Protein AF-A0AAJ6NBP0-F1 (afdb_monomer)

Radius of gyration: 28.94 Å; Cα contacts (8 Å, |Δi|>4): 910; chains: 1; bounding box: 58×62×72 Å

pLDDT: mean 91.97, std 8.78, range [50.16, 98.81]

Mean predicted aligned error: 7.76 Å

Foldseek 3Di:
DQEQHWDKDFDDPPPPPQGQKIKIFGAHRVGHTAKIFIDRRNPVDTQKMKGFDADPVRHTAKIFIDRGPPVDTQKMKGFDADPVGHTAKIWIDRGPPPQTQKMWGFDADPVGHTAKIWMDRGRPPDTQKMKGFDADPVGHTQKIFIDRRPPVDTQKMWGWDADPVRHTAKIFIDRRPPPDTQKMWGFDADPVRHTAKIWIDRGPPPDTQKMKGFDADPVRHTAKIWIDRRPPVFTQKMWGFDADPVRHTAKIFMDHPPTPPQAGQEIEGDAADEDPDQGRHLNHAEYEYPDAQHEYEYAPVNVVSVCDPPLEREHEYDYPAANAEYEYAAQWDWDPDWDDDPNATFTWIAHPSNYIYGYGPSYHYHHD

Solvent-accessible surface area (backbone atoms only — not comparable to full-atom values): 19154 Å² total; per-residue (Å²): 134,57,49,63,30,79,48,77,50,69,43,53,89,82,74,79,84,56,50,42,22,33,39,39,37,32,23,38,86,87,46,51,70,34,35,38,38,35,14,73,67,47,80,81,58,59,40,24,33,37,42,41,43,61,44,100,86,69,46,74,34,34,40,38,32,17,77,62,50,79,86,54,60,32,25,37,36,41,43,40,61,48,96,90,65,51,71,33,38,39,37,34,15,76,65,52,80,83,59,50,37,25,36,39,39,44,42,61,49,96,89,66,48,71,34,35,40,36,33,16,76,70,39,79,87,52,64,36,27,38,37,41,46,40,63,48,97,90,68,46,69,37,36,38,39,33,15,76,66,47,79,84,54,59,38,25,37,38,41,45,40,61,48,98,90,68,48,73,32,37,39,40,32,16,77,67,46,82,82,56,60,37,26,35,43,38,44,42,61,49,96,90,68,49,72,34,35,38,37,32,18,76,65,52,76,88,53,64,35,25,39,37,41,44,42,62,48,96,91,66,48,72,33,36,39,38,33,16,80,65,50,80,81,60,32,46,28,31,43,36,43,43,59,45,99,85,70,46,73,19,35,39,38,33,11,61,65,101,42,29,80,63,35,13,33,34,37,38,33,62,42,65,40,76,43,75,75,50,86,41,35,53,50,39,38,36,38,36,44,74,52,75,58,31,47,35,35,42,30,40,75,34,54,61,40,36,43,42,99,79,42,67,38,59,31,39,39,44,65,82,53,64,61,24,33,40,35,35,38,54,73,58,39,81,55,94,51,69,50,80,53,98,91,42,67,18,43,31,28,33,38,93,72,47,28,33,42,37,29,36,74,50,46,47,76,43,73,97

Secondary structure (DSSP, 8-state):
--TT-EEEEEE-SS-SSS-SEEEEEEE-TT--EEEEEEESS-SSS-SEEEEEEE-TTS-EEEEEEESS-SS---EEEEEEE-TT--EEEEEEESS-SSS-SEEEEEEE-TTS-EEEEEEESSSSSS--EEEEEEE-TTS-EEEEEEESS-SSS--EEEEEEE-TTS-EEEEEEESS-SSS--EEEEEEE-TTS-EEEEEEESS-SS---EEEEEEE-TTS-EEEEEEESS-SSS-SEEEEEEE-TTS-EEEEEEE-SSS--S--SEEEESS-EEE---TT-TT--EEEE-SSS-EEEE-HHHHHHHS-TTS--EEEEE-SSTT-EEEE-S--EEEEEEEEETTEEEEEEE-TT--EEEE-TTSEEEE-

Sequence (368 aa):
NAKNQLIKSSKDLNDDGTPDSINKSEYDIYGNLVKSEYDKNADGTVDSSAIREYSDKGQLVKYSLDKNDDGKINQVDTREYNDKGHLVKYSIDKNNDGEIDQVDMREYNDKGQLVKYSIDKNGDDEVDKVDMREYNDKGQIIKVTSDKNNDGTVDLSTISEYNDKGQLIKLSFDNDNDNEVDKVDMREYNNKGQLVKYSVDKNNDDEIDQVDTREYNDKGKLVKQSFDNNNDGNVDRIDFRSYDDFDDLASLARDNKEVGDGNAEQLFFYKNTEISNTDHLSGLENIYFQKDNLEVTISDDVLDKIANDDNSHKVIVNSKKSGDVLNLDGNFVKTTDTEAHGGQDYVKYTDDAGNALIVDPDVTVNII

Structure (mmCIF, N/CA/C/O backbone):
data_AF-A0AAJ6NBP0-F1
#
_entry.id   AF-A0AAJ6NBP0-F1
#
loop_
_atom_site.group_PDB
_atom_site.id
_atom_site.type_symbol
_atom_site.label_atom_id
_atom_site.label_alt_id
_atom_site.label_comp_id
_atom_site.label_asym_id
_atom_site.label_entity_id
_atom_site.label_seq_id
_atom_site.pdbx_PDB_ins_code
_atom_site.Cartn_x
_atom_site.Cartn_y
_atom_site.Cartn_z
_atom_site.occupancy
_atom_site.B_iso_or_equiv
_atom_site.auth_seq_id
_atom_site.auth_comp_id
_atom_site.auth_asym_id
_atom_site.auth_atom_id
_atom_site.pdbx_PDB_model_num
ATOM 1 N N . ASN A 1 1 ? -0.500 25.027 -19.718 1.00 54.34 1 ASN A N 1
ATOM 2 C CA . ASN A 1 1 ? 0.094 24.216 -20.804 1.00 54.34 1 ASN A CA 1
ATOM 3 C C . ASN A 1 1 ? 1.519 24.718 -20.991 1.00 54.34 1 ASN A C 1
ATOM 5 O O . ASN A 1 1 ? 1.667 25.845 -21.439 1.00 54.34 1 ASN A O 1
ATOM 9 N N . ALA A 1 2 ? 2.520 23.964 -20.532 1.00 66.50 2 ALA A N 1
ATOM 10 C CA . ALA A 1 2 ? 3.893 24.435 -20.281 1.00 66.50 2 ALA A CA 1
ATOM 11 C C . ALA A 1 2 ? 4.840 24.360 -21.499 1.00 66.50 2 ALA A C 1
ATOM 13 O O . ALA A 1 2 ? 6.052 24.393 -21.345 1.00 66.50 2 ALA A O 1
ATOM 14 N N . LYS A 1 3 ? 4.312 24.229 -22.719 1.00 76.25 3 LYS A N 1
ATOM 15 C CA . LYS A 1 3 ? 5.108 24.011 -23.942 1.00 76.25 3 LYS A CA 1
ATOM 16 C C . LYS A 1 3 ? 6.098 25.150 -24.196 1.00 76.25 3 LYS A C 1
ATOM 18 O O . LYS A 1 3 ? 5.666 26.301 -24.246 1.00 76.25 3 LYS A O 1
ATOM 23 N N . ASN A 1 4 ? 7.376 24.830 -24.418 1.00 73.81 4 ASN A N 1
ATOM 24 C CA . ASN A 1 4 ? 8.467 25.804 -24.572 1.00 73.81 4 ASN A CA 1
ATOM 25 C C . ASN A 1 4 ? 8.567 26.822 -23.423 1.00 73.81 4 ASN A C 1
ATOM 27 O O . ASN A 1 4 ? 8.935 27.978 -23.644 1.00 73.81 4 ASN A O 1
ATOM 31 N N . GLN A 1 5 ? 8.190 26.438 -22.203 1.00 82.56 5 GLN A N 1
ATOM 32 C CA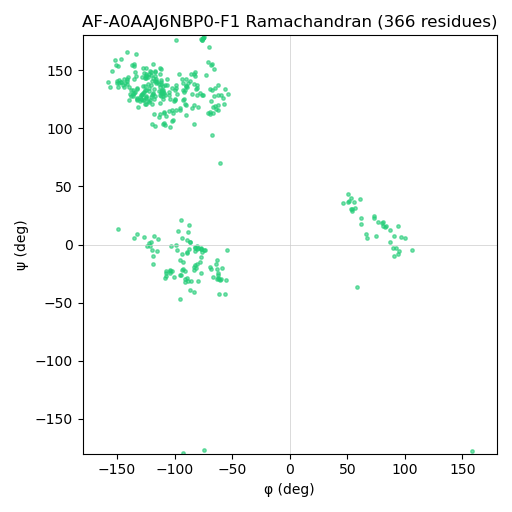 . GLN A 1 5 ? 8.247 27.340 -21.056 1.00 82.56 5 GLN A CA 1
ATOM 33 C C . GLN A 1 5 ? 9.393 26.972 -20.128 1.00 82.56 5 GLN A C 1
ATOM 35 O O . GLN A 1 5 ? 9.669 25.800 -19.882 1.00 82.56 5 GLN A O 1
ATOM 40 N N . LEU A 1 6 ? 10.010 28.014 -19.581 1.00 84.62 6 LEU A N 1
ATOM 41 C CA . LEU A 1 6 ? 10.742 27.944 -18.331 1.00 84.62 6 LEU A CA 1
ATOM 42 C C . LEU A 1 6 ? 9.747 28.270 -17.215 1.00 84.62 6 LEU A C 1
ATOM 44 O O . LEU A 1 6 ? 9.164 29.355 -17.196 1.00 84.62 6 LEU A O 1
ATOM 48 N N . ILE A 1 7 ? 9.551 27.333 -16.299 1.00 89.19 7 ILE A N 1
ATOM 49 C CA . ILE A 1 7 ? 8.700 27.503 -15.125 1.00 89.19 7 ILE A CA 1
ATOM 50 C C . ILE A 1 7 ? 9.592 27.531 -13.893 1.00 89.19 7 ILE A C 1
ATOM 52 O O . ILE A 1 7 ? 10.435 26.657 -13.710 1.00 89.19 7 ILE A O 1
ATOM 56 N N . LYS A 1 8 ? 9.382 28.535 -13.041 1.00 89.44 8 LYS A N 1
ATOM 57 C CA . LYS A 1 8 ? 9.965 28.612 -11.703 1.00 89.44 8 LYS A CA 1
ATOM 58 C C . LYS A 1 8 ? 8.855 28.374 -10.688 1.00 89.44 8 LYS A C 1
ATOM 60 O O . LYS A 1 8 ? 7.831 29.051 -10.734 1.00 89.44 8 LYS A O 1
ATOM 65 N N . SER A 1 9 ? 9.078 27.449 -9.768 1.00 90.06 9 SER A N 1
ATOM 66 C CA . SER A 1 9 ? 8.205 27.211 -8.620 1.00 90.06 9 SER A CA 1
ATOM 67 C C . SER A 1 9 ? 9.027 27.244 -7.343 1.00 90.06 9 SER A C 1
ATOM 69 O O . SER A 1 9 ? 10.109 26.664 -7.298 1.00 90.06 9 SER A O 1
ATOM 71 N N . SER A 1 10 ? 8.509 27.897 -6.314 1.00 89.38 10 SER A N 1
ATOM 72 C CA . SER A 1 10 ? 9.099 27.937 -4.980 1.00 89.38 10 SER A CA 1
ATOM 73 C C . SER A 1 10 ? 8.224 27.189 -3.987 1.00 89.38 10 SER A C 1
ATOM 75 O O . SER A 1 10 ? 7.004 27.141 -4.151 1.00 89.38 10 SER A O 1
ATOM 77 N N . LYS A 1 11 ? 8.851 26.636 -2.953 1.00 88.25 11 LYS A N 1
ATOM 78 C CA . LYS A 1 11 ? 8.166 26.097 -1.783 1.00 88.25 11 LYS A CA 1
ATOM 79 C C . LYS A 1 11 ? 8.588 26.908 -0.569 1.00 88.25 11 LYS A C 1
ATOM 81 O O . LYS A 1 11 ? 9.784 27.060 -0.358 1.00 88.25 11 LYS A O 1
ATOM 86 N N . ASP A 1 12 ? 7.610 27.399 0.168 1.00 86.50 12 ASP A N 1
ATOM 87 C CA . ASP A 1 12 ? 7.751 28.036 1.472 1.00 86.50 12 ASP A CA 1
ATOM 88 C C . ASP A 1 12 ? 6.965 27.137 2.440 1.00 86.50 12 ASP A C 1
ATOM 90 O O . ASP A 1 12 ? 5.778 26.889 2.235 1.00 86.50 12 ASP A O 1
ATOM 94 N N . LEU A 1 13 ? 7.672 26.465 3.344 1.00 84.88 13 LEU A N 1
ATOM 95 C CA . LEU A 1 13 ? 7.134 25.499 4.301 1.00 84.88 13 LEU A CA 1
ATOM 96 C C . LEU A 1 13 ? 6.801 26.151 5.638 1.00 84.88 13 LEU A C 1
ATOM 98 O O . LEU A 1 13 ? 6.039 25.560 6.407 1.00 84.88 13 LEU A O 1
ATOM 102 N N . ASN A 1 14 ? 7.416 27.295 5.938 1.00 82.12 14 ASN A N 1
ATOM 103 C CA . ASN A 1 14 ? 7.221 28.018 7.187 1.00 82.12 14 ASN A CA 1
ATOM 104 C C . ASN A 1 14 ? 6.310 29.253 7.024 1.00 82.12 14 ASN A C 1
ATOM 106 O O . ASN A 1 14 ? 6.009 29.904 8.025 1.00 82.12 14 ASN A O 1
ATOM 110 N N . ASP A 1 15 ? 5.848 29.519 5.798 1.00 82.25 15 ASP A N 1
ATOM 111 C CA . ASP A 1 15 ? 4.997 30.638 5.389 1.00 82.25 15 ASP A CA 1
ATOM 112 C C . ASP A 1 15 ? 5.575 32.012 5.796 1.00 82.25 15 ASP A C 1
ATOM 114 O O . ASP A 1 15 ? 4.831 32.964 6.058 1.00 82.25 15 ASP A O 1
ATOM 118 N N . ASP A 1 16 ? 6.909 32.140 5.863 1.00 86.56 16 ASP A N 1
ATOM 119 C CA . ASP A 1 16 ? 7.581 33.389 6.247 1.00 86.56 16 ASP A CA 1
ATOM 120 C C . ASP A 1 16 ? 7.725 34.397 5.087 1.00 86.56 16 ASP A C 1
ATOM 122 O O . ASP A 1 16 ? 8.128 35.549 5.291 1.00 86.56 16 ASP A O 1
ATOM 126 N N . GLY A 1 17 ? 7.334 33.994 3.873 1.00 84.56 17 GLY A N 1
ATOM 127 C CA . GLY A 1 17 ? 7.423 34.784 2.648 1.00 84.56 17 GLY A CA 1
ATOM 128 C C . GLY A 1 17 ? 8.746 34.613 1.897 1.00 84.56 17 GLY A C 1
ATOM 129 O O . GLY A 1 17 ? 8.902 35.174 0.804 1.00 84.56 17 GLY A O 1
ATOM 130 N N . THR A 1 18 ? 9.681 33.837 2.443 1.00 86.38 18 THR A N 1
ATOM 131 C CA . THR A 1 18 ? 10.943 33.433 1.827 1.00 86.38 18 THR A CA 1
ATOM 132 C C . THR A 1 18 ? 10.824 31.982 1.369 1.00 86.38 18 THR A C 1
ATOM 134 O O . THR A 1 18 ? 10.509 31.102 2.159 1.00 86.38 18 THR A O 1
ATOM 137 N N . PRO A 1 19 ? 11.088 31.677 0.089 1.00 88.19 19 PRO A N 1
ATOM 138 C CA . PRO A 1 19 ? 11.180 30.291 -0.347 1.00 88.19 19 PRO A CA 1
ATOM 139 C C . PRO A 1 19 ? 12.219 29.509 0.466 1.00 88.19 19 PRO A C 1
ATOM 141 O O . PRO A 1 19 ? 13.348 29.965 0.586 1.00 88.19 19 PRO A O 1
ATOM 144 N N . ASP A 1 20 ? 11.876 28.307 0.921 1.00 88.75 20 ASP A N 1
ATOM 145 C CA . ASP A 1 20 ? 12.838 27.323 1.430 1.00 88.75 20 ASP A CA 1
ATOM 146 C C . ASP A 1 20 ? 13.541 26.592 0.291 1.00 88.75 20 ASP A C 1
ATOM 148 O O . ASP A 1 20 ? 14.671 26.154 0.431 1.00 88.75 20 ASP A O 1
ATOM 152 N N . SER A 1 21 ? 12.856 26.411 -0.841 1.00 92.56 21 SER A N 1
ATOM 153 C CA . SER A 1 21 ? 13.434 25.762 -2.018 1.00 92.56 21 SER A CA 1
ATOM 154 C C . SER A 1 21 ? 12.848 26.306 -3.311 1.00 92.56 21 SER A C 1
ATOM 156 O O . SER A 1 21 ? 11.705 26.777 -3.370 1.00 92.56 21 SER A O 1
ATOM 158 N N . ILE A 1 22 ? 13.632 26.222 -4.379 1.00 94.44 22 ILE A N 1
ATOM 159 C CA . ILE A 1 22 ? 13.290 26.684 -5.715 1.00 94.44 22 ILE A CA 1
ATOM 160 C C . ILE A 1 22 ? 13.539 25.548 -6.706 1.00 94.44 22 ILE A C 1
ATOM 162 O O . ILE A 1 22 ? 14.618 24.975 -6.786 1.00 94.44 22 ILE A O 1
ATOM 166 N N . ASN A 1 23 ? 12.534 25.268 -7.527 1.00 94.50 23 ASN A N 1
ATOM 167 C CA . ASN A 1 23 ? 12.645 24.409 -8.696 1.00 94.50 23 ASN A CA 1
ATOM 168 C C . ASN A 1 23 ? 12.517 25.258 -9.960 1.00 94.50 23 ASN A C 1
ATOM 170 O O . ASN A 1 23 ? 11.581 26.056 -10.088 1.00 94.50 23 ASN A O 1
ATOM 174 N N . LYS A 1 24 ? 13.418 25.055 -10.921 1.00 95.50 24 LYS A N 1
ATOM 175 C CA . LYS A 1 24 ? 13.249 25.534 -12.297 1.00 95.50 24 LYS A CA 1
ATOM 176 C C . LYS A 1 24 ? 13.063 24.347 -13.225 1.00 95.50 24 LYS A C 1
ATOM 178 O O . LYS A 1 24 ? 13.676 23.303 -13.039 1.00 95.50 24 LYS A O 1
ATOM 183 N N . SER A 1 25 ? 12.190 24.489 -14.208 1.00 96.06 25 SER A N 1
ATOM 184 C CA . SER A 1 25 ? 11.825 23.427 -15.143 1.00 96.06 25 SER A CA 1
ATOM 185 C C . SER A 1 25 ? 11.712 23.986 -16.549 1.00 96.06 25 SER A C 1
ATOM 187 O O . SER A 1 25 ? 11.020 24.980 -16.761 1.00 96.06 25 SER A O 1
ATOM 189 N N . GLU A 1 26 ? 12.367 23.339 -17.503 1.00 96.19 26 GLU A N 1
ATOM 190 C CA . GLU A 1 26 ? 12.307 23.678 -18.924 1.00 96.19 26 GLU A CA 1
ATOM 191 C C . GLU A 1 26 ? 11.599 22.567 -19.687 1.00 96.19 26 GLU A C 1
ATOM 193 O O . GLU A 1 26 ? 11.878 21.382 -19.483 1.00 96.19 26 GLU A O 1
ATOM 198 N N . TYR A 1 27 ? 10.704 22.956 -20.589 1.00 94.19 27 TYR A N 1
ATOM 199 C CA . TYR A 1 27 ? 9.898 22.028 -21.372 1.00 94.19 27 TYR A CA 1
ATOM 200 C C . TYR A 1 27 ? 10.126 22.210 -22.872 1.00 94.19 27 TYR A C 1
ATOM 202 O O . TYR A 1 27 ? 10.295 23.333 -23.347 1.00 94.19 27 TYR A O 1
ATOM 210 N N . ASP A 1 28 ? 10.064 21.114 -23.626 1.00 92.31 28 ASP A N 1
ATOM 211 C CA . ASP A 1 28 ? 10.119 21.147 -25.090 1.00 92.31 28 ASP A CA 1
ATOM 212 C C . ASP A 1 28 ? 8.804 21.652 -25.735 1.00 92.31 28 ASP A C 1
ATOM 214 O O . ASP A 1 28 ? 7.826 22.014 -25.065 1.00 92.31 28 ASP A O 1
ATOM 218 N N . ILE A 1 29 ? 8.762 21.643 -27.074 1.00 89.81 29 ILE A N 1
ATOM 219 C CA . ILE A 1 29 ? 7.597 22.057 -27.879 1.00 89.81 29 ILE A CA 1
ATOM 220 C C . ILE A 1 29 ? 6.363 21.171 -27.662 1.00 89.81 29 ILE A C 1
ATOM 222 O O . ILE A 1 29 ? 5.232 21.588 -27.938 1.00 89.81 29 ILE A O 1
ATOM 226 N N . TYR A 1 30 ? 6.566 19.950 -27.176 1.00 91.12 30 TYR A N 1
ATOM 227 C CA . TYR A 1 30 ? 5.518 18.975 -26.911 1.00 91.12 30 TYR A CA 1
ATOM 228 C C . TYR A 1 30 ? 5.025 19.054 -25.460 1.00 91.12 30 TYR A C 1
ATOM 230 O O . TYR A 1 30 ? 3.905 18.622 -25.183 1.00 91.12 30 TYR A O 1
ATOM 238 N N . GLY A 1 31 ? 5.774 19.726 -24.582 1.00 91.25 31 GLY A N 1
ATOM 239 C CA . GLY A 1 31 ? 5.483 19.885 -23.161 1.00 91.25 31 GLY A CA 1
ATOM 240 C C . GLY A 1 31 ? 6.165 18.838 -22.281 1.00 91.25 31 GLY A C 1
ATOM 241 O O . GLY A 1 31 ? 5.761 18.682 -21.131 1.00 91.25 31 GLY A O 1
ATOM 242 N N . ASN A 1 32 ? 7.171 18.126 -22.792 1.00 92.88 32 ASN A N 1
ATOM 243 C CA . ASN A 1 32 ? 7.972 17.195 -22.004 1.00 92.88 32 ASN A CA 1
ATOM 244 C C . ASN A 1 32 ? 9.039 17.965 -21.221 1.00 92.88 32 ASN A C 1
ATOM 246 O O . ASN A 1 32 ? 9.675 18.865 -21.766 1.00 92.88 32 ASN A O 1
ATOM 250 N N . LEU A 1 33 ? 9.246 17.610 -19.951 1.00 95.50 33 LEU A N 1
ATOM 251 C CA . LEU A 1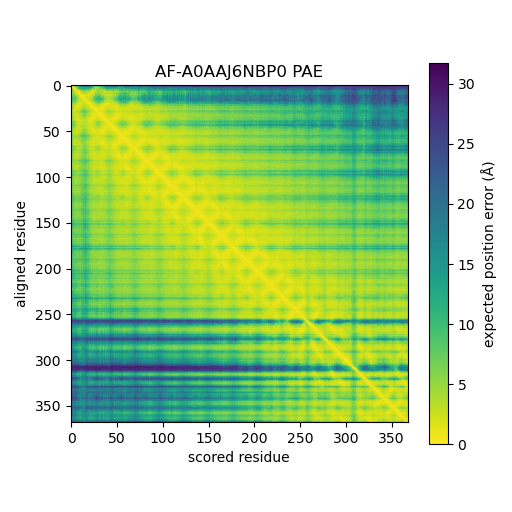 33 ? 10.274 18.216 -19.100 1.00 95.50 33 LEU A CA 1
ATOM 252 C C . LEU A 1 33 ? 11.658 17.789 -19.596 1.00 95.50 33 LEU A C 1
ATOM 254 O O . LEU A 1 33 ? 11.993 16.616 -19.457 1.00 95.50 33 LEU A O 1
ATOM 258 N N . VAL A 1 34 ? 12.456 18.706 -20.136 1.00 97.12 34 VAL A N 1
ATOM 259 C CA . VAL A 1 34 ? 13.794 18.419 -20.691 1.00 97.12 34 VAL A CA 1
ATOM 260 C C . VAL A 1 34 ? 14.927 18.785 -19.743 1.00 97.12 34 VAL A C 1
ATOM 262 O O . VAL A 1 34 ? 15.966 18.130 -19.759 1.00 97.12 34 VAL A O 1
ATOM 265 N N . LYS A 1 35 ? 14.717 19.774 -18.871 1.00 96.81 35 LYS A N 1
ATOM 266 C CA . LYS A 1 35 ? 15.694 20.177 -17.856 1.00 96.81 35 LYS A CA 1
ATOM 267 C C . LYS A 1 35 ? 14.994 20.526 -16.554 1.00 96.81 35 LYS A C 1
ATOM 269 O O . LYS A 1 35 ? 13.920 21.125 -16.571 1.00 96.81 35 LYS A O 1
ATOM 274 N N . SER A 1 36 ? 15.606 20.180 -15.432 1.00 96.56 36 SER A N 1
ATOM 275 C CA . SER A 1 36 ? 15.210 20.684 -14.119 1.00 96.56 36 SER A CA 1
ATOM 276 C C . SER A 1 36 ? 16.430 21.089 -13.306 1.00 96.56 36 SER A C 1
ATOM 278 O O . SER A 1 36 ? 17.440 20.397 -13.355 1.00 96.56 36 SER A O 1
ATOM 280 N N . GLU A 1 37 ? 16.308 22.167 -12.544 1.00 97.31 37 GLU A N 1
ATOM 281 C CA . GLU A 1 37 ? 17.293 22.636 -11.564 1.00 97.31 37 GLU A CA 1
ATOM 282 C C . GLU A 1 37 ? 16.605 22.727 -10.205 1.00 97.31 37 GLU A C 1
ATOM 284 O O . GLU A 1 37 ? 15.470 23.213 -10.126 1.00 97.31 37 GLU A O 1
ATOM 289 N N . TYR A 1 38 ? 17.289 22.286 -9.156 1.00 96.81 38 TYR A N 1
ATOM 290 C CA . TYR A 1 38 ? 16.803 22.333 -7.788 1.00 96.81 38 TYR A CA 1
ATOM 291 C C . TYR A 1 38 ? 17.804 23.055 -6.894 1.00 96.81 38 TYR A C 1
ATOM 293 O O . TYR A 1 38 ? 18.952 22.640 -6.772 1.00 96.81 38 TYR A O 1
ATOM 301 N N . ASP A 1 39 ? 17.329 24.132 -6.287 1.00 95.88 39 ASP A N 1
ATOM 302 C CA . ASP A 1 39 ? 17.991 24.927 -5.260 1.00 95.88 39 ASP A CA 1
ATOM 303 C C . ASP A 1 39 ? 17.236 24.636 -3.955 1.00 95.88 39 ASP A C 1
ATOM 305 O O . ASP A 1 39 ? 16.070 25.005 -3.780 1.00 95.88 39 ASP A O 1
ATOM 309 N N . LYS A 1 40 ? 17.851 23.829 -3.095 1.00 93.38 40 LYS A N 1
ATOM 310 C CA . LYS A 1 40 ? 17.229 23.188 -1.937 1.00 93.38 40 LYS A CA 1
ATOM 311 C C . LYS A 1 40 ? 17.030 24.151 -0.775 1.00 93.38 40 LYS A C 1
ATOM 313 O O . LYS A 1 40 ? 16.187 23.851 0.066 1.00 93.38 40 LYS A O 1
ATOM 318 N N . ASN A 1 41 ? 17.822 25.217 -0.706 1.00 92.00 41 ASN A N 1
ATOM 319 C CA . ASN A 1 41 ? 17.816 26.219 0.363 1.00 92.00 41 ASN A CA 1
ATOM 320 C C . ASN A 1 41 ? 17.461 27.632 -0.141 1.00 92.00 41 ASN A C 1
ATOM 322 O O . ASN A 1 41 ? 17.561 28.591 0.624 1.00 92.00 41 ASN A O 1
ATOM 326 N N . ALA A 1 42 ? 17.065 27.752 -1.412 1.00 92.62 42 ALA A N 1
ATOM 327 C CA . ALA A 1 42 ? 16.716 28.991 -2.096 1.00 92.62 42 ALA A CA 1
ATOM 328 C C . ALA A 1 42 ? 17.799 30.083 -2.023 1.00 92.62 42 ALA A C 1
ATOM 330 O O . ALA A 1 42 ? 17.478 31.277 -2.074 1.00 92.62 42 ALA A O 1
ATOM 331 N N . ASP A 1 43 ? 19.077 29.703 -1.912 1.00 92.50 43 ASP A N 1
ATOM 332 C CA . ASP A 1 43 ? 20.176 30.664 -1.767 1.00 92.50 43 ASP A CA 1
ATOM 333 C C . ASP A 1 43 ? 20.616 31.293 -3.103 1.00 92.50 43 ASP A C 1
ATOM 335 O O . ASP A 1 43 ? 21.429 32.223 -3.136 1.00 92.50 43 ASP A O 1
ATOM 339 N N . GLY A 1 44 ? 20.016 30.841 -4.210 1.00 91.19 44 GLY A N 1
ATOM 340 C CA . GLY A 1 44 ? 20.303 31.280 -5.569 1.00 91.19 44 GLY A CA 1
ATOM 341 C C . GLY A 1 44 ? 21.330 30.409 -6.291 1.00 91.19 44 GLY A C 1
ATOM 342 O O . GLY A 1 44 ? 21.507 30.582 -7.503 1.00 91.19 44 GLY A O 1
ATOM 343 N N . THR A 1 45 ? 21.967 29.476 -5.585 1.00 93.19 45 THR A N 1
ATOM 344 C CA . THR A 1 45 ? 22.839 28.435 -6.130 1.00 93.19 45 THR A CA 1
ATOM 345 C C . THR A 1 45 ? 22.014 27.183 -6.377 1.00 93.19 45 THR A C 1
ATOM 347 O O . THR A 1 45 ? 21.222 26.759 -5.546 1.00 93.19 45 THR A O 1
ATOM 350 N N . VAL A 1 46 ? 22.165 26.581 -7.550 1.00 94.69 46 VAL A N 1
ATOM 351 C CA . VAL A 1 46 ? 21.520 25.299 -7.830 1.00 94.69 46 VAL A CA 1
ATOM 352 C C . VAL A 1 46 ? 22.339 24.206 -7.144 1.00 94.69 46 VAL A C 1
ATOM 354 O O . VAL A 1 46 ? 23.556 24.173 -7.284 1.00 94.69 46 VAL A O 1
ATOM 357 N N . ASP A 1 47 ? 21.677 23.325 -6.396 1.00 95.44 47 ASP A N 1
ATOM 358 C CA . ASP A 1 47 ? 22.322 22.192 -5.724 1.00 95.44 47 ASP A CA 1
ATOM 359 C C . ASP A 1 47 ? 22.364 20.951 -6.608 1.00 95.44 47 ASP A C 1
ATOM 361 O O . ASP A 1 47 ? 23.216 20.090 -6.438 1.00 95.44 47 ASP A O 1
ATOM 365 N N . SER A 1 48 ? 21.397 20.805 -7.512 1.00 97.06 48 SER A N 1
ATOM 366 C CA . SER A 1 48 ? 21.356 19.678 -8.438 1.00 97.06 48 SER A CA 1
ATOM 367 C C . SER A 1 48 ? 20.590 20.027 -9.700 1.00 97.06 48 SER A C 1
ATOM 369 O O . SER A 1 48 ? 19.625 20.799 -9.681 1.00 97.06 48 SER A O 1
ATOM 371 N N . SER A 1 49 ? 20.977 19.409 -10.805 1.00 97.56 49 SER A N 1
ATOM 372 C CA . SER A 1 49 ? 20.288 19.556 -12.073 1.00 97.56 49 SER A CA 1
ATOM 373 C C . SER A 1 49 ? 20.142 18.224 -12.790 1.00 97.56 49 SER A C 1
ATOM 375 O O . SER A 1 49 ? 20.874 17.262 -12.569 1.00 97.56 49 SER A O 1
ATOM 377 N N . ALA A 1 50 ? 19.125 18.134 -13.640 1.00 98.19 50 ALA A N 1
ATOM 378 C CA . ALA A 1 50 ? 18.871 16.937 -14.417 1.00 98.19 50 ALA A CA 1
ATOM 379 C C . ALA A 1 50 ? 18.427 17.266 -15.836 1.00 98.19 50 ALA A C 1
ATOM 381 O O . ALA A 1 50 ? 17.657 18.205 -16.061 1.00 98.19 50 ALA A O 1
ATOM 382 N N . ILE A 1 51 ? 18.869 16.438 -16.778 1.00 98.06 51 ILE A N 1
ATOM 383 C CA . ILE A 1 51 ? 18.548 16.514 -18.203 1.00 98.06 51 ILE A CA 1
ATOM 384 C C . ILE A 1 51 ? 17.788 15.250 -18.603 1.00 98.06 51 ILE A C 1
ATOM 386 O O . ILE A 1 51 ? 18.085 14.150 -18.139 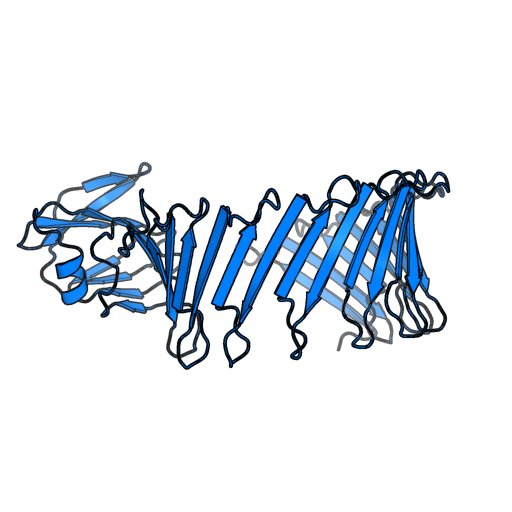1.00 98.06 51 ILE A O 1
ATOM 390 N N . ARG A 1 52 ? 16.779 15.411 -19.457 1.00 98.50 52 ARG A N 1
ATOM 391 C CA . ARG A 1 52 ? 15.914 14.337 -19.950 1.00 98.50 52 ARG A CA 1
ATOM 392 C C . ARG A 1 52 ? 15.867 14.374 -21.469 1.00 98.50 52 ARG A C 1
ATOM 394 O O . ARG A 1 52 ? 15.566 15.413 -22.053 1.00 98.50 52 ARG A O 1
ATOM 401 N N . GLU A 1 53 ? 16.117 13.232 -22.093 1.00 98.25 53 GLU A N 1
ATOM 402 C CA . GLU A 1 53 ? 16.029 13.057 -23.543 1.00 98.25 53 GLU A CA 1
ATOM 403 C C . GLU A 1 53 ? 14.852 12.134 -23.877 1.00 98.25 53 GLU A C 1
ATOM 405 O O . GLU A 1 53 ? 14.639 11.114 -23.213 1.00 98.25 53 GLU A O 1
ATOM 410 N N . TYR A 1 54 ? 14.093 12.482 -24.916 1.00 97.50 54 TYR A N 1
ATOM 411 C CA . TYR A 1 54 ? 12.894 11.755 -25.332 1.00 97.50 54 TYR A CA 1
ATOM 412 C C . TYR A 1 54 ? 13.030 11.254 -26.770 1.00 97.50 54 TYR A C 1
ATOM 414 O O . TYR A 1 54 ? 13.671 11.895 -27.599 1.00 97.50 54 TYR A O 1
ATOM 422 N N . SER A 1 55 ? 12.405 10.116 -27.072 1.00 95.81 55 SER A N 1
ATOM 423 C CA . SER A 1 55 ? 12.252 9.622 -28.441 1.00 95.81 55 SER A CA 1
ATOM 424 C C . SER A 1 55 ? 11.265 10.479 -29.243 1.00 95.81 55 SER A C 1
ATOM 426 O O . SER A 1 55 ? 10.483 11.243 -28.677 1.00 95.81 55 SER A O 1
ATOM 428 N N . ASP A 1 56 ? 11.198 10.262 -30.558 1.00 93.00 56 ASP A N 1
ATOM 429 C CA . ASP A 1 56 ? 10.207 10.904 -31.440 1.00 93.00 56 ASP A CA 1
ATOM 430 C C . ASP A 1 56 ? 8.748 10.603 -31.044 1.00 93.00 56 ASP A C 1
ATOM 432 O O . ASP A 1 56 ? 7.828 11.336 -31.406 1.00 93.00 56 ASP A O 1
ATOM 436 N N . LYS A 1 57 ? 8.524 9.523 -30.282 1.00 94.19 57 LYS A N 1
ATOM 437 C CA . LYS A 1 57 ? 7.216 9.156 -29.717 1.00 94.19 57 LYS A CA 1
ATOM 438 C C . LYS A 1 57 ? 6.939 9.834 -28.363 1.00 94.19 57 LYS A C 1
ATOM 440 O O . LYS A 1 57 ? 5.909 9.557 -27.756 1.00 94.19 57 LYS A O 1
ATOM 445 N N . GLY A 1 58 ? 7.844 10.684 -27.870 1.00 94.81 58 GLY A N 1
ATOM 446 C CA . GLY A 1 58 ? 7.737 11.364 -26.575 1.00 94.81 58 GLY A CA 1
ATOM 447 C C . GLY A 1 58 ? 8.047 10.473 -25.369 1.00 94.81 58 GLY A C 1
ATOM 448 O O . GLY A 1 58 ? 7.639 10.786 -24.255 1.00 94.81 58 GLY A O 1
ATOM 449 N N . GLN A 1 59 ? 8.737 9.348 -25.564 1.00 97.19 59 GLN A N 1
ATOM 450 C CA . GLN A 1 59 ? 9.088 8.435 -24.472 1.00 97.19 59 GLN A CA 1
ATOM 451 C C . GLN A 1 59 ? 10.454 8.812 -23.905 1.00 97.19 59 GLN A C 1
ATOM 453 O O . GLN A 1 59 ? 11.388 9.000 -24.677 1.00 97.19 59 GLN A O 1
ATOM 458 N N . LEU A 1 60 ? 10.589 8.898 -22.580 1.00 98.06 60 LEU A N 1
ATOM 459 C CA . LEU A 1 60 ? 11.872 9.185 -21.931 1.00 98.06 60 LEU A CA 1
ATOM 460 C C . LEU A 1 60 ? 12.862 8.059 -22.245 1.00 98.06 60 LEU A C 1
ATOM 462 O O . LEU A 1 60 ? 12.634 6.927 -21.820 1.00 98.06 60 LEU A O 1
ATOM 466 N N . VAL A 1 61 ? 13.945 8.366 -22.955 1.00 98.50 61 VAL A N 1
ATOM 467 C CA . VAL A 1 61 ? 14.991 7.397 -23.330 1.00 98.50 61 VAL A CA 1
ATOM 468 C C . VAL A 1 61 ? 16.249 7.546 -22.488 1.00 98.50 61 VAL A C 1
ATOM 470 O O . VAL A 1 61 ? 16.968 6.568 -22.302 1.00 98.50 61 VAL A O 1
ATOM 473 N N . LYS A 1 62 ? 16.494 8.734 -21.924 1.00 98.50 62 LYS A N 1
ATOM 474 C CA . LYS A 1 62 ? 17.667 8.984 -21.085 1.00 98.50 62 LYS A CA 1
ATOM 475 C C . LYS A 1 62 ? 17.401 10.037 -20.020 1.00 98.50 62 LYS A C 1
ATOM 477 O O . LYS A 1 62 ? 16.722 11.030 -20.276 1.00 98.50 62 LYS A O 1
ATOM 482 N N . TYR A 1 63 ? 17.941 9.804 -18.833 1.00 98.56 63 TYR A N 1
ATOM 483 C CA . TYR A 1 63 ? 17.937 10.724 -17.704 1.00 98.56 63 TYR A CA 1
ATOM 484 C C . TYR A 1 63 ? 19.371 10.892 -17.213 1.00 98.56 63 TYR A C 1
ATOM 486 O O . TYR A 1 63 ? 20.014 9.900 -16.901 1.00 98.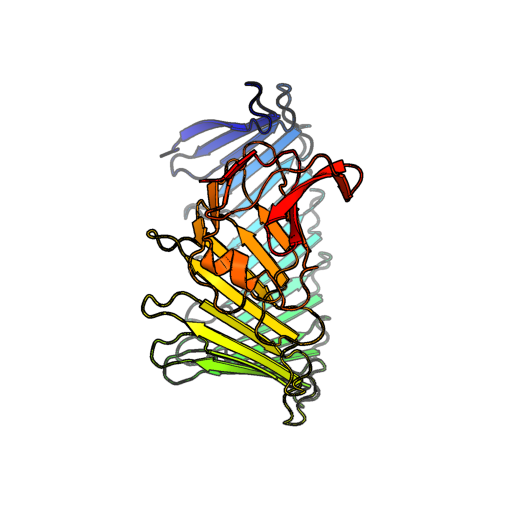56 63 TYR A O 1
ATOM 494 N N . SER A 1 64 ? 19.858 12.125 -17.147 1.00 98.38 64 SER A N 1
ATOM 495 C CA . SER A 1 64 ? 21.195 12.449 -16.646 1.00 98.38 64 SER A CA 1
ATOM 496 C C . SER A 1 64 ? 21.058 13.349 -15.428 1.00 98.38 64 SER A C 1
ATOM 498 O O . SER A 1 64 ? 20.343 14.348 -15.501 1.00 98.38 64 SER A O 1
ATOM 500 N N . LEU A 1 65 ? 21.741 13.022 -14.336 1.00 98.44 65 LEU A N 1
ATOM 501 C CA . LEU A 1 65 ? 21.674 13.744 -13.068 1.00 98.44 65 LEU A CA 1
ATOM 502 C C . LEU A 1 65 ? 23.056 14.251 -12.656 1.00 98.44 65 LEU A C 1
ATOM 504 O O . LEU A 1 65 ? 23.985 13.461 -12.495 1.00 98.44 65 LEU A O 1
ATOM 508 N N . ASP A 1 66 ? 23.144 15.554 -12.431 1.00 97.94 66 ASP A N 1
ATOM 509 C CA . ASP A 1 66 ? 24.215 16.228 -11.707 1.00 97.94 66 ASP A CA 1
ATOM 510 C C . ASP A 1 66 ? 23.696 16.528 -10.290 1.00 97.94 66 ASP A C 1
ATOM 512 O O . ASP A 1 66 ? 22.789 17.335 -10.083 1.00 97.94 66 ASP A O 1
ATOM 516 N N . LYS A 1 67 ? 24.197 15.787 -9.306 1.00 95.88 67 LYS A N 1
ATOM 517 C CA . LYS A 1 67 ? 23.755 15.798 -7.907 1.00 95.88 67 LYS A CA 1
ATOM 518 C C . LYS A 1 67 ? 24.289 17.001 -7.134 1.00 95.88 67 LYS A C 1
ATOM 520 O O . LYS A 1 67 ? 23.810 17.209 -6.022 1.00 95.88 67 LYS A O 1
ATOM 525 N N . ASN A 1 68 ? 25.289 17.704 -7.666 1.00 94.56 68 ASN A N 1
ATOM 526 C CA . ASN A 1 68 ? 25.975 18.812 -7.001 1.00 94.56 68 ASN A CA 1
ATOM 527 C C . ASN A 1 68 ? 26.138 20.066 -7.883 1.00 94.56 68 ASN A C 1
ATOM 529 O O . ASN A 1 68 ? 26.868 20.976 -7.492 1.00 94.56 68 ASN A O 1
ATOM 533 N N . ASP A 1 69 ? 25.491 20.085 -9.052 1.00 94.69 69 ASP A N 1
ATOM 534 C CA . ASP A 1 69 ? 25.526 21.132 -10.082 1.00 94.69 69 ASP A CA 1
ATOM 535 C C . ASP A 1 69 ? 26.947 21.624 -10.420 1.00 94.69 69 ASP A C 1
ATOM 537 O O . ASP A 1 69 ? 27.180 22.804 -10.686 1.00 94.69 69 ASP A O 1
ATOM 541 N N . ASP A 1 70 ? 27.933 20.718 -10.405 1.00 94.88 70 ASP A N 1
ATOM 542 C CA . ASP A 1 70 ? 29.331 21.055 -10.715 1.00 94.88 70 ASP A CA 1
ATOM 543 C C . ASP A 1 70 ? 29.651 20.995 -12.222 1.00 94.88 70 ASP A C 1
ATOM 545 O O . ASP A 1 70 ? 30.788 21.241 -12.650 1.00 94.88 70 ASP A O 1
ATOM 549 N N . GLY A 1 71 ? 28.633 20.696 -13.033 1.00 93.12 71 GLY A N 1
ATOM 550 C CA . GLY A 1 71 ? 28.705 20.531 -14.475 1.00 93.12 71 GLY A CA 1
ATOM 551 C C . GLY A 1 71 ? 29.080 19.114 -14.908 1.00 93.12 71 GLY A C 1
ATOM 552 O O . GLY A 1 71 ? 29.223 18.878 -16.114 1.00 93.12 71 GLY A O 1
ATOM 553 N N . LYS A 1 72 ? 29.260 18.171 -13.975 1.00 95.50 72 LYS A N 1
ATOM 554 C CA . LYS A 1 72 ? 29.524 16.761 -14.265 1.00 95.50 72 LYS A CA 1
ATOM 555 C C . LYS A 1 72 ? 28.321 15.917 -13.883 1.00 95.50 72 LYS A C 1
ATOM 557 O O . LYS A 1 72 ? 27.880 15.866 -12.744 1.00 95.50 72 LYS A O 1
ATOM 562 N N . ILE A 1 73 ? 27.847 15.150 -14.855 1.00 97.50 73 ILE A N 1
ATOM 563 C CA . ILE A 1 73 ? 26.824 14.143 -14.605 1.00 97.50 73 ILE A CA 1
ATOM 564 C C . ILE A 1 73 ? 27.406 13.062 -13.693 1.00 97.50 73 ILE A C 1
ATOM 566 O O . ILE A 1 73 ? 28.462 12.506 -13.996 1.00 97.50 73 ILE A O 1
ATOM 570 N N . ASN A 1 74 ? 26.706 12.766 -12.599 1.00 97.69 74 ASN A N 1
ATOM 571 C CA . ASN A 1 74 ? 27.046 11.676 -11.692 1.00 97.69 74 ASN A CA 1
ATOM 572 C C . ASN A 1 74 ? 26.280 10.403 -12.010 1.00 97.69 74 ASN A C 1
ATOM 574 O O . ASN A 1 74 ? 26.735 9.351 -11.613 1.00 97.69 74 ASN A O 1
ATOM 578 N N . GLN A 1 75 ? 25.101 10.482 -12.626 1.00 98.12 75 GLN A N 1
ATOM 579 C CA . GLN A 1 75 ? 24.290 9.301 -12.907 1.00 98.12 75 GLN A CA 1
ATOM 580 C C . GLN A 1 75 ? 23.585 9.431 -14.251 1.00 98.12 75 GLN A C 1
ATOM 582 O O . GLN A 1 75 ? 23.038 10.492 -14.566 1.00 98.12 75 GLN A O 1
ATOM 587 N N . VAL A 1 76 ? 23.555 8.338 -15.005 1.00 98.56 76 VAL A N 1
ATOM 588 C CA . VAL A 1 76 ? 22.815 8.210 -16.255 1.00 98.56 76 VAL A CA 1
ATOM 589 C C . VAL A 1 76 ? 21.911 6.990 -16.189 1.00 98.56 76 VAL A C 1
ATOM 591 O O . VAL A 1 76 ? 22.371 5.868 -16.014 1.00 98.56 76 VAL A O 1
ATOM 594 N N . ASP A 1 77 ? 20.620 7.202 -16.421 1.00 98.50 77 ASP A N 1
ATOM 595 C CA . ASP A 1 77 ? 19.677 6.116 -16.639 1.00 98.50 77 ASP A CA 1
ATOM 596 C C . ASP A 1 77 ? 19.254 6.080 -18.109 1.00 98.50 77 ASP A C 1
ATOM 598 O O . ASP A 1 77 ? 18.897 7.114 -18.684 1.00 98.50 77 ASP A O 1
ATOM 602 N N . THR A 1 78 ? 19.188 4.893 -18.706 1.00 98.62 78 THR A N 1
ATOM 603 C CA . THR A 1 78 ? 18.733 4.690 -20.091 1.00 98.62 78 THR A CA 1
ATOM 604 C C . THR A 1 78 ? 17.538 3.746 -20.158 1.00 98.62 78 THR A C 1
ATOM 606 O O . THR A 1 78 ? 17.347 2.888 -19.296 1.00 98.62 78 THR A O 1
ATOM 609 N N . ARG A 1 79 ? 16.669 3.949 -21.153 1.00 98.75 79 ARG A N 1
ATOM 610 C CA . ARG A 1 79 ? 15.406 3.219 -21.325 1.00 98.75 79 ARG A CA 1
ATOM 611 C C . ARG A 1 79 ? 15.231 2.799 -22.776 1.00 98.75 79 ARG A C 1
ATOM 613 O O . ARG A 1 79 ? 15.287 3.638 -23.673 1.00 98.75 79 ARG A O 1
ATOM 620 N N . GLU A 1 80 ? 14.919 1.527 -22.987 1.00 98.62 80 GLU A N 1
ATOM 621 C CA . GLU A 1 80 ? 14.594 0.975 -24.303 1.00 98.62 80 GLU A CA 1
ATOM 622 C C . GLU A 1 80 ? 13.149 0.486 -24.340 1.00 98.62 80 GLU A C 1
ATOM 624 O O . GLU A 1 80 ? 12.654 -0.132 -23.392 1.00 98.62 80 GLU A O 1
ATOM 629 N N . TYR A 1 81 ? 12.473 0.734 -25.460 1.00 98.44 81 TYR A N 1
ATOM 630 C CA . TYR A 1 81 ? 11.072 0.381 -25.658 1.00 98.44 81 TYR A CA 1
ATOM 631 C C . TYR A 1 81 ? 10.911 -0.483 -26.905 1.00 98.44 81 TYR A C 1
ATOM 633 O O . TYR A 1 81 ? 11.588 -0.265 -27.907 1.00 98.44 81 TYR A O 1
ATOM 641 N N . ASN A 1 82 ? 9.973 -1.427 -26.870 1.00 96.75 82 ASN A N 1
ATOM 642 C CA . ASN A 1 82 ? 9.579 -2.167 -28.068 1.00 96.75 82 ASN A CA 1
ATOM 643 C C . ASN A 1 82 ? 8.683 -1.322 -28.999 1.00 96.75 82 ASN A C 1
ATOM 645 O O . ASN A 1 82 ? 8.255 -0.217 -28.659 1.00 96.75 82 ASN A O 1
ATOM 649 N N . ASP A 1 83 ? 8.327 -1.869 -30.163 1.00 95.62 83 ASP A N 1
ATOM 650 C CA . ASP A 1 83 ? 7.513 -1.168 -31.169 1.00 95.62 83 ASP A CA 1
ATOM 651 C C . ASP A 1 83 ? 6.122 -0.751 -30.670 1.00 95.62 83 ASP A C 1
ATOM 653 O O . ASP A 1 83 ? 5.601 0.290 -31.091 1.00 95.62 83 ASP A O 1
ATOM 657 N N . LYS A 1 84 ? 5.551 -1.531 -29.739 1.00 96.38 84 LYS A N 1
ATOM 658 C CA . LYS A 1 84 ? 4.276 -1.246 -29.059 1.00 96.38 84 LYS A CA 1
ATOM 659 C C . LYS A 1 84 ? 4.414 -0.171 -27.968 1.00 96.38 84 LYS A C 1
ATOM 661 O O . LYS A 1 84 ? 3.407 0.274 -27.431 1.00 96.38 84 LYS A O 1
ATOM 666 N N . GLY A 1 85 ? 5.635 0.269 -27.664 1.00 96.88 85 GLY A N 1
ATOM 667 C CA . GLY A 1 85 ? 5.934 1.322 -26.698 1.00 96.88 85 GLY A CA 1
ATOM 668 C C . GLY A 1 85 ? 6.095 0.842 -25.254 1.00 96.88 85 GLY A C 1
ATOM 669 O O . GLY A 1 85 ? 6.130 1.676 -24.352 1.00 96.88 85 GLY A O 1
ATOM 670 N N . HIS A 1 86 ? 6.207 -0.463 -25.002 1.00 97.81 86 HIS A N 1
ATOM 671 C CA . HIS A 1 86 ? 6.469 -0.971 -23.652 1.00 97.81 86 HIS A CA 1
ATOM 672 C C . HIS A 1 86 ? 7.962 -0.925 -23.337 1.00 97.81 86 HIS A C 1
ATOM 674 O O . HIS A 1 86 ? 8.774 -1.293 -24.184 1.00 97.81 86 HIS A O 1
ATOM 680 N N . LEU A 1 87 ? 8.309 -0.510 -22.115 1.00 98.31 87 LEU A N 1
ATOM 681 C CA . LEU A 1 87 ? 9.681 -0.518 -21.606 1.00 98.31 87 LEU A CA 1
ATOM 682 C C . LEU A 1 87 ? 10.175 -1.964 -21.510 1.00 98.31 87 LEU A C 1
ATOM 684 O O . LEU A 1 87 ? 9.586 -2.745 -20.759 1.00 98.31 87 LEU A O 1
ATOM 688 N N . VAL A 1 88 ? 11.236 -2.298 -22.242 1.00 98.62 88 VAL A N 1
ATOM 689 C CA . VAL A 1 88 ? 11.843 -3.641 -22.280 1.00 98.62 88 VAL A CA 1
ATOM 690 C C . VAL A 1 88 ? 13.184 -3.709 -21.561 1.00 98.62 88 VAL A C 1
ATOM 692 O O . VAL A 1 88 ? 13.512 -4.764 -21.029 1.00 98.62 88 VAL A O 1
ATOM 695 N N . LYS A 1 89 ? 13.915 -2.592 -21.475 1.00 98.56 89 LYS A N 1
ATOM 696 C CA . LYS A 1 89 ? 15.188 -2.504 -20.754 1.00 98.56 89 LYS A CA 1
ATOM 697 C C . LYS A 1 89 ? 15.311 -1.168 -20.034 1.00 98.56 89 LYS A C 1
ATOM 699 O O . LYS A 1 89 ? 14.935 -0.130 -20.583 1.00 98.56 89 LYS A O 1
ATOM 704 N N . TYR A 1 90 ? 15.818 -1.204 -18.810 1.00 98.62 90 TYR A N 1
ATOM 705 C CA . TYR A 1 90 ? 16.182 -0.029 -18.029 1.00 98.62 90 TYR A CA 1
ATOM 706 C C . TYR A 1 90 ? 17.569 -0.244 -17.442 1.00 98.62 90 TYR A C 1
ATOM 708 O O . TYR A 1 90 ? 17.777 -1.249 -16.774 1.00 98.62 90 TYR A O 1
ATOM 716 N N . SER A 1 91 ? 18.499 0.669 -17.692 1.00 98.50 91 SER A N 1
ATOM 717 C CA . SER A 1 91 ? 19.879 0.547 -17.218 1.00 98.50 91 SER A CA 1
ATOM 718 C C . SER A 1 91 ? 20.286 1.784 -16.438 1.00 98.50 91 SER A C 1
ATOM 720 O O . SER A 1 91 ? 19.880 2.888 -16.801 1.00 98.50 91 SER A O 1
ATOM 722 N N . ILE A 1 92 ? 21.075 1.591 -15.384 1.00 98.50 92 ILE A N 1
ATOM 723 C CA . ILE A 1 92 ? 21.560 2.650 -14.499 1.00 98.50 92 ILE A CA 1
ATOM 724 C C . ILE A 1 92 ? 23.083 2.586 -14.450 1.00 98.50 92 ILE A C 1
ATOM 726 O O . ILE A 1 92 ? 23.633 1.554 -14.089 1.00 98.50 92 ILE A O 1
ATOM 730 N N . ASP A 1 93 ? 23.727 3.704 -14.743 1.00 98.25 93 ASP A N 1
ATOM 731 C CA . ASP A 1 93 ? 25.130 3.993 -14.450 1.00 98.25 93 ASP A CA 1
ATOM 732 C C . ASP A 1 93 ? 25.130 5.070 -13.348 1.00 98.25 93 ASP A C 1
ATOM 734 O O . ASP A 1 93 ? 24.755 6.221 -13.583 1.00 98.25 93 ASP A O 1
ATOM 738 N N . LYS A 1 94 ? 25.408 4.684 -12.101 1.00 96.00 94 LYS A N 1
ATOM 739 C CA . LYS A 1 94 ? 25.221 5.495 -10.880 1.00 96.00 94 LYS A CA 1
ATOM 740 C C . LYS A 1 94 ? 26.341 6.492 -10.633 1.00 96.00 94 LYS A C 1
ATOM 742 O O . LYS A 1 94 ? 26.148 7.369 -9.777 1.00 96.00 94 LYS A O 1
ATOM 747 N N . ASN A 1 95 ? 27.485 6.310 -11.288 1.00 94.31 95 ASN A N 1
ATOM 748 C CA . ASN A 1 95 ? 28.682 7.137 -11.145 1.00 94.31 95 ASN A CA 1
ATOM 749 C C . ASN A 1 95 ? 29.127 7.781 -12.480 1.00 94.31 95 ASN A C 1
ATOM 751 O O . ASN A 1 95 ? 30.063 8.586 -12.476 1.00 94.31 95 ASN A O 1
ATOM 755 N N . ASN A 1 96 ? 28.408 7.499 -13.572 1.00 96.56 96 ASN A N 1
ATOM 756 C CA . ASN A 1 96 ? 28.648 7.962 -14.934 1.00 96.56 96 ASN A CA 1
ATOM 757 C C . ASN A 1 96 ? 30.084 7.670 -15.406 1.00 96.56 96 ASN A C 1
ATOM 759 O O . ASN A 1 96 ? 30.726 8.522 -16.034 1.00 96.56 96 ASN A O 1
ATOM 763 N N . ASP A 1 97 ? 30.614 6.493 -15.057 1.00 96.19 97 ASP A N 1
ATOM 764 C CA . ASP A 1 97 ? 31.938 6.034 -15.489 1.00 96.19 97 ASP A CA 1
ATOM 765 C C . ASP A 1 97 ? 31.909 5.253 -16.816 1.00 96.19 97 ASP A C 1
ATOM 767 O O . ASP A 1 97 ? 32.963 5.019 -17.419 1.00 96.19 97 ASP A O 1
ATOM 771 N N . GLY A 1 98 ? 30.708 4.966 -17.331 1.00 94.81 98 GLY A N 1
ATOM 772 C CA . GLY A 1 98 ? 30.473 4.237 -18.570 1.00 94.81 98 GLY A CA 1
ATOM 773 C C . GLY A 1 98 ? 30.230 2.740 -18.378 1.00 94.81 98 GLY A C 1
ATOM 774 O O . GLY A 1 98 ? 29.902 2.073 -19.364 1.00 94.81 98 GLY A O 1
ATOM 775 N N . GLU A 1 99 ? 30.364 2.218 -17.158 1.00 96.25 99 GLU A N 1
ATOM 776 C CA . GLU A 1 99 ? 29.938 0.876 -16.777 1.00 96.25 99 GLU A CA 1
ATOM 777 C C . GLU A 1 99 ? 28.510 0.935 -16.212 1.00 96.25 99 GLU A C 1
ATOM 779 O O . GLU A 1 99 ? 28.108 1.864 -15.515 1.00 96.25 99 GLU A O 1
ATOM 784 N N . ILE A 1 100 ? 27.682 -0.040 -16.581 1.00 97.62 100 ILE A N 1
ATOM 785 C CA . ILE A 1 100 ? 26.325 -0.126 -16.044 1.00 97.62 100 ILE A CA 1
ATOM 786 C C . ILE A 1 100 ? 26.410 -0.795 -14.674 1.00 97.62 100 ILE A C 1
ATOM 788 O O . ILE A 1 100 ? 27.049 -1.825 -14.556 1.00 97.62 100 ILE A O 1
ATOM 792 N N . ASP A 1 101 ? 25.736 -0.248 -13.663 1.00 98.12 101 ASP A N 1
ATOM 793 C CA . ASP A 1 101 ? 25.657 -0.836 -12.318 1.00 98.12 101 ASP A CA 1
ATOM 794 C C . ASP A 1 101 ? 24.430 -1.733 -12.126 1.00 98.12 101 ASP A C 1
ATOM 796 O O . ASP A 1 101 ? 24.342 -2.466 -11.146 1.00 98.12 101 ASP A O 1
ATOM 800 N N . GLN A 1 102 ? 23.398 -1.562 -12.956 1.00 98.44 102 GLN A N 1
ATOM 801 C CA . GLN A 1 102 ? 22.143 -2.303 -12.841 1.00 98.44 102 GLN A CA 1
ATOM 802 C C . GLN A 1 102 ? 21.388 -2.315 -14.171 1.00 98.44 102 GLN A C 1
ATOM 804 O O . GLN A 1 102 ? 21.253 -1.276 -14.829 1.00 98.44 102 GLN A O 1
ATOM 809 N N . VAL A 1 103 ? 20.799 -3.460 -14.512 1.00 98.62 103 VAL A N 1
ATOM 810 C CA . VAL A 1 103 ? 19.906 -3.636 -15.660 1.00 98.62 103 VAL A CA 1
ATOM 811 C C . VAL A 1 103 ? 18.619 -4.341 -15.239 1.00 98.62 103 VAL A C 1
ATOM 813 O O . VAL A 1 103 ? 18.633 -5.483 -14.796 1.00 98.62 103 VAL A O 1
ATOM 816 N N . ASP A 1 104 ? 17.474 -3.711 -15.490 1.00 98.50 104 ASP A N 1
ATOM 817 C CA . ASP A 1 104 ? 16.177 -4.382 -15.463 1.00 98.50 104 ASP A CA 1
ATOM 818 C C . ASP A 1 104 ? 15.745 -4.755 -16.889 1.00 98.50 104 ASP A C 1
ATOM 820 O O . ASP A 1 104 ? 15.763 -3.912 -17.794 1.00 98.50 104 ASP A O 1
ATOM 824 N N . MET A 1 105 ? 15.211 -5.960 -17.076 1.00 98.62 105 MET A N 1
ATOM 825 C CA . MET A 1 105 ? 14.609 -6.420 -18.330 1.00 98.62 105 MET A CA 1
ATOM 826 C C . MET A 1 105 ? 13.149 -6.842 -18.134 1.00 98.62 105 MET A C 1
ATOM 828 O O . MET A 1 105 ? 12.747 -7.316 -17.070 1.00 98.62 105 MET A O 1
ATOM 832 N N . ARG A 1 106 ? 12.324 -6.627 -19.164 1.00 98.81 106 ARG A N 1
ATOM 833 C CA . ARG A 1 106 ? 10.871 -6.860 -19.142 1.00 98.81 106 ARG A CA 1
ATOM 834 C C . ARG A 1 106 ? 10.414 -7.514 -20.442 1.00 98.81 106 ARG A C 1
ATOM 836 O O . ARG A 1 106 ? 10.643 -6.970 -21.521 1.00 98.81 106 ARG A O 1
ATOM 843 N N . GLU A 1 107 ? 9.689 -8.623 -20.337 1.00 98.75 107 GLU A N 1
ATOM 844 C CA . GLU A 1 107 ? 9.082 -9.313 -21.481 1.00 98.75 107 GLU A CA 1
ATOM 845 C C . GLU A 1 107 ? 7.555 -9.296 -21.373 1.00 98.75 107 GLU A C 1
ATOM 847 O O . GLU A 1 107 ? 6.983 -9.464 -20.293 1.00 98.75 107 GLU A O 1
ATOM 852 N N . TYR A 1 108 ? 6.880 -9.110 -22.508 1.00 98.69 108 TYR A N 1
ATOM 853 C CA . TYR A 1 108 ? 5.426 -8.982 -22.573 1.00 98.69 108 TYR A CA 1
ATOM 854 C C . TYR A 1 108 ? 4.838 -9.999 -23.544 1.00 98.69 108 TYR A C 1
ATOM 856 O O . TYR A 1 108 ? 5.422 -10.265 -24.592 1.00 98.69 108 TYR A O 1
ATOM 864 N N . ASN A 1 109 ? 3.646 -10.509 -23.238 1.00 97.50 109 ASN A N 1
ATOM 865 C CA . ASN A 1 109 ? 2.886 -11.323 -24.184 1.00 97.50 109 ASN A CA 1
ATOM 866 C C . ASN A 1 109 ? 2.245 -10.470 -25.301 1.00 97.50 109 ASN A C 1
ATOM 868 O O . ASN A 1 109 ? 2.314 -9.237 -25.309 1.00 97.50 109 ASN A O 1
ATOM 872 N N . ASP A 1 110 ? 1.546 -11.120 -26.234 1.00 96.44 110 ASP A N 1
ATOM 873 C CA . ASP A 1 110 ? 0.905 -10.443 -27.370 1.00 96.44 110 ASP A CA 1
ATOM 874 C C . ASP A 1 110 ? -0.169 -9.425 -26.968 1.00 96.44 110 ASP A C 1
ATOM 876 O O . ASP A 1 110 ? -0.333 -8.409 -27.656 1.00 96.44 110 ASP A O 1
ATOM 880 N N . LYS A 1 111 ? -0.839 -9.662 -25.830 1.00 97.25 111 LYS A N 1
ATOM 881 C CA . LYS A 1 111 ? -1.821 -8.755 -25.214 1.00 97.25 111 LYS A CA 1
ATOM 882 C C . LYS A 1 111 ? -1.164 -7.576 -24.481 1.00 97.25 111 LYS A C 1
ATOM 884 O O . LYS A 1 111 ? -1.874 -6.700 -24.000 1.00 97.25 111 LYS A O 1
ATOM 889 N N . GLY A 1 112 ? 0.167 -7.534 -24.400 1.00 97.75 112 GLY A N 1
ATOM 890 C CA . GLY A 1 112 ? 0.910 -6.460 -23.750 1.00 97.75 112 GLY A CA 1
ATOM 891 C C . GLY A 1 112 ? 1.054 -6.598 -22.238 1.00 97.75 112 GLY A C 1
ATOM 892 O O . GLY A 1 112 ? 1.379 -5.622 -21.571 1.00 97.75 112 GLY A O 1
ATOM 893 N N . GLN A 1 113 ? 0.812 -7.783 -21.686 1.00 98.44 113 GLN A N 1
ATOM 894 C CA . GLN A 1 113 ? 0.928 -8.041 -20.252 1.00 98.44 113 GLN A CA 1
ATOM 895 C C . GLN A 1 113 ? 2.351 -8.495 -19.922 1.00 98.44 113 GLN A C 1
ATOM 897 O O . GLN A 1 113 ? 2.907 -9.309 -20.656 1.00 98.44 113 GLN A O 1
ATOM 902 N N . LEU A 1 114 ? 2.930 -7.972 -18.837 1.00 98.56 114 LEU A N 1
ATOM 903 C CA . LEU A 1 114 ? 4.275 -8.329 -18.377 1.00 98.56 114 LEU A CA 1
ATOM 904 C C . LEU A 1 114 ? 4.294 -9.786 -17.906 1.00 98.56 114 LEU A C 1
ATOM 906 O O . LEU A 1 114 ? 3.680 -10.096 -16.892 1.00 98.56 114 LEU A O 1
ATOM 910 N N . VAL A 1 115 ? 5.008 -10.656 -18.613 1.00 98.75 115 VAL A N 1
ATOM 911 C CA . VAL A 1 115 ? 5.102 -12.091 -18.288 1.00 98.75 115 VAL A CA 1
ATOM 912 C C . VAL A 1 115 ? 6.405 -12.462 -17.599 1.00 98.75 115 VAL A C 1
ATOM 914 O O . VAL A 1 115 ? 6.437 -13.455 -16.879 1.00 98.75 115 VAL A O 1
ATOM 917 N N . LYS A 1 116 ? 7.454 -11.655 -17.781 1.00 98.62 116 LYS A N 1
ATOM 918 C CA . LYS A 1 116 ? 8.752 -11.850 -17.141 1.00 98.62 116 LYS A CA 1
ATOM 919 C C . LYS A 1 116 ? 9.388 -10.515 -16.795 1.00 98.62 116 LYS A C 1
ATOM 921 O O . LYS A 1 116 ? 9.385 -9.587 -17.606 1.00 98.62 116 LYS A O 1
ATOM 926 N N . TYR A 1 117 ? 9.936 -10.440 -15.596 1.00 98.75 117 TYR A N 1
ATOM 927 C CA . TYR A 1 117 ? 10.796 -9.365 -15.133 1.00 98.75 117 TYR A CA 1
ATOM 928 C C . TYR A 1 117 ? 12.098 -9.982 -14.652 1.00 98.75 117 TYR A C 1
ATOM 930 O O . TYR A 1 117 ? 12.067 -10.951 -13.903 1.00 98.75 117 TYR A O 1
ATOM 938 N N . SER A 1 118 ? 13.229 -9.429 -15.059 1.00 98.56 118 SER A N 1
ATOM 939 C CA . SER A 1 118 ? 14.524 -9.861 -14.551 1.00 98.56 118 SER A CA 1
ATOM 940 C C . SER A 1 118 ? 15.400 -8.671 -14.222 1.00 98.56 118 SER A C 1
ATOM 942 O O . SER A 1 118 ? 15.228 -7.596 -14.798 1.00 98.56 118 SER A O 1
ATOM 944 N N . ILE A 1 119 ? 16.321 -8.859 -13.288 1.00 98.44 119 ILE A N 1
ATOM 945 C CA . ILE A 1 119 ? 17.232 -7.814 -12.837 1.00 98.44 119 ILE A CA 1
ATOM 946 C C . ILE A 1 119 ? 18.635 -8.385 -12.667 1.00 98.44 119 ILE A C 1
ATOM 948 O O . ILE A 1 119 ? 18.801 -9.437 -12.058 1.00 98.44 119 ILE A O 1
ATOM 952 N N . ASP A 1 120 ? 19.598 -7.663 -13.211 1.00 98.31 120 ASP A N 1
ATOM 953 C CA . ASP A 1 120 ? 21.025 -7.709 -12.913 1.00 98.31 120 ASP A CA 1
ATOM 954 C C . ASP A 1 120 ? 21.297 -6.484 -12.020 1.00 98.31 120 ASP A C 1
ATOM 956 O O . ASP A 1 120 ? 21.024 -5.350 -12.425 1.00 98.31 120 ASP A O 1
ATOM 960 N N . LYS A 1 121 ? 21.703 -6.689 -10.766 1.00 97.12 121 LYS A N 1
ATOM 961 C CA . LYS A 1 121 ? 21.834 -5.636 -9.742 1.00 97.12 121 LYS A CA 1
ATOM 962 C C . LYS A 1 121 ? 23.243 -5.070 -9.629 1.00 97.12 121 LYS A C 1
ATOM 964 O O . LYS A 1 121 ? 23.402 -4.083 -8.900 1.00 97.12 121 LYS A O 1
ATOM 969 N N . ASN A 1 122 ? 24.228 -5.727 -10.229 1.00 95.94 122 ASN A N 1
ATOM 970 C CA . ASN A 1 122 ? 25.641 -5.369 -10.149 1.00 95.94 122 ASN A CA 1
ATOM 971 C C . ASN A 1 122 ? 26.254 -5.044 -11.520 1.00 95.94 122 ASN A C 1
ATOM 973 O O . ASN A 1 122 ? 27.401 -4.605 -11.554 1.00 95.94 122 ASN A O 1
ATOM 977 N N . GLY A 1 123 ? 25.495 -5.205 -12.603 1.00 95.19 123 GLY A N 1
ATOM 978 C CA . GLY A 1 123 ? 25.876 -4.836 -13.955 1.00 95.19 123 GLY A CA 1
ATOM 979 C C . GLY A 1 123 ? 26.921 -5.750 -14.583 1.00 95.19 123 GLY A C 1
ATOM 980 O O . GLY A 1 123 ? 27.665 -5.301 -15.454 1.00 95.19 123 GLY A O 1
ATOM 981 N N . ASP A 1 124 ? 27.021 -7.002 -14.132 1.00 96.25 124 ASP A N 1
ATOM 982 C CA . ASP A 1 124 ? 28.005 -7.966 -14.638 1.00 96.25 124 ASP A CA 1
ATOM 983 C C . ASP A 1 124 ? 27.513 -8.780 -15.850 1.00 96.25 124 ASP A C 1
ATOM 985 O O . ASP A 1 124 ? 28.187 -9.720 -16.280 1.00 96.25 124 ASP A O 1
ATOM 989 N N . ASP A 1 125 ? 26.377 -8.376 -16.432 1.00 94.94 125 ASP A N 1
ATOM 990 C CA . ASP A 1 125 ? 25.662 -9.048 -17.519 1.00 94.94 125 ASP A CA 1
ATOM 991 C C . ASP A 1 125 ? 25.074 -10.425 -17.129 1.00 94.94 125 ASP A C 1
ATOM 993 O O . ASP A 1 125 ? 24.539 -11.135 -17.993 1.00 94.94 125 ASP A O 1
ATOM 997 N N . GLU A 1 126 ? 25.093 -10.798 -15.844 1.00 96.56 126 GLU A N 1
ATOM 998 C CA . GLU A 1 126 ? 24.384 -11.956 -15.304 1.00 96.56 126 GLU A CA 1
ATOM 999 C C . GLU A 1 126 ? 23.101 -11.521 -14.578 1.00 96.56 126 GLU A C 1
ATOM 1001 O O . GLU A 1 126 ? 23.033 -10.562 -13.818 1.00 96.56 126 GLU A O 1
ATOM 1006 N N . VAL A 1 127 ? 22.003 -12.230 -14.842 1.00 97.69 127 VAL A N 1
ATOM 1007 C CA . VAL A 1 127 ? 20.736 -11.950 -14.160 1.00 97.69 127 VAL A CA 1
ATOM 1008 C C . VAL A 1 127 ? 20.802 -12.516 -12.744 1.00 97.69 127 VAL A C 1
ATOM 1010 O O . VAL A 1 127 ? 21.048 -13.705 -12.580 1.00 97.69 127 VAL A O 1
ATOM 1013 N N . ASP A 1 128 ? 20.480 -11.693 -11.747 1.00 97.94 128 ASP A N 1
ATOM 1014 C CA . ASP A 1 128 ? 20.417 -12.087 -10.334 1.00 97.94 128 ASP A CA 1
ATOM 1015 C C . ASP A 1 128 ? 19.053 -12.633 -9.921 1.00 97.94 128 ASP A C 1
ATOM 1017 O O . ASP A 1 128 ? 18.941 -13.391 -8.966 1.00 97.94 128 ASP A O 1
ATOM 1021 N N . LYS A 1 129 ? 17.977 -12.146 -10.547 1.00 98.31 129 LYS A N 1
ATOM 1022 C CA . LYS A 1 129 ? 16.603 -12.485 -10.157 1.00 98.31 129 LYS A CA 1
ATOM 1023 C C . LYS A 1 129 ? 15.669 -12.484 -11.350 1.00 98.31 129 LYS A C 1
ATOM 1025 O O . LYS A 1 129 ? 15.722 -11.574 -12.180 1.00 98.31 129 LYS A O 1
ATOM 1030 N N . VAL A 1 130 ? 14.741 -13.436 -11.362 1.00 98.62 130 VAL A N 1
ATOM 1031 C CA . VAL A 1 130 ? 13.664 -13.552 -12.346 1.00 98.62 130 VAL A CA 1
ATOM 1032 C C . VAL A 1 130 ? 12.317 -13.699 -11.641 1.00 98.62 130 VAL A C 1
ATOM 1034 O O . VAL A 1 130 ? 12.125 -14.570 -10.802 1.00 98.62 130 VAL A O 1
ATOM 1037 N N . ASP A 1 131 ? 11.349 -12.873 -12.029 1.00 98.56 131 ASP A N 1
ATOM 1038 C CA . ASP A 1 131 ? 9.945 -13.018 -11.657 1.00 98.56 131 ASP A CA 1
ATOM 1039 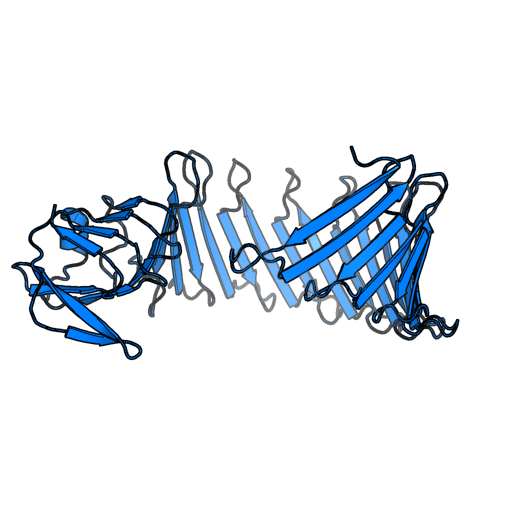C C . ASP A 1 131 ? 9.116 -13.348 -12.905 1.00 98.56 131 ASP A C 1
ATOM 1041 O O . ASP A 1 131 ? 9.209 -12.648 -13.918 1.00 98.56 131 ASP A O 1
ATOM 1045 N N . MET A 1 132 ? 8.253 -14.361 -12.822 1.00 98.62 132 MET A N 1
ATOM 1046 C CA . MET A 1 132 ? 7.325 -14.735 -13.897 1.00 98.62 132 MET A CA 1
ATOM 1047 C C . MET A 1 132 ? 5.877 -14.476 -13.491 1.00 98.62 132 MET A C 1
ATOM 1049 O O . MET A 1 132 ? 5.531 -14.520 -12.310 1.00 98.62 132 MET A O 1
ATOM 1053 N N . ARG A 1 133 ? 5.013 -14.208 -14.476 1.00 98.81 133 ARG A N 1
ATOM 1054 C CA . ARG A 1 133 ? 3.577 -13.975 -14.266 1.00 98.81 133 ARG A CA 1
ATOM 1055 C C . ARG A 1 133 ? 2.738 -14.715 -15.293 1.00 98.81 133 ARG A C 1
ATOM 1057 O O . ARG A 1 133 ? 2.959 -14.589 -16.497 1.00 98.81 133 ARG A O 1
ATOM 1064 N N . GLU A 1 134 ? 1.710 -15.395 -14.810 1.00 98.69 134 GLU A N 1
ATOM 1065 C CA . GLU A 1 134 ? 0.699 -16.047 -15.636 1.00 98.69 134 GLU A CA 1
ATOM 1066 C C . GLU A 1 134 ? -0.650 -15.354 -15.478 1.00 98.69 134 GLU A C 1
ATOM 1068 O O . GLU A 1 134 ? -0.996 -14.862 -14.401 1.00 98.69 134 GLU A O 1
ATOM 1073 N N . TYR A 1 135 ? -1.430 -15.337 -16.559 1.00 98.69 135 TYR A N 1
ATOM 1074 C CA . TYR A 1 135 ? -2.703 -14.632 -16.629 1.00 98.69 135 TYR A CA 1
ATOM 1075 C C . TYR A 1 135 ? -3.819 -15.551 -17.118 1.00 98.69 135 TYR A C 1
ATOM 1077 O O . TYR A 1 135 ? -3.608 -16.355 -18.024 1.00 98.69 135 TYR A O 1
ATOM 1085 N N . ASN A 1 136 ? -5.028 -15.372 -16.587 1.00 97.50 136 ASN A N 1
ATOM 1086 C CA . ASN A 1 136 ? -6.226 -15.978 -17.167 1.00 97.50 136 ASN A CA 1
ATOM 1087 C C . ASN A 1 136 ? -6.708 -15.219 -18.421 1.00 97.50 136 ASN A C 1
ATOM 1089 O O . ASN A 1 136 ? -6.197 -14.155 -18.783 1.00 97.50 136 ASN A O 1
ATOM 1093 N N . ASP A 1 137 ? -7.758 -15.730 -19.068 1.00 96.44 137 ASP A N 1
ATOM 1094 C CA . ASP A 1 137 ? -8.320 -15.132 -20.288 1.00 96.44 137 ASP A CA 1
ATOM 1095 C C . ASP A 1 137 ? -8.873 -13.714 -20.096 1.00 96.44 137 ASP A C 1
ATOM 1097 O O . ASP A 1 137 ? -8.829 -12.909 -21.032 1.00 96.44 137 ASP A O 1
ATOM 1101 N N . LYS A 1 138 ? -9.334 -13.391 -18.879 1.00 97.38 138 LYS A N 1
ATOM 1102 C CA . LYS A 1 138 ? -9.792 -12.050 -18.477 1.00 97.38 138 LYS A CA 1
ATOM 1103 C C . LYS A 1 138 ? -8.628 -11.087 -18.200 1.00 97.38 138 LYS A C 1
ATOM 1105 O O . LYS A 1 138 ? -8.862 -9.913 -17.928 1.00 97.38 138 LYS A O 1
ATOM 1110 N N . GLY A 1 139 ? -7.386 -11.563 -18.276 1.00 97.94 139 GLY A N 1
ATOM 1111 C CA . GLY A 1 139 ? -6.175 -10.777 -18.074 1.00 97.94 139 GLY A CA 1
ATOM 1112 C C . GLY A 1 139 ? -5.798 -10.546 -16.610 1.00 97.94 139 GLY A C 1
ATOM 1113 O O . GLY A 1 139 ? -5.024 -9.634 -16.324 1.00 97.94 139 GLY A O 1
ATOM 1114 N N . GLN A 1 140 ? -6.324 -11.355 -15.693 1.00 98.38 140 GLN A N 1
ATOM 1115 C CA . GLN A 1 140 ? -6.005 -11.305 -14.265 1.00 98.38 140 GLN A CA 1
ATOM 1116 C C . GLN A 1 140 ? -4.826 -12.232 -13.967 1.00 98.38 140 GLN A C 1
ATOM 1118 O O . GLN A 1 140 ? -4.737 -13.300 -14.568 1.00 98.38 140 GLN A O 1
ATOM 1123 N N . ILE A 1 141 ? -3.933 -11.828 -13.060 1.00 98.50 141 ILE A N 1
ATOM 1124 C CA . ILE A 1 141 ? -2.772 -12.635 -12.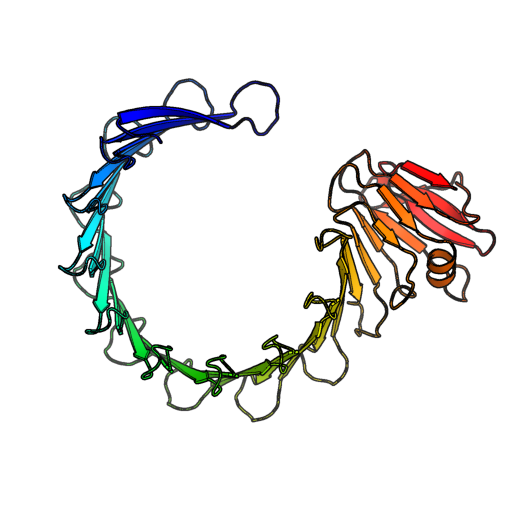660 1.00 98.50 141 ILE A CA 1
ATOM 1125 C C . ILE A 1 141 ? -3.272 -13.848 -11.885 1.00 98.50 141 ILE A C 1
ATOM 1127 O O . ILE A 1 141 ? -3.949 -13.670 -10.886 1.00 98.50 141 ILE A O 1
ATOM 1131 N N . ILE A 1 142 ? -2.933 -15.057 -12.319 1.00 98.62 142 ILE A N 1
ATOM 1132 C CA . ILE A 1 142 ? -3.300 -16.301 -11.621 1.00 98.62 142 ILE A CA 1
ATOM 1133 C C . ILE A 1 142 ? -2.116 -16.961 -10.927 1.00 98.62 142 ILE A C 1
ATOM 1135 O O . ILE A 1 142 ? -2.321 -17.704 -9.972 1.00 98.62 142 ILE A O 1
ATOM 1139 N N . LYS A 1 143 ? -0.891 -16.668 -11.373 1.00 98.44 143 LYS A N 1
ATOM 1140 C CA . LYS A 1 143 ? 0.334 -17.175 -10.761 1.00 98.44 143 LYS A CA 1
ATOM 1141 C C . LYS A 1 143 ? 1.453 -16.151 -10.868 1.00 98.44 143 LYS A C 1
ATOM 1143 O O . LYS A 1 143 ? 1.616 -15.513 -11.912 1.00 98.44 143 LYS A O 1
ATOM 1148 N N . VAL A 1 144 ? 2.227 -16.022 -9.800 1.00 98.50 144 VAL A N 1
ATOM 1149 C CA . VAL A 1 144 ? 3.521 -15.338 -9.787 1.00 98.50 144 VAL A CA 1
ATOM 1150 C C . VAL A 1 144 ? 4.551 -16.307 -9.232 1.00 98.50 144 VAL A C 1
ATOM 1152 O O . VAL A 1 144 ? 4.271 -16.978 -8.245 1.00 98.50 144 VAL A O 1
ATOM 1155 N N . THR A 1 145 ? 5.723 -16.377 -9.850 1.00 98.44 145 THR A N 1
ATOM 1156 C CA . THR A 1 145 ? 6.878 -17.098 -9.298 1.00 98.44 145 THR A CA 1
ATOM 1157 C C . THR A 1 145 ? 8.076 -16.170 -9.217 1.00 98.44 145 THR A C 1
ATOM 1159 O O . THR A 1 145 ? 8.183 -15.237 -10.015 1.00 98.44 145 THR A O 1
ATOM 1162 N N . SER A 1 146 ? 8.967 -16.428 -8.265 1.00 98.31 146 SER A N 1
ATOM 1163 C CA . SER A 1 146 ? 10.213 -15.684 -8.090 1.00 98.31 146 SER A CA 1
ATOM 1164 C C . SER A 1 146 ? 11.367 -16.660 -7.910 1.00 98.31 146 SER A C 1
ATOM 1166 O O . SER A 1 146 ? 11.304 -17.521 -7.040 1.00 98.31 146 SER A O 1
ATOM 1168 N N . ASP A 1 147 ? 12.391 -16.506 -8.735 1.00 98.19 147 ASP A N 1
ATOM 1169 C CA . ASP A 1 147 ? 13.718 -17.100 -8.590 1.00 98.19 147 ASP A CA 1
ATOM 1170 C C . ASP A 1 147 ? 14.656 -15.938 -8.218 1.00 98.19 147 ASP A C 1
ATOM 1172 O O . ASP A 1 147 ? 14.924 -15.045 -9.027 1.00 98.19 147 ASP A O 1
ATOM 1176 N N . LYS A 1 148 ? 15.022 -15.844 -6.940 1.00 97.12 148 LYS A N 1
ATOM 1177 C CA . LYS A 1 148 ? 15.673 -14.684 -6.310 1.00 97.12 148 LYS A CA 1
ATOM 1178 C C . LYS A 1 148 ? 17.178 -14.645 -6.533 1.00 97.12 148 LYS A C 1
ATOM 1180 O O . LYS A 1 148 ? 17.756 -13.584 -6.269 1.00 97.12 148 LYS A O 1
ATOM 1185 N N . ASN A 1 149 ? 17.768 -15.772 -6.920 1.00 95.56 149 ASN A N 1
ATOM 1186 C CA . ASN A 1 149 ? 19.192 -15.945 -7.203 1.00 95.56 149 ASN A CA 1
ATOM 1187 C C . ASN A 1 149 ? 19.458 -16.403 -8.653 1.00 95.56 149 ASN A C 1
ATOM 1189 O O . ASN A 1 149 ? 20.616 -16.616 -9.006 1.00 95.56 149 ASN A O 1
ATOM 1193 N N . ASN A 1 150 ? 18.405 -16.541 -9.467 1.00 96.75 150 ASN A N 1
ATOM 1194 C CA . ASN A 1 150 ? 18.435 -16.985 -10.857 1.00 96.75 150 ASN A CA 1
ATOM 1195 C C . ASN A 1 150 ? 19.203 -18.307 -11.046 1.00 96.75 150 ASN A C 1
ATOM 1197 O O . ASN A 1 150 ? 19.913 -18.490 -12.039 1.00 96.75 150 ASN A O 1
ATOM 1201 N N . ASP A 1 151 ? 19.079 -19.237 -10.093 1.00 96.19 151 ASP A N 1
ATOM 1202 C CA . ASP A 1 151 ? 19.731 -20.550 -10.179 1.00 96.19 151 ASP A CA 1
ATOM 1203 C C . ASP A 1 151 ? 18.950 -21.565 -11.039 1.00 96.19 151 ASP A C 1
ATOM 1205 O O . ASP A 1 151 ? 19.420 -22.681 -11.291 1.00 96.19 151 ASP A O 1
ATOM 1209 N N . GLY A 1 152 ? 17.785 -21.153 -11.553 1.00 94.19 152 GLY A N 1
ATOM 1210 C CA . GLY A 1 152 ? 16.879 -21.965 -12.358 1.00 94.19 152 GLY A CA 1
ATOM 1211 C C . GLY A 1 152 ? 15.801 -22.671 -11.536 1.00 94.19 152 GLY A C 1
ATOM 1212 O O . GLY A 1 152 ? 14.932 -23.328 -12.121 1.00 94.19 152 GLY A O 1
ATOM 1213 N N . THR A 1 153 ? 15.831 -22.531 -10.212 1.00 95.25 153 THR A N 1
ATOM 1214 C CA . THR A 1 153 ? 14.824 -23.035 -9.282 1.00 95.25 153 THR A CA 1
ATOM 1215 C C . THR A 1 153 ? 13.973 -21.873 -8.794 1.00 95.25 153 THR A C 1
ATOM 1217 O O . THR A 1 153 ? 14.467 -20.839 -8.367 1.00 95.25 153 THR A O 1
ATOM 1220 N N . VAL A 1 154 ? 12.654 -22.030 -8.846 1.00 96.94 154 VAL A N 1
ATOM 1221 C CA . VAL A 1 154 ? 11.763 -21.054 -8.216 1.00 96.94 154 VAL A CA 1
ATOM 1222 C C . VAL A 1 154 ? 11.919 -21.172 -6.697 1.00 96.94 154 VAL A C 1
ATOM 1224 O O . VAL A 1 154 ? 11.898 -22.281 -6.178 1.00 96.94 154 VAL A O 1
ATOM 1227 N N . ASP A 1 155 ? 12.051 -20.041 -6.003 1.00 97.56 155 ASP A N 1
ATOM 1228 C CA . ASP A 1 155 ? 12.129 -19.977 -4.537 1.00 97.56 155 ASP A CA 1
ATOM 1229 C C . ASP A 1 155 ? 10.760 -19.815 -3.886 1.00 97.56 155 ASP A C 1
ATOM 1231 O O . ASP A 1 155 ? 10.563 -20.210 -2.748 1.00 97.56 155 ASP A O 1
ATOM 1235 N N . LEU A 1 156 ? 9.839 -19.125 -4.563 1.00 98.00 156 LEU A N 1
ATOM 1236 C CA . LEU A 1 156 ? 8.482 -18.930 -4.066 1.00 98.00 156 LEU A CA 1
ATOM 1237 C C . LEU A 1 156 ? 7.476 -18.785 -5.193 1.00 98.00 156 LEU A C 1
ATOM 1239 O O . LEU A 1 156 ? 7.785 -18.305 -6.294 1.00 98.00 156 LEU A O 1
ATOM 1243 N N . SER A 1 157 ? 6.235 -19.131 -4.882 1.00 98.19 157 SER A N 1
ATOM 1244 C CA . SER A 1 157 ? 5.102 -18.948 -5.762 1.00 98.19 157 SER A CA 1
ATOM 1245 C C . SER A 1 157 ? 3.889 -18.369 -5.036 1.00 98.19 157 SER A C 1
ATOM 1247 O O . SER A 1 157 ? 3.723 -18.441 -3.819 1.00 98.19 157 SER A O 1
ATOM 1249 N N . THR A 1 158 ? 3.030 -17.707 -5.800 1.00 98.56 158 THR A N 1
ATOM 1250 C CA . THR A 1 158 ? 1.740 -17.222 -5.316 1.00 98.56 158 THR A CA 1
ATOM 1251 C C . THR A 1 158 ? 0.678 -17.521 -6.352 1.00 98.56 158 THR A C 1
ATOM 1253 O O . THR A 1 158 ? 0.826 -17.140 -7.515 1.00 98.56 158 THR A O 1
ATOM 1256 N N . ILE A 1 159 ? -0.409 -18.158 -5.927 1.00 98.56 159 ILE A N 1
ATOM 1257 C CA . ILE A 1 159 ? -1.574 -18.461 -6.760 1.00 98.56 159 ILE A CA 1
ATOM 1258 C C . ILE A 1 159 ? -2.721 -17.536 -6.362 1.00 98.56 159 ILE A C 1
ATOM 1260 O O . ILE A 1 159 ? -2.950 -17.286 -5.182 1.00 98.56 159 ILE A O 1
ATOM 1264 N N . SER A 1 160 ? -3.429 -17.000 -7.354 1.00 98.75 160 SER A N 1
ATOM 1265 C CA . SER A 1 160 ? -4.559 -16.085 -7.168 1.00 98.75 160 SER A CA 1
ATOM 1266 C C . SER A 1 160 ? -5.843 -16.674 -7.743 1.00 98.75 160 SER A C 1
ATOM 1268 O O . SER A 1 160 ? -5.887 -17.051 -8.915 1.00 98.75 160 SER A O 1
ATOM 1270 N N . GLU A 1 161 ? -6.914 -16.675 -6.950 1.00 98.75 161 GLU A N 1
ATOM 1271 C CA . GLU A 1 161 ? -8.243 -17.124 -7.377 1.00 98.75 161 GLU A CA 1
ATOM 1272 C C . GLU A 1 161 ? -9.255 -15.976 -7.344 1.00 98.75 161 GLU A C 1
ATOM 1274 O O . GLU A 1 161 ? -9.257 -15.138 -6.438 1.00 98.75 161 GLU A O 1
ATOM 1279 N N . TYR A 1 162 ? -10.157 -15.953 -8.326 1.00 98.69 162 TYR A N 1
ATOM 1280 C CA . TYR A 1 162 ? -11.147 -14.892 -8.502 1.00 98.69 162 TYR A CA 1
ATOM 1281 C C . TYR A 1 162 ? -12.557 -15.464 -8.602 1.00 98.69 162 TYR A C 1
ATOM 1283 O O . TYR A 1 162 ? -12.763 -16.523 -9.190 1.00 98.69 162 TYR A O 1
ATOM 1291 N N . ASN A 1 163 ? -13.544 -14.719 -8.106 1.00 97.56 163 ASN A N 1
ATOM 1292 C CA . ASN A 1 163 ? -14.950 -15.043 -8.339 1.00 97.56 163 ASN A CA 1
ATOM 1293 C C . ASN A 1 163 ? -15.408 -14.660 -9.764 1.00 97.56 163 ASN A C 1
ATOM 1295 O O . ASN A 1 163 ? -14.688 -14.011 -10.529 1.00 97.56 163 ASN A O 1
ATOM 1299 N N . ASP A 1 164 ? -16.653 -14.993 -10.114 1.00 96.50 164 ASP A N 1
ATOM 1300 C CA . ASP A 1 164 ? -17.223 -14.711 -11.441 1.00 96.50 164 ASP A CA 1
ATOM 1301 C C . ASP A 1 164 ? -17.260 -13.218 -11.798 1.00 96.50 164 ASP A C 1
ATOM 1303 O O . ASP A 1 164 ? -17.115 -12.853 -12.972 1.00 96.50 164 ASP A O 1
ATOM 1307 N N . LYS A 1 165 ? -17.384 -12.352 -10.781 1.00 97.25 165 LYS A N 1
ATOM 1308 C CA . LYS A 1 165 ? -17.329 -10.887 -10.908 1.00 97.25 165 LYS A CA 1
ATOM 1309 C C . LYS A 1 165 ? -15.899 -10.355 -11.086 1.00 97.25 165 LYS A C 1
ATOM 1311 O O . LYS A 1 165 ? -15.726 -9.155 -11.274 1.00 97.25 165 LYS A O 1
ATOM 1316 N N . GLY A 1 166 ? -14.883 -11.218 -11.044 1.00 97.81 166 GLY A N 1
ATOM 1317 C CA . GLY A 1 166 ? -13.476 -10.855 -11.197 1.00 97.81 166 GLY A CA 1
ATOM 1318 C C . GLY A 1 166 ? -12.825 -10.293 -9.930 1.00 97.81 166 GLY A C 1
ATOM 1319 O O . GLY A 1 166 ? -11.781 -9.652 -10.021 1.00 97.81 166 GLY A O 1
ATOM 1320 N N . GLN A 1 167 ? -13.411 -10.511 -8.754 1.00 98.44 167 GLN A N 1
ATOM 1321 C CA . GLN A 1 167 ? -12.844 -10.071 -7.477 1.00 98.44 167 GLN A CA 1
ATOM 1322 C C . GLN A 1 167 ? -11.942 -11.167 -6.907 1.00 98.44 167 GLN A C 1
ATOM 1324 O O . GLN A 1 167 ? -12.316 -12.337 -6.950 1.00 98.44 167 GLN A O 1
ATOM 1329 N N . LEU A 1 168 ? -10.767 -10.793 -6.394 1.00 98.62 168 LEU A N 1
ATOM 1330 C CA . LEU A 1 168 ? -9.803 -11.717 -5.787 1.00 98.62 168 LEU A CA 1
ATOM 1331 C C . LEU A 1 168 ? -10.389 -12.302 -4.500 1.00 98.62 168 LEU A C 1
ATOM 1333 O O . LEU A 1 168 ? -10.641 -11.549 -3.566 1.00 98.62 168 LEU A O 1
ATOM 1337 N N . ILE A 1 169 ? -10.567 -13.618 -4.439 1.00 98.69 169 ILE A N 1
ATOM 1338 C CA . ILE A 1 169 ? -11.150 -14.308 -3.279 1.00 98.69 169 ILE A CA 1
ATOM 1339 C C . ILE A 1 169 ? -10.125 -15.097 -2.473 1.00 98.69 169 ILE A C 1
ATOM 1341 O O . ILE A 1 169 ? -10.339 -15.293 -1.281 1.00 98.69 169 ILE A O 1
ATOM 1345 N N . LYS A 1 170 ? -9.009 -15.506 -3.087 1.00 98.69 170 LYS A N 1
ATOM 1346 C CA . LYS A 1 170 ? -7.974 -16.293 -2.416 1.00 98.69 170 LYS A CA 1
ATOM 1347 C C . LYS A 1 170 ? -6.587 -15.988 -2.975 1.00 98.69 170 LYS A C 1
ATOM 1349 O O . LYS A 1 170 ? -6.433 -15.829 -4.187 1.00 98.69 170 LYS A O 1
ATOM 1354 N N . LEU A 1 171 ? -5.604 -15.890 -2.085 1.00 98.69 171 LEU A N 1
ATOM 1355 C CA . LEU A 1 171 ? -4.179 -15.955 -2.396 1.00 98.69 171 LEU A CA 1
ATOM 1356 C C . LEU A 1 171 ? -3.589 -17.137 -1.638 1.00 98.69 171 LEU A C 1
ATOM 1358 O O . LEU A 1 171 ? -3.772 -17.213 -0.429 1.00 98.69 171 LEU A O 1
ATOM 1362 N N . SER A 1 172 ? -2.876 -18.008 -2.336 1.00 98.50 172 SER A N 1
ATOM 1363 C CA . SER A 1 172 ? -2.098 -19.094 -1.739 1.00 98.50 172 SER A CA 1
ATOM 1364 C C . SER A 1 172 ? -0.622 -18.808 -1.954 1.00 98.50 172 SER A C 1
ATOM 1366 O O . SER A 1 172 ? -0.224 -18.530 -3.086 1.00 98.50 172 SER A O 1
ATOM 1368 N N . PHE A 1 173 ? 0.161 -18.844 -0.883 1.00 98.56 173 PHE A N 1
ATOM 1369 C CA . PHE A 1 173 ? 1.592 -18.576 -0.884 1.00 98.56 173 PHE A CA 1
ATOM 1370 C C . PHE A 1 173 ? 2.342 -19.863 -0.582 1.00 98.56 173 PHE A C 1
ATOM 1372 O O . PHE A 1 173 ? 2.033 -20.533 0.396 1.00 98.56 173 PHE A O 1
ATOM 1379 N N . ASP A 1 174 ? 3.328 -20.151 -1.409 1.00 98.19 174 ASP A N 1
ATOM 1380 C CA . ASP A 1 174 ? 4.314 -21.206 -1.228 1.00 98.19 174 ASP A CA 1
ATOM 1381 C C . ASP A 1 174 ? 5.666 -20.474 -1.196 1.00 98.19 174 ASP A C 1
ATOM 1383 O O . ASP A 1 174 ? 6.083 -19.897 -2.205 1.00 98.19 174 ASP A O 1
ATOM 1387 N N . ASN A 1 175 ? 6.252 -20.310 -0.010 1.00 96.56 175 ASN A N 1
ATOM 1388 C CA . ASN A 1 175 ? 7.380 -19.405 0.232 1.00 96.56 175 ASN A CA 1
ATOM 1389 C C . ASN A 1 175 ? 8.746 -20.083 0.114 1.00 96.56 175 ASN A C 1
ATOM 1391 O O . ASN A 1 175 ? 9.755 -19.365 0.162 1.00 96.56 175 ASN A O 1
ATOM 1395 N N . ASP A 1 176 ? 8.771 -21.407 -0.016 1.00 94.69 176 ASP A N 1
ATOM 1396 C CA . ASP A 1 176 ? 9.971 -22.208 -0.263 1.00 94.69 176 ASP A CA 1
ATOM 1397 C C . ASP A 1 176 ? 9.888 -23.063 -1.545 1.00 94.69 176 ASP A C 1
ATOM 1399 O O . ASP A 1 176 ? 10.857 -23.736 -1.908 1.00 94.69 176 ASP A O 1
ATOM 1403 N N . ASN A 1 177 ? 8.772 -22.958 -2.272 1.00 91.94 177 ASN A N 1
ATOM 1404 C CA . ASN A 1 177 ? 8.486 -23.612 -3.541 1.00 91.94 177 ASN A CA 1
ATOM 1405 C C . ASN A 1 177 ? 8.615 -25.143 -3.470 1.00 91.94 177 ASN A C 1
ATOM 1407 O O . ASN A 1 177 ? 9.041 -25.795 -4.434 1.00 91.94 177 ASN A O 1
ATOM 1411 N N . ASP A 1 178 ? 8.227 -25.733 -2.337 1.00 94.19 178 ASP A N 1
ATOM 1412 C CA . ASP A 1 178 ? 8.166 -27.183 -2.153 1.00 94.19 178 ASP A CA 1
ATOM 1413 C C . ASP A 1 178 ? 6.888 -27.821 -2.751 1.00 94.19 178 ASP A C 1
ATOM 1415 O O . ASP A 1 178 ? 6.793 -29.049 -2.862 1.00 94.19 178 ASP A O 1
ATOM 1419 N N . ASN A 1 179 ? 6.004 -26.991 -3.324 1.00 90.50 179 ASN A N 1
ATOM 1420 C CA . ASN A 1 179 ? 4.680 -27.298 -3.881 1.00 90.50 179 ASN A CA 1
ATOM 1421 C C . ASN A 1 179 ? 3.583 -27.555 -2.841 1.00 90.50 179 ASN A C 1
ATOM 1423 O O . ASN A 1 179 ? 2.468 -27.919 -3.232 1.00 90.50 179 ASN A O 1
ATOM 1427 N N . GLU A 1 180 ? 3.859 -27.343 -1.562 1.00 95.31 180 GLU A N 1
ATOM 1428 C CA . GLU A 1 180 ? 2.850 -27.206 -0.527 1.00 95.31 180 GLU A CA 1
ATOM 1429 C C . GLU A 1 180 ? 2.574 -25.715 -0.294 1.00 95.31 180 GLU A C 1
ATOM 1431 O O . GLU A 1 180 ? 3.408 -24.834 -0.486 1.00 95.31 180 GLU A O 1
ATOM 1436 N N . VAL A 1 181 ? 1.330 -25.392 0.043 1.00 97.38 181 VAL A N 1
ATOM 1437 C CA . VAL A 1 181 ? 0.969 -24.010 0.365 1.00 97.38 181 VAL A CA 1
ATOM 1438 C C . VAL A 1 181 ? 1.289 -23.782 1.837 1.00 97.38 181 VAL A C 1
ATOM 1440 O O . VAL A 1 181 ? 0.828 -24.545 2.677 1.00 97.38 181 VAL A O 1
ATOM 1443 N N . ASP A 1 182 ? 2.015 -22.711 2.145 1.00 97.75 182 ASP A N 1
ATOM 1444 C CA . ASP A 1 182 ? 2.341 -22.302 3.516 1.00 97.75 182 ASP A CA 1
ATOM 1445 C C . ASP A 1 182 ? 1.256 -21.433 4.134 1.00 97.75 182 ASP A C 1
ATOM 1447 O O . ASP A 1 182 ? 1.010 -21.477 5.330 1.00 97.75 182 ASP A O 1
ATOM 1451 N N . LYS A 1 183 ? 0.674 -20.539 3.330 1.00 98.44 183 LYS A N 1
ATOM 1452 C CA . LYS A 1 183 ? -0.215 -19.481 3.813 1.00 98.44 183 LYS A CA 1
ATOM 1453 C C . LYS A 1 183 ? -1.330 -19.226 2.823 1.00 98.44 183 LYS A C 1
ATOM 1455 O O . LYS A 1 183 ? -1.111 -19.184 1.611 1.00 98.44 183 LYS A O 1
ATOM 1460 N N . VAL A 1 184 ? -2.519 -18.955 3.342 1.00 98.69 184 VAL A N 1
ATOM 1461 C CA . VAL A 1 184 ? -3.697 -18.614 2.556 1.00 98.69 184 VAL A CA 1
ATOM 1462 C C . VAL A 1 184 ? -4.339 -17.336 3.082 1.00 98.69 184 VAL A C 1
ATOM 1464 O O . VAL A 1 184 ? -4.730 -17.243 4.240 1.00 98.69 184 VAL A O 1
ATOM 1467 N N . ASP A 1 185 ? -4.526 -16.358 2.194 1.00 98.69 185 ASP A N 1
ATOM 1468 C CA . ASP A 1 185 ? -5.366 -15.189 2.466 1.00 98.69 185 ASP A CA 1
ATOM 1469 C C . ASP A 1 185 ? -6.698 -15.315 1.717 1.00 98.69 185 ASP A C 1
ATOM 1471 O O . ASP A 1 185 ? -6.714 -15.465 0.493 1.00 98.69 185 ASP A O 1
ATOM 1475 N N . MET A 1 186 ? -7.819 -15.145 2.412 1.00 98.75 186 MET A N 1
ATOM 1476 C CA . MET A 1 186 ? -9.175 -15.224 1.859 1.00 98.75 186 MET A CA 1
ATOM 1477 C C . MET A 1 186 ? -9.930 -13.900 1.966 1.00 98.75 186 MET A C 1
ATOM 1479 O O . MET A 1 186 ? -9.711 -13.099 2.875 1.00 98.75 186 MET A O 1
ATOM 1483 N N . ARG A 1 187 ? -10.826 -13.649 1.005 1.00 98.81 187 ARG A N 1
ATOM 1484 C CA . ARG A 1 187 ? -11.631 -12.423 0.899 1.00 98.81 187 ARG A CA 1
ATOM 1485 C C . ARG A 1 187 ? -13.077 -12.754 0.554 1.00 98.81 187 ARG A C 1
ATOM 1487 O O . ARG A 1 187 ? -13.347 -13.415 -0.447 1.00 98.81 187 ARG A O 1
ATOM 1494 N N . GLU A 1 188 ? -14.005 -12.197 1.321 1.00 98.69 188 GLU A N 1
ATOM 1495 C CA . GLU A 1 188 ? -15.443 -12.298 1.072 1.00 98.69 188 GLU A CA 1
ATOM 1496 C C . GLU A 1 188 ? -16.033 -10.918 0.769 1.00 98.69 188 GLU A C 1
ATOM 1498 O O . GLU A 1 188 ? -15.705 -9.917 1.411 1.00 98.69 188 GLU A O 1
ATOM 1503 N N . TYR A 1 189 ? -16.939 -10.853 -0.207 1.00 98.69 189 TYR A N 1
ATOM 1504 C CA . TYR A 1 189 ? -17.548 -9.603 -0.659 1.00 98.69 189 TYR A CA 1
ATOM 1505 C C . TYR A 1 189 ? -19.067 -9.655 -0.545 1.00 98.69 189 TYR A C 1
ATOM 1507 O O . TYR A 1 189 ? -19.688 -10.677 -0.835 1.00 98.69 189 TYR A O 1
ATOM 1515 N N . ASN A 1 190 ? -19.685 -8.525 -0.206 1.00 97.62 190 ASN A N 1
ATOM 1516 C CA . ASN A 1 190 ? -21.138 -8.397 -0.260 1.00 97.62 190 ASN A CA 1
ATOM 1517 C C . ASN A 1 190 ? -21.655 -8.243 -1.706 1.00 97.62 190 ASN A C 1
ATOM 1519 O O . ASN A 1 190 ? -20.903 -8.126 -2.678 1.00 97.62 190 ASN A O 1
ATOM 1523 N N . ASN A 1 191 ? -22.980 -8.172 -1.862 1.00 96.44 191 ASN A N 1
ATOM 1524 C CA . ASN A 1 191 ? -23.623 -8.036 -3.174 1.00 96.44 191 ASN A CA 1
ATOM 1525 C C . ASN A 1 191 ? -23.263 -6.740 -3.921 1.00 96.44 191 ASN A C 1
ATOM 1527 O O . ASN A 1 191 ? -23.275 -6.746 -5.155 1.00 96.44 191 ASN A O 1
ATOM 1531 N N . LYS A 1 192 ? -22.901 -5.672 -3.195 1.00 97.38 192 LYS A N 1
ATOM 1532 C CA . LYS A 1 192 ? -22.412 -4.396 -3.748 1.00 97.38 192 LYS A CA 1
ATOM 1533 C C . LYS A 1 192 ? -20.926 -4.456 -4.148 1.00 97.38 192 LYS A C 1
ATOM 1535 O O . LYS A 1 192 ? -20.410 -3.487 -4.693 1.00 97.38 192 LYS A O 1
ATOM 1540 N N . GLY A 1 193 ? -20.243 -5.578 -3.907 1.00 97.88 193 GLY A N 1
ATOM 1541 C CA . GLY A 1 193 ? -18.833 -5.780 -4.239 1.00 97.88 193 GLY A CA 1
ATOM 1542 C C . GLY A 1 193 ? -17.852 -5.212 -3.210 1.00 97.88 193 GLY A C 1
ATOM 1543 O O . GLY A 1 193 ? -16.669 -5.081 -3.514 1.00 97.88 193 GLY A O 1
ATOM 1544 N N . GLN A 1 194 ? -18.316 -4.881 -2.005 1.00 98.44 194 GLN A N 1
ATOM 1545 C CA . GLN A 1 194 ? -17.475 -4.369 -0.922 1.00 98.44 194 GLN A CA 1
ATOM 1546 C C . GLN A 1 194 ? -16.915 -5.535 -0.102 1.00 98.44 194 GLN A C 1
ATOM 1548 O O . GLN A 1 194 ? -17.636 -6.498 0.155 1.00 98.44 194 GLN A O 1
ATOM 1553 N N . LEU A 1 195 ? -15.640 -5.454 0.283 1.00 98.62 195 LEU A N 1
ATOM 1554 C CA . LEU A 1 195 ? -14.952 -6.470 1.085 1.00 98.62 195 LEU A CA 1
ATOM 1555 C C . LEU A 1 195 ? -15.523 -6.464 2.504 1.00 98.62 195 LEU A C 1
ATOM 1557 O O . LEU A 1 195 ? -15.348 -5.477 3.207 1.00 98.62 195 LEU A O 1
ATOM 1561 N N . VAL A 1 196 ? -16.195 -7.538 2.908 1.00 98.69 196 VAL A N 1
ATOM 1562 C CA . VAL A 1 196 ? -16.840 -7.651 4.230 1.00 98.69 196 VAL A CA 1
ATOM 1563 C C . VAL A 1 196 ? -16.065 -8.520 5.203 1.00 98.69 196 VAL A C 1
ATOM 1565 O O . VAL A 1 196 ? -16.235 -8.362 6.408 1.00 98.69 196 VAL A O 1
ATOM 1568 N N . LYS A 1 197 ? -15.204 -9.408 4.701 1.00 98.62 197 LYS A N 1
ATOM 1569 C CA . LYS A 1 197 ? -14.357 -10.247 5.540 1.00 98.62 197 LYS A CA 1
ATOM 1570 C C . LYS A 1 197 ? -13.038 -10.562 4.855 1.00 98.62 197 LYS A C 1
ATOM 1572 O O . LYS A 1 197 ? -13.010 -10.879 3.665 1.00 98.62 197 LYS A O 1
ATOM 1577 N N . TYR A 1 198 ? -11.960 -10.458 5.611 1.00 98.69 198 TYR A N 1
ATOM 1578 C CA . TYR A 1 198 ? -10.623 -10.884 5.241 1.00 98.69 198 TYR A CA 1
ATOM 1579 C C . TYR A 1 198 ? -10.143 -11.889 6.283 1.00 98.69 198 TYR A C 1
ATOM 1581 O O . TYR A 1 198 ? -10.289 -11.640 7.476 1.00 98.69 198 TYR A O 1
ATOM 1589 N N . SER A 1 199 ? -9.604 -13.018 5.840 1.00 98.50 199 SER A N 1
ATOM 1590 C CA . SER A 1 199 ? -9.136 -14.074 6.737 1.00 98.50 199 SER A CA 1
ATOM 1591 C C . SER A 1 199 ? -7.769 -14.574 6.315 1.00 98.50 199 SER A C 1
ATOM 1593 O O . SER A 1 199 ? -7.455 -14.558 5.124 1.00 98.50 199 SER A O 1
ATOM 1595 N N . VAL A 1 200 ? -6.970 -15.000 7.285 1.00 98.69 200 VAL A N 1
ATOM 1596 C CA . VAL A 1 200 ? -5.620 -15.518 7.066 1.00 98.69 200 VAL A CA 1
ATOM 1597 C C . VAL A 1 200 ? -5.474 -16.840 7.795 1.00 98.69 200 VAL A C 1
ATOM 1599 O O . VAL A 1 200 ? -5.720 -16.892 8.994 1.00 98.69 200 VAL A O 1
ATOM 1602 N N . ASP A 1 201 ? -5.040 -17.853 7.064 1.00 98.50 201 ASP A N 1
ATOM 1603 C CA . ASP A 1 201 ? -4.496 -19.109 7.571 1.00 98.50 201 ASP A CA 1
ATOM 1604 C C . ASP A 1 201 ? -2.982 -19.054 7.295 1.00 98.50 201 ASP A C 1
ATOM 1606 O O . ASP A 1 201 ? -2.553 -18.956 6.142 1.00 98.50 201 ASP A O 1
ATOM 1610 N N . LYS A 1 202 ? -2.169 -18.930 8.344 1.00 97.62 202 LYS A N 1
ATOM 1611 C CA . LYS A 1 202 ? -0.735 -18.603 8.263 1.00 97.62 202 LYS A CA 1
ATOM 1612 C C . LYS A 1 202 ? 0.142 -19.815 7.993 1.00 97.62 202 LYS A C 1
ATOM 1614 O O . LYS A 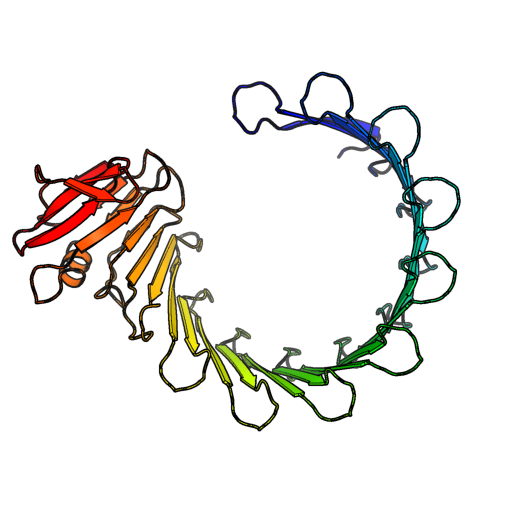1 202 ? 1.297 -19.602 7.626 1.00 97.62 202 LYS A O 1
ATOM 1619 N N . ASN A 1 203 ? -0.373 -21.009 8.254 1.00 95.69 203 ASN A N 1
ATOM 1620 C CA . ASN A 1 203 ? 0.323 -22.290 8.172 1.00 95.69 203 ASN A CA 1
ATOM 1621 C C . ASN A 1 203 ? -0.420 -23.313 7.292 1.00 95.69 203 ASN A C 1
ATOM 1623 O O . ASN A 1 203 ? 0.012 -24.463 7.221 1.00 95.69 203 ASN A O 1
ATOM 1627 N N . ASN A 1 204 ? -1.495 -22.885 6.622 1.00 96.69 204 ASN A N 1
ATOM 1628 C CA . ASN A 1 204 ? -2.332 -23.660 5.714 1.00 96.69 204 ASN A CA 1
ATOM 1629 C C . ASN A 1 204 ? -2.799 -24.986 6.340 1.00 96.69 204 ASN A C 1
ATOM 1631 O O . ASN A 1 204 ? -2.739 -26.042 5.706 1.00 96.69 204 ASN A O 1
ATOM 1635 N N . ASP A 1 205 ? -3.222 -24.936 7.605 1.00 97.00 205 ASP A N 1
ATOM 1636 C CA . ASP A 1 205 ? -3.723 -26.097 8.348 1.00 97.00 205 ASP A CA 1
ATOM 1637 C C . ASP A 1 205 ? -5.259 -26.202 8.354 1.00 97.00 205 ASP A C 1
ATOM 1639 O O . ASP A 1 205 ? -5.822 -27.039 9.065 1.00 97.00 205 ASP A O 1
ATOM 1643 N N . ASP A 1 206 ? -5.919 -25.398 7.512 1.00 95.25 206 ASP A N 1
ATOM 1644 C CA . ASP A 1 206 ? -7.369 -25.223 7.409 1.00 95.25 206 ASP A CA 1
ATOM 1645 C C . ASP A 1 206 ? -8.010 -24.555 8.648 1.00 95.25 206 ASP A C 1
ATOM 1647 O O . ASP A 1 206 ? -9.241 -24.406 8.700 1.00 95.25 206 ASP A O 1
ATOM 1651 N N . GLU A 1 207 ? -7.216 -24.093 9.621 1.00 96.88 207 GLU A N 1
ATOM 1652 C CA . GLU A 1 207 ? -7.658 -23.241 10.722 1.00 96.88 207 GLU A CA 1
ATOM 1653 C C . GLU A 1 207 ? -7.302 -21.772 10.436 1.00 96.88 207 GLU A C 1
ATOM 1655 O O . GLU A 1 207 ? -6.220 -21.402 9.997 1.00 96.88 207 GLU A O 1
ATOM 1660 N N . ILE A 1 208 ? -8.266 -20.875 10.644 1.00 98.12 208 ILE A N 1
ATOM 1661 C CA . ILE A 1 208 ? -8.032 -19.444 10.434 1.00 98.12 208 ILE A CA 1
ATOM 1662 C C . ILE A 1 208 ? -7.310 -18.886 11.660 1.00 98.12 208 ILE A C 1
ATOM 1664 O O . ILE A 1 208 ? -7.814 -19.025 12.769 1.00 98.12 208 ILE A O 1
ATOM 1668 N N . ASP A 1 209 ? -6.200 -18.178 11.460 1.00 98.12 209 ASP A N 1
ATOM 1669 C CA . ASP A 1 209 ? -5.468 -17.485 12.526 1.00 98.12 209 ASP A CA 1
ATOM 1670 C C . ASP A 1 209 ? -5.922 -16.047 12.735 1.00 98.12 209 ASP A C 1
ATOM 1672 O O . ASP A 1 209 ? -5.719 -15.483 13.805 1.00 98.12 209 ASP A O 1
ATOM 1676 N N . GLN A 1 210 ? -6.399 -15.383 11.677 1.00 97.94 210 GLN A N 1
ATOM 1677 C CA . GLN A 1 210 ? -6.763 -13.966 11.738 1.00 97.94 210 GLN A CA 1
ATOM 1678 C C . GLN A 1 210 ? -8.017 -13.680 10.937 1.00 97.94 210 GLN A C 1
ATOM 1680 O O . GLN A 1 210 ? -8.174 -14.161 9.811 1.00 97.94 210 GLN A O 1
ATOM 1685 N N . VAL A 1 211 ? -8.870 -12.816 11.475 1.00 98.19 211 VAL A N 1
ATOM 1686 C CA . VAL A 1 211 ? -10.093 -12.352 10.830 1.00 98.19 211 VAL A CA 1
ATOM 1687 C C . VAL A 1 211 ? -10.230 -10.837 10.976 1.00 98.19 211 VAL A C 1
ATOM 1689 O O . VAL A 1 211 ? -10.125 -10.271 12.056 1.00 98.19 211 VAL A O 1
ATOM 1692 N N . ASP A 1 212 ? -10.515 -10.168 9.863 1.00 97.50 212 ASP A N 1
ATOM 1693 C CA . ASP A 1 212 ? -10.960 -8.774 9.801 1.00 97.50 212 ASP A CA 1
ATOM 1694 C C . ASP A 1 212 ? -12.362 -8.744 9.185 1.00 97.50 212 ASP A C 1
ATOM 1696 O O . ASP A 1 212 ? -12.561 -9.261 8.083 1.00 97.50 212 ASP A O 1
ATOM 1700 N N . THR A 1 213 ? -13.334 -8.143 9.873 1.00 98.31 213 THR A N 1
ATOM 1701 C CA . THR A 1 213 ? -14.703 -7.957 9.361 1.00 98.31 213 THR A CA 1
ATOM 1702 C C . THR A 1 213 ? -15.058 -6.488 9.210 1.00 98.31 213 THR A C 1
ATOM 1704 O O . THR A 1 213 ? -14.674 -5.661 10.034 1.00 98.31 213 THR A O 1
ATOM 1707 N N . ARG A 1 214 ? -15.847 -6.160 8.181 1.00 98.69 214 ARG A N 1
ATOM 1708 C CA . ARG A 1 214 ? -16.164 -4.782 7.787 1.00 98.69 214 ARG A CA 1
ATOM 1709 C C . ARG A 1 214 ? -17.648 -4.578 7.547 1.00 98.69 214 ARG A C 1
ATOM 1711 O O . ARG A 1 214 ? -18.276 -5.333 6.803 1.00 98.69 214 ARG A O 1
ATOM 1718 N N . GLU A 1 215 ? -18.169 -3.482 8.082 1.00 98.25 215 GLU A N 1
ATOM 1719 C CA . GLU A 1 215 ? -19.553 -3.058 7.897 1.00 98.25 215 GLU A CA 1
ATOM 1720 C C . GLU A 1 215 ? -19.610 -1.681 7.228 1.00 98.25 215 GLU A C 1
ATOM 1722 O O . GLU A 1 215 ? -18.810 -0.783 7.509 1.00 98.25 215 GLU A O 1
ATOM 1727 N N . TYR A 1 216 ? -20.572 -1.512 6.323 1.00 98.12 216 TYR A N 1
ATOM 1728 C CA . TYR A 1 216 ? -20.720 -0.311 5.508 1.00 98.12 216 TYR A CA 1
ATOM 1729 C C . TYR A 1 216 ? -22.118 0.274 5.669 1.00 98.12 216 TYR A C 1
ATOM 1731 O O . TYR A 1 216 ? -23.095 -0.471 5.717 1.00 98.12 216 TYR A O 1
ATOM 1739 N N . ASN A 1 217 ? -22.224 1.602 5.667 1.00 95.25 217 ASN A N 1
ATOM 1740 C CA . ASN A 1 217 ? -23.521 2.273 5.615 1.00 95.25 217 ASN A CA 1
ATOM 1741 C C . ASN A 1 217 ? -24.145 2.222 4.206 1.00 95.25 217 ASN A C 1
ATOM 1743 O O . ASN A 1 217 ? -23.546 1.742 3.237 1.00 95.25 217 ASN A O 1
ATOM 1747 N N . ASP A 1 218 ? -25.352 2.771 4.065 1.00 95.00 218 ASP A N 1
ATOM 1748 C CA . ASP A 1 218 ? -26.091 2.769 2.798 1.00 95.00 218 ASP A CA 1
ATOM 1749 C C . ASP A 1 218 ? -25.395 3.536 1.669 1.00 95.00 218 ASP A C 1
ATOM 1751 O O . ASP A 1 218 ? -25.494 3.131 0.505 1.00 95.00 218 ASP A O 1
ATOM 1755 N N . LYS A 1 219 ? -24.622 4.574 2.019 1.00 95.44 219 LYS A N 1
ATOM 1756 C CA . LYS A 1 219 ? -23.759 5.333 1.099 1.00 95.44 219 LYS A CA 1
ATOM 1757 C C . LYS A 1 219 ? -22.490 4.565 0.695 1.00 95.44 219 LYS A C 1
ATOM 1759 O O . LYS A 1 219 ? -21.726 5.030 -0.146 1.00 95.44 219 LYS A O 1
ATOM 1764 N N . GLY A 1 220 ? -22.253 3.388 1.273 1.00 96.94 220 GLY A N 1
ATOM 1765 C CA . GLY A 1 220 ? -21.112 2.529 0.976 1.00 96.94 220 GLY A CA 1
ATOM 1766 C C . GLY A 1 220 ? -19.813 2.920 1.684 1.00 96.94 220 GLY A C 1
ATOM 1767 O O . GLY A 1 220 ? -18.746 2.452 1.284 1.00 96.94 220 GLY A O 1
ATOM 1768 N N . LYS A 1 221 ? -19.882 3.754 2.725 1.00 97.31 221 LYS A N 1
ATOM 1769 C CA . LYS A 1 221 ? -18.735 4.151 3.552 1.00 97.31 221 LYS A CA 1
ATOM 1770 C C . LYS A 1 221 ? -18.523 3.137 4.677 1.00 97.31 221 LYS A C 1
ATOM 1772 O O . LYS A 1 221 ? -19.496 2.620 5.219 1.00 97.31 221 LYS A O 1
ATOM 1777 N N . LEU A 1 222 ? -17.262 2.828 4.985 1.00 97.62 222 LEU A N 1
ATOM 1778 C CA . LEU A 1 222 ? -16.877 1.878 6.034 1.00 97.62 222 LEU A CA 1
ATOM 1779 C C . LEU A 1 222 ? -17.178 2.498 7.397 1.00 97.62 222 LEU A C 1
ATOM 1781 O O . LEU A 1 222 ? -16.528 3.469 7.758 1.00 97.62 222 LEU A O 1
ATOM 1785 N N . VAL A 1 223 ? -18.127 1.945 8.144 1.00 96.94 223 VAL A N 1
ATOM 1786 C CA . VAL A 1 223 ? -18.543 2.498 9.446 1.00 96.94 223 VAL A CA 1
ATOM 1787 C C . VAL A 1 223 ? -18.013 1.706 10.627 1.00 96.94 223 VAL A C 1
ATOM 1789 O O . VAL A 1 223 ? -17.859 2.272 11.701 1.00 96.94 223 VAL A O 1
ATOM 1792 N N . LYS A 1 224 ? -17.678 0.429 10.432 1.00 96.38 224 LYS A N 1
ATOM 1793 C CA . LYS A 1 224 ? -17.106 -0.419 11.477 1.00 96.38 224 LYS A CA 1
ATOM 1794 C C . LYS A 1 224 ? -16.131 -1.420 10.881 1.00 96.38 224 LYS A C 1
ATOM 1796 O O . LYS A 1 224 ? -16.378 -1.970 9.805 1.00 96.38 224 LYS A O 1
ATOM 1801 N N . GLN A 1 225 ? -15.025 -1.639 11.577 1.00 97.56 225 GLN A N 1
ATOM 1802 C CA . GLN A 1 225 ? -14.048 -2.659 11.239 1.00 97.56 225 GLN A CA 1
ATOM 1803 C C . GLN A 1 225 ? -13.549 -3.344 12.506 1.00 97.56 225 GLN A C 1
ATOM 1805 O O . GLN A 1 225 ? -13.046 -2.665 13.393 1.00 97.56 225 GLN A O 1
ATOM 1810 N N . SER A 1 226 ? -13.663 -4.663 12.565 1.00 96.56 226 SER A N 1
ATOM 1811 C CA . SER A 1 226 ? -13.241 -5.479 13.707 1.00 96.56 226 SER A CA 1
ATOM 1812 C C . SER A 1 226 ? -12.048 -6.335 13.310 1.00 96.56 226 SER A C 1
ATOM 1814 O O . SER A 1 226 ? -12.028 -6.856 12.197 1.00 96.56 226 SER A O 1
ATOM 1816 N N . PHE A 1 227 ? -11.075 -6.474 14.204 1.00 96.50 227 PHE A N 1
ATOM 1817 C CA . PHE A 1 227 ? -9.847 -7.234 13.996 1.00 96.50 227 PHE A CA 1
ATOM 1818 C C . PHE A 1 227 ? -9.695 -8.262 15.106 1.00 96.50 227 PHE A C 1
ATOM 1820 O O . PHE A 1 227 ? -9.600 -7.880 16.265 1.00 96.50 227 PHE A O 1
ATOM 1827 N N . ASP A 1 228 ? -9.633 -9.528 14.737 1.00 95.94 228 ASP A N 1
ATOM 1828 C CA . ASP A 1 228 ? -9.282 -10.646 15.601 1.00 95.94 228 ASP A CA 1
ATOM 1829 C C . ASP A 1 228 ? -7.988 -11.255 15.030 1.00 95.94 228 ASP A C 1
ATOM 1831 O O . ASP A 1 228 ? -7.989 -11.875 13.964 1.00 95.94 228 ASP A O 1
ATOM 1835 N N . ASN A 1 229 ? -6.842 -10.952 15.641 1.00 94.69 229 ASN A N 1
ATOM 1836 C CA . ASN A 1 229 ? -5.516 -11.258 15.095 1.00 94.69 229 ASN A CA 1
ATOM 1837 C C . ASN A 1 229 ? -4.992 -12.637 15.509 1.00 94.69 229 ASN A C 1
ATOM 1839 O O . ASN A 1 229 ? -3.908 -13.019 15.038 1.00 94.69 229 ASN A O 1
ATOM 1843 N N . ASN A 1 230 ? -5.707 -13.330 16.393 1.00 93.44 230 ASN A N 1
ATOM 1844 C CA . ASN A 1 230 ? -5.422 -14.694 16.829 1.00 93.44 230 ASN A CA 1
ATOM 1845 C C . ASN A 1 230 ? -6.613 -15.655 16.620 1.00 93.44 230 ASN A C 1
ATOM 1847 O O . ASN A 1 230 ? -6.477 -16.839 16.919 1.00 93.44 230 ASN A O 1
ATOM 1851 N N . ASN A 1 231 ? -7.737 -15.146 16.103 1.00 94.75 231 ASN A N 1
ATOM 1852 C CA . ASN A 1 231 ? -8.989 -15.849 15.846 1.00 94.75 231 ASN A CA 1
ATOM 1853 C C . ASN A 1 231 ? -9.481 -16.652 17.061 1.00 94.75 231 ASN A C 1
ATOM 1855 O O . ASN A 1 231 ? -10.031 -17.747 16.916 1.00 94.75 231 ASN A O 1
ATOM 1859 N N . ASP A 1 232 ? -9.278 -16.119 18.271 1.00 92.81 232 ASP A N 1
ATOM 1860 C CA . ASP A 1 232 ? -9.716 -16.767 19.511 1.00 92.81 232 ASP A CA 1
ATOM 1861 C C . ASP A 1 232 ? -11.202 -16.510 19.835 1.00 92.81 232 ASP A C 1
ATOM 1863 O O . ASP A 1 232 ? -11.753 -17.078 20.786 1.00 92.81 232 ASP A O 1
ATOM 1867 N N . GLY A 1 233 ? -11.870 -15.701 19.003 1.00 88.81 233 GLY A N 1
ATOM 1868 C CA . GLY A 1 233 ? -13.271 -15.316 19.134 1.00 88.81 233 GLY A CA 1
ATOM 1869 C C . GLY A 1 233 ? -13.484 -14.042 19.951 1.00 88.81 233 GLY A C 1
ATOM 1870 O O . GLY A 1 233 ? -14.599 -13.512 19.948 1.00 88.81 233 GLY A O 1
ATOM 1871 N N . ASN A 1 234 ? -12.446 -13.532 20.615 1.00 89.88 234 ASN A N 1
ATOM 1872 C CA . ASN A 1 234 ? -12.420 -12.202 21.200 1.00 89.88 234 ASN A CA 1
ATOM 1873 C C . ASN A 1 234 ? -11.759 -11.262 20.194 1.00 89.88 234 ASN A C 1
ATOM 1875 O O . ASN A 1 234 ? -10.597 -11.397 19.833 1.00 89.88 234 ASN A O 1
ATOM 1879 N N . VAL A 1 235 ? -12.522 -10.280 19.728 1.00 92.69 235 VAL A N 1
ATOM 1880 C CA . VAL A 1 235 ? -11.982 -9.246 18.846 1.00 92.69 235 VAL A CA 1
ATOM 1881 C C . VAL A 1 235 ? -10.892 -8.489 19.609 1.00 92.69 235 VAL A C 1
ATOM 1883 O O . VAL A 1 235 ? -11.096 -8.173 20.767 1.00 92.69 235 VAL A O 1
ATOM 1886 N N . ASP A 1 236 ? -9.754 -8.174 18.993 1.00 92.94 236 ASP A N 1
ATOM 1887 C CA . ASP A 1 236 ? -8.672 -7.392 19.616 1.00 92.94 236 ASP A CA 1
ATOM 1888 C C . ASP A 1 236 ? -8.885 -5.882 19.473 1.00 92.94 236 ASP A C 1
ATOM 1890 O O . ASP A 1 236 ? -8.393 -5.083 20.268 1.00 92.94 236 ASP A O 1
ATOM 1894 N N . ARG A 1 237 ? -9.522 -5.473 18.369 1.00 94.62 237 ARG A N 1
ATOM 1895 C CA . ARG A 1 237 ? -9.742 -4.062 18.049 1.00 94.62 237 ARG A CA 1
ATOM 1896 C C . ARG A 1 237 ? -11.010 -3.850 17.244 1.00 94.62 237 ARG A C 1
ATOM 1898 O O . ARG A 1 237 ? -11.225 -4.547 16.250 1.00 94.62 237 ARG A O 1
ATOM 1905 N N . ILE A 1 238 ? -11.762 -2.800 17.564 1.00 95.31 238 ILE A N 1
ATOM 1906 C CA . ILE A 1 238 ? -12.863 -2.302 16.737 1.00 95.31 238 ILE A CA 1
ATOM 1907 C C . ILE A 1 238 ? -12.655 -0.820 16.415 1.00 95.31 238 ILE A C 1
ATOM 1909 O O . ILE A 1 238 ? -12.457 0.012 17.287 1.00 95.31 238 ILE A O 1
ATOM 1913 N N . ASP A 1 239 ? -12.711 -0.485 15.129 1.00 95.19 239 ASP A N 1
ATOM 1914 C CA . ASP A 1 239 ? -12.645 0.884 14.622 1.00 95.19 239 ASP A CA 1
ATOM 1915 C C . ASP A 1 239 ? -14.026 1.297 14.082 1.00 95.19 239 ASP A C 1
ATOM 1917 O O . ASP A 1 239 ? -14.460 0.792 13.038 1.00 95.19 239 ASP A O 1
ATOM 1921 N N . PHE A 1 240 ? -14.677 2.260 14.734 1.00 94.75 240 PHE A N 1
ATOM 1922 C CA . PHE A 1 240 ? -15.923 2.899 14.302 1.00 94.75 240 PHE A CA 1
ATOM 1923 C C . PHE A 1 240 ? -15.640 4.237 13.624 1.00 94.75 240 PHE A C 1
ATOM 1925 O O . PHE A 1 240 ? -14.847 5.037 14.114 1.00 94.75 240 PHE A O 1
ATOM 1932 N N . ARG A 1 241 ? -16.279 4.506 12.486 1.00 94.81 241 ARG A N 1
ATOM 1933 C CA . ARG A 1 241 ? -16.010 5.694 11.665 1.00 94.81 241 ARG A CA 1
ATOM 1934 C C . ARG A 1 241 ? -17.283 6.477 11.400 1.00 94.81 241 ARG A C 1
ATOM 1936 O O . ARG A 1 241 ? -18.266 5.915 10.916 1.00 94.81 241 ARG A O 1
ATOM 1943 N N . SER A 1 242 ? -17.191 7.784 11.602 1.00 93.50 242 SER A N 1
ATOM 1944 C CA . SER A 1 242 ? -18.256 8.737 11.303 1.00 93.50 242 SER A CA 1
ATOM 1945 C C . SER A 1 242 ? -17.801 9.723 10.238 1.00 93.50 242 SER A C 1
ATOM 1947 O O . SER A 1 242 ? -16.619 10.061 10.128 1.00 93.50 242 SER A O 1
ATOM 1949 N N . TYR A 1 243 ? -18.754 10.175 9.433 1.00 92.81 243 TYR A N 1
ATOM 1950 C CA . TYR A 1 243 ? -18.510 11.022 8.273 1.00 92.81 243 TYR A CA 1
ATOM 1951 C C . TYR A 1 243 ? -19.337 12.297 8.378 1.00 92.81 243 TYR A C 1
ATOM 1953 O O . TYR A 1 243 ? -20.444 12.256 8.914 1.00 92.81 243 TYR A O 1
ATOM 1961 N N . ASP A 1 244 ? -18.801 13.401 7.865 1.00 90.25 244 ASP A N 1
ATOM 1962 C CA . ASP A 1 244 ? -19.537 14.660 7.760 1.00 90.25 244 ASP A CA 1
ATOM 1963 C C . ASP A 1 244 ? -20.556 14.621 6.603 1.00 90.25 244 ASP A C 1
ATOM 1965 O O . ASP A 1 244 ? -20.661 13.645 5.850 1.00 90.25 244 ASP A O 1
ATOM 1969 N N . ASP A 1 245 ? -21.315 15.704 6.438 1.00 89.31 245 ASP A N 1
ATOM 1970 C CA . ASP A 1 245 ? -22.322 15.831 5.376 1.00 89.31 245 ASP A CA 1
ATOM 1971 C C . ASP A 1 245 ? -21.730 15.806 3.955 1.00 89.31 245 ASP A C 1
ATOM 1973 O O . ASP A 1 245 ? -22.455 15.572 2.983 1.00 89.31 245 ASP A O 1
ATOM 1977 N N . PHE A 1 246 ? -20.417 16.014 3.826 1.00 91.56 246 PHE A N 1
ATOM 1978 C CA . PHE A 1 246 ? -19.670 15.931 2.570 1.00 91.56 246 PHE A CA 1
ATOM 1979 C C . PHE A 1 246 ? -19.057 14.539 2.339 1.00 91.56 246 PHE A C 1
ATOM 1981 O O . PHE A 1 246 ? -18.361 14.324 1.345 1.00 91.56 246 PHE A O 1
ATOM 1988 N N . ASP A 1 247 ? -19.363 13.578 3.214 1.00 91.06 247 ASP A N 1
ATOM 1989 C CA . ASP A 1 247 ? -18.836 12.217 3.243 1.00 91.06 247 ASP A CA 1
ATOM 1990 C C . ASP A 1 247 ? -17.306 12.127 3.453 1.00 91.06 247 ASP A C 1
ATOM 1992 O O . ASP A 1 247 ? -16.690 11.104 3.097 1.00 91.06 247 ASP A O 1
ATOM 1996 N N . ASP A 1 248 ? -16.695 13.158 4.042 1.00 91.75 248 ASP A N 1
ATOM 1997 C CA . ASP A 1 248 ? -15.319 13.124 4.537 1.00 91.75 248 ASP A CA 1
ATOM 1998 C C . ASP A 1 248 ? -15.283 12.482 5.930 1.00 91.75 248 ASP A C 1
ATOM 2000 O O . ASP A 1 248 ? -16.231 12.588 6.705 1.00 91.75 248 ASP A O 1
ATOM 2004 N N . LEU A 1 249 ? -14.186 11.793 6.270 1.00 93.69 249 LEU A N 1
ATOM 2005 C CA . LEU A 1 249 ? -14.021 11.207 7.604 1.00 93.69 249 LEU A CA 1
ATOM 2006 C C . LEU A 1 249 ? -13.975 12.327 8.654 1.00 93.69 249 LEU A C 1
ATOM 2008 O O . LEU A 1 249 ? -13.049 13.140 8.644 1.00 93.69 249 LEU A O 1
ATOM 2012 N N . ALA A 1 250 ? -14.952 12.337 9.556 1.00 93.62 250 ALA A N 1
ATOM 2013 C CA . ALA A 1 250 ? -15.091 13.344 10.601 1.00 93.62 250 ALA A CA 1
ATOM 2014 C C . ALA A 1 250 ? -14.457 12.871 11.912 1.00 93.62 250 ALA A C 1
ATOM 2016 O O . ALA A 1 250 ? -13.641 13.586 12.500 1.00 93.62 250 ALA A O 1
ATOM 2017 N N . SER A 1 251 ? -14.751 11.630 12.313 1.00 93.25 251 SER A N 1
ATOM 2018 C CA . SER A 1 251 ? -14.190 11.023 13.518 1.00 93.25 251 SER A CA 1
ATOM 2019 C C . SER A 1 251 ? -13.956 9.514 13.395 1.00 93.25 251 SER A C 1
ATOM 2021 O O . SER A 1 251 ? -14.515 8.833 12.528 1.00 93.25 251 SER A O 1
ATOM 2023 N N . LEU A 1 252 ? -13.083 9.004 14.263 1.00 94.44 252 LEU A N 1
ATOM 2024 C CA . LEU A 1 252 ? -12.775 7.585 14.441 1.00 94.44 252 LEU A CA 1
ATOM 2025 C C . LEU A 1 252 ? -12.829 7.269 15.938 1.00 94.44 252 LEU A C 1
ATOM 2027 O O . LEU A 1 252 ? -12.031 7.826 16.686 1.00 94.44 252 LEU A O 1
ATOM 2031 N N . ALA A 1 253 ? -13.722 6.378 16.358 1.00 93.94 253 ALA A N 1
ATOM 2032 C CA . ALA A 1 253 ? -13.696 5.790 17.693 1.00 93.94 253 ALA A CA 1
ATOM 2033 C C . ALA A 1 253 ? -13.006 4.424 17.612 1.00 93.94 253 ALA A C 1
ATOM 2035 O O . ALA A 1 253 ? -13.319 3.622 16.731 1.00 93.94 253 ALA A O 1
ATOM 2036 N N . ARG A 1 254 ? -12.031 4.178 18.480 1.00 94.19 254 ARG A N 1
ATOM 2037 C CA . ARG A 1 254 ? -11.231 2.960 18.514 1.00 94.19 254 ARG A CA 1
ATOM 2038 C C . ARG A 1 254 ? -11.332 2.312 19.880 1.00 94.19 254 ARG A C 1
ATOM 2040 O O . ARG A 1 254 ? -10.971 2.924 20.880 1.00 94.19 254 ARG A O 1
ATOM 2047 N N . ASP A 1 255 ? -11.754 1.068 19.831 1.00 92.00 255 ASP A N 1
ATOM 2048 C CA . ASP A 1 255 ? -11.755 0.083 20.897 1.00 92.00 255 ASP A CA 1
ATOM 2049 C C . ASP A 1 255 ? -10.526 -0.810 20.701 1.00 92.00 255 ASP A C 1
ATOM 2051 O O . ASP A 1 255 ? -10.379 -1.407 19.630 1.00 92.00 255 ASP A O 1
ATOM 2055 N N . ASN A 1 256 ? -9.577 -0.798 21.636 1.00 86.06 256 ASN A N 1
ATOM 2056 C CA . ASN A 1 256 ? -8.305 -1.516 21.502 1.00 86.06 256 ASN A CA 1
ATOM 2057 C C . ASN A 1 256 ? -7.689 -2.021 22.816 1.00 86.06 256 ASN A C 1
ATOM 2059 O O . ASN A 1 256 ? -6.499 -2.367 22.820 1.00 86.06 256 ASN A O 1
ATOM 2063 N N . LYS A 1 257 ? -8.435 -2.036 23.924 1.00 76.25 257 LYS A N 1
ATOM 2064 C CA . LYS A 1 257 ? -7.898 -2.404 25.237 1.00 76.25 257 LYS A CA 1
ATOM 2065 C C . LYS A 1 257 ? -8.332 -3.800 25.664 1.00 76.25 257 LYS A C 1
ATOM 2067 O O . LYS A 1 257 ? -9.482 -4.011 25.997 1.00 76.25 257 LYS A O 1
ATOM 2072 N N . GLU A 1 258 ? -7.356 -4.704 25.783 1.00 61.03 258 GLU A N 1
ATOM 2073 C CA . GLU A 1 258 ? -7.436 -6.078 26.329 1.00 61.03 258 GLU A CA 1
ATOM 2074 C C . GLU A 1 258 ? -8.424 -7.043 25.642 1.00 61.03 258 GLU A C 1
ATOM 2076 O O . GLU A 1 258 ? -8.068 -8.206 25.477 1.00 61.03 258 GLU A O 1
ATOM 2081 N N . VAL A 1 259 ? -9.585 -6.574 25.186 1.00 66.25 259 VAL A N 1
ATOM 2082 C CA . VAL A 1 259 ? -10.555 -7.193 24.283 1.00 66.25 259 VAL A CA 1
ATOM 2083 C C . VAL A 1 259 ? -11.344 -6.043 23.647 1.00 66.25 259 VA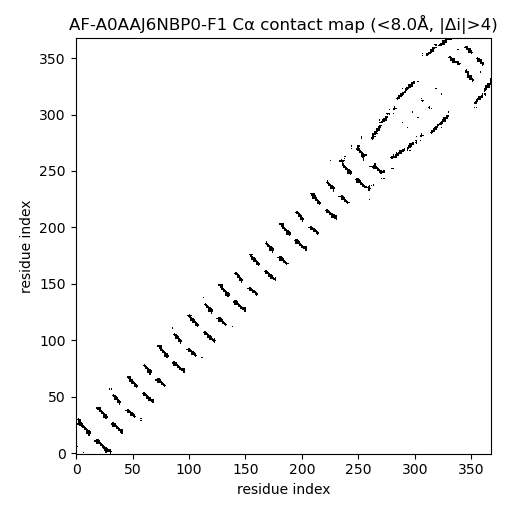L A C 1
ATOM 2085 O O . VAL A 1 259 ? -11.778 -5.146 24.355 1.00 66.25 259 VAL A O 1
ATOM 2088 N N . GLY A 1 260 ? -11.561 -6.098 22.339 1.00 61.59 260 GLY A N 1
ATOM 2089 C CA . GLY A 1 260 ? -12.527 -5.313 21.576 1.00 61.59 260 GLY A CA 1
ATOM 2090 C C . GLY A 1 260 ? -13.962 -5.561 22.041 1.00 61.59 260 GLY A C 1
ATOM 2091 O O . GLY A 1 260 ? -14.726 -6.252 21.358 1.00 61.59 260 GLY A O 1
ATOM 2092 N N . ASP A 1 261 ? -14.302 -5.083 23.236 1.00 73.94 261 ASP A N 1
ATOM 2093 C CA . ASP A 1 261 ? -15.552 -5.359 23.948 1.00 73.94 261 ASP A CA 1
ATOM 2094 C C . ASP A 1 261 ? -16.767 -4.625 23.348 1.00 73.94 261 ASP A C 1
ATOM 2096 O O . ASP A 1 261 ? -17.916 -4.861 23.736 1.00 73.94 261 ASP A O 1
ATOM 2100 N N . GLY A 1 262 ? -16.520 -3.781 22.348 1.00 80.19 262 GLY A N 1
ATOM 2101 C CA . GLY A 1 262 ? -17.502 -2.942 21.694 1.00 80.19 262 GLY A CA 1
ATOM 2102 C C . GLY A 1 262 ? -17.551 -1.521 22.238 1.00 80.19 262 GLY A C 1
ATOM 2103 O O . GLY A 1 262 ? -18.433 -0.787 21.795 1.00 80.19 262 GLY A O 1
ATOM 2104 N N . ASN A 1 263 ? -16.656 -1.117 23.140 1.00 84.94 263 ASN A N 1
ATOM 2105 C CA . ASN A 1 263 ? -16.570 0.227 23.696 1.00 84.94 263 ASN A CA 1
ATOM 2106 C C . ASN A 1 263 ? -15.205 0.840 23.380 1.00 84.94 263 ASN A C 1
ATOM 2108 O O . ASN A 1 263 ? -14.162 0.338 23.751 1.00 84.94 263 ASN A O 1
ATOM 2112 N N . ALA A 1 264 ? -15.205 1.964 22.682 1.00 89.44 264 ALA A N 1
ATOM 2113 C CA . ALA A 1 264 ? -13.996 2.658 22.296 1.00 89.44 264 ALA A CA 1
ATOM 2114 C C . ALA A 1 264 ? -13.356 3.397 23.470 1.00 89.44 264 ALA A C 1
ATOM 2116 O O . ALA A 1 264 ? -13.992 4.253 24.083 1.00 89.44 264 ALA A O 1
ATOM 2117 N N . GLU A 1 265 ? -12.062 3.170 23.689 1.00 90.06 265 GLU A N 1
ATOM 2118 C CA . GLU A 1 265 ? -11.241 3.950 24.618 1.00 90.06 265 GLU A CA 1
ATOM 2119 C C . GLU A 1 265 ? -10.705 5.242 23.998 1.00 90.06 265 GLU A C 1
ATOM 2121 O O . GLU A 1 265 ? -10.311 6.165 24.715 1.00 90.06 265 GLU A O 1
ATOM 2126 N N . GLN A 1 266 ? -10.636 5.320 22.668 1.00 92.50 266 GLN A N 1
ATOM 2127 C CA . GLN A 1 266 ? -10.000 6.434 21.968 1.00 92.50 266 GLN A CA 1
ATOM 2128 C C . GLN A 1 266 ? -10.929 7.049 20.928 1.00 92.50 266 GLN A C 1
ATOM 2130 O O . GLN A 1 266 ? -11.439 6.352 20.058 1.00 92.50 266 GLN A O 1
ATOM 2135 N N . LEU A 1 267 ? -11.070 8.372 20.941 1.00 93.06 267 LEU A N 1
ATOM 2136 C CA . LEU A 1 267 ? -11.840 9.121 19.951 1.00 93.06 267 LEU A CA 1
ATOM 2137 C C . LEU A 1 267 ? -10.958 10.158 19.257 1.00 93.06 267 LEU A C 1
ATOM 2139 O O . LEU A 1 267 ? -10.359 11.025 19.888 1.00 93.06 267 LEU A O 1
ATOM 2143 N N . PHE A 1 268 ? -10.881 10.072 17.935 1.00 93.69 268 PHE A N 1
ATOM 2144 C CA . PHE A 1 268 ? -10.069 10.944 17.093 1.00 93.69 268 PHE A CA 1
ATOM 2145 C C . PHE A 1 268 ? -10.965 11.838 16.241 1.00 93.69 268 PHE A C 1
ATOM 2147 O O . PHE A 1 268 ? -11.854 11.333 15.556 1.00 93.69 268 PHE A O 1
ATOM 2154 N N . PHE A 1 269 ? -10.676 13.139 16.208 1.00 93.56 269 PHE A N 1
ATOM 2155 C CA . PHE A 1 269 ? -11.381 14.119 15.382 1.00 93.56 269 PHE A CA 1
ATOM 2156 C C . PHE A 1 269 ? -10.502 14.651 14.255 1.00 93.56 269 PHE A C 1
ATOM 2158 O O . PHE A 1 269 ? -9.356 15.048 14.472 1.00 93.56 269 PHE A O 1
ATOM 2165 N N . TYR A 1 270 ? -11.062 14.687 13.048 1.00 92.56 270 TYR A N 1
ATOM 2166 C CA . TYR A 1 270 ? -10.399 15.170 11.833 1.00 92.56 270 TYR A CA 1
ATOM 2167 C C . TYR A 1 270 ? -11.103 16.373 11.199 1.00 92.56 270 TYR A C 1
ATOM 2169 O O . TYR A 1 270 ? -10.500 17.053 10.366 1.00 92.56 270 TYR A O 1
ATOM 2177 N N . LYS A 1 271 ? -12.359 16.626 11.574 1.00 92.44 271 LYS A N 1
ATOM 2178 C CA . LYS A 1 271 ? -13.199 17.743 11.127 1.00 92.44 271 LYS A CA 1
ATOM 2179 C C . LYS A 1 271 ? -14.032 18.253 12.300 1.00 92.44 271 LYS A C 1
ATOM 2181 O O . LYS A 1 271 ? -14.174 17.557 13.307 1.00 92.44 271 LYS A O 1
ATOM 2186 N N . ASN A 1 272 ? -14.610 19.439 12.134 1.00 91.31 272 ASN A N 1
ATOM 2187 C CA . ASN A 1 272 ? -15.618 19.943 13.059 1.00 91.31 272 ASN A CA 1
ATOM 2188 C C . ASN A 1 272 ? -16.768 18.942 13.115 1.00 91.31 272 ASN A C 1
ATOM 2190 O O . ASN A 1 272 ? -17.272 18.525 12.071 1.00 91.31 272 ASN A O 1
ATOM 2194 N N . THR A 1 273 ? -17.113 18.511 14.320 1.00 88.69 273 THR A N 1
ATOM 2195 C CA . THR A 1 273 ? -18.011 17.375 14.521 1.00 88.69 273 THR A CA 1
ATOM 2196 C C . THR A 1 273 ? -18.869 17.614 15.748 1.00 88.69 273 THR A C 1
ATOM 2198 O O . THR A 1 273 ? -18.373 18.036 16.789 1.00 88.69 273 THR A O 1
ATOM 2201 N N . GLU A 1 274 ? -20.148 17.293 15.635 1.00 87.88 274 GLU A N 1
ATOM 2202 C CA . GLU A 1 274 ? -21.038 17.138 16.777 1.00 87.88 274 GLU A CA 1
ATOM 2203 C C . GLU A 1 274 ? -21.195 15.642 17.056 1.00 87.88 274 GLU A C 1
ATOM 2205 O O . GLU A 1 274 ? -21.556 14.868 16.165 1.00 87.88 274 GLU A O 1
ATOM 2210 N N . ILE A 1 275 ? -20.872 15.222 18.276 1.00 81.31 275 ILE A N 1
ATOM 2211 C CA . ILE A 1 275 ? -21.088 13.855 18.736 1.00 81.31 275 ILE A CA 1
ATOM 2212 C C . ILE A 1 275 ? -22.324 13.866 19.619 1.00 81.31 275 ILE A C 1
ATOM 2214 O O . ILE A 1 275 ? -22.289 14.352 20.745 1.00 81.31 275 ILE A O 1
ATOM 2218 N N . SER A 1 276 ? -23.401 13.322 19.065 1.00 74.38 276 SER A N 1
ATOM 2219 C CA . SER A 1 276 ? -24.678 13.095 19.745 1.00 74.38 276 SER A CA 1
ATOM 2220 C C . SER A 1 276 ? -25.067 11.617 19.797 1.00 74.38 276 SER A C 1
ATOM 2222 O O . SER A 1 276 ? -26.009 11.245 20.491 1.00 74.38 276 SER A O 1
ATOM 2224 N N . ASN A 1 277 ? -24.340 10.751 19.076 1.00 72.50 277 ASN A N 1
ATOM 2225 C CA . ASN A 1 277 ? -24.476 9.310 19.231 1.00 72.50 277 ASN A CA 1
ATOM 2226 C C . ASN A 1 277 ? -23.452 8.789 20.237 1.00 72.50 277 ASN A C 1
ATOM 2228 O O . ASN A 1 277 ? -22.301 9.212 20.285 1.00 72.50 277 ASN A O 1
ATOM 2232 N N . THR A 1 278 ? -23.910 7.828 21.009 1.00 64.94 278 THR A N 1
ATOM 2233 C CA . THR A 1 278 ? -23.271 7.287 22.195 1.00 64.94 278 THR A CA 1
ATOM 2234 C C . THR A 1 278 ? -22.869 5.827 22.028 1.00 64.94 278 THR A C 1
ATOM 2236 O O . THR A 1 278 ? -22.262 5.242 22.927 1.00 64.94 278 THR A O 1
ATOM 2239 N N . ASP A 1 279 ? -23.253 5.223 20.902 1.00 69.50 279 ASP A N 1
ATOM 2240 C CA . ASP A 1 279 ? -22.940 3.839 20.599 1.00 69.50 279 ASP A CA 1
ATOM 2241 C C . ASP A 1 279 ? -21.420 3.664 20.642 1.00 69.50 279 ASP A C 1
ATOM 2243 O O . ASP A 1 279 ? -20.688 4.331 19.908 1.00 69.50 279 ASP A O 1
ATOM 2247 N N . HIS A 1 280 ? -20.966 2.764 21.516 1.00 80.25 280 HIS A N 1
ATOM 2248 C CA . HIS A 1 280 ? -19.563 2.384 21.670 1.00 80.25 280 HIS A CA 1
ATOM 2249 C C . HIS A 1 280 ? -18.661 3.423 22.353 1.00 80.25 280 HIS A C 1
ATOM 2251 O O . HIS A 1 280 ? -17.460 3.377 22.137 1.00 80.25 280 HIS A O 1
ATOM 2257 N N . LEU A 1 281 ? -19.175 4.360 23.162 1.00 83.62 281 LEU A N 1
ATOM 2258 C CA . LEU A 1 281 ? -18.337 5.380 23.832 1.00 83.62 281 LEU A CA 1
ATOM 2259 C C . LEU A 1 281 ? -18.276 5.280 25.366 1.00 83.62 281 LEU A C 1
ATOM 2261 O O . LEU A 1 281 ? -17.648 6.125 25.997 1.00 83.62 281 LEU A O 1
ATOM 2265 N N . SER A 1 282 ? -18.875 4.263 25.992 1.00 79.94 282 SER A N 1
ATOM 2266 C CA . SER A 1 282 ? -18.871 4.143 27.463 1.00 79.94 282 SER A CA 1
ATOM 2267 C C . SER A 1 282 ? -17.491 3.849 28.065 1.00 79.94 282 SER A C 1
ATOM 2269 O O . SER A 1 282 ? -17.248 4.122 29.234 1.00 79.94 282 SER A O 1
ATOM 2271 N N . GLY A 1 283 ? -16.568 3.312 27.266 1.00 80.19 283 GLY A N 1
ATOM 2272 C CA . GLY A 1 283 ? -15.185 3.043 27.667 1.00 80.19 283 GLY A CA 1
ATOM 2273 C C . GLY A 1 283 ? -14.223 4.207 27.426 1.00 80.19 283 GLY A C 1
ATOM 2274 O O . GLY A 1 283 ? -13.028 4.041 27.636 1.00 80.19 283 GLY A O 1
ATOM 2275 N N . LEU A 1 284 ? -14.696 5.368 26.959 1.00 87.50 284 LEU A N 1
ATOM 2276 C CA . LEU A 1 284 ? -13.822 6.406 26.410 1.00 87.50 284 LEU A CA 1
ATOM 2277 C C . LEU A 1 284 ? -12.830 6.937 27.446 1.00 87.50 284 LEU A C 1
ATOM 2279 O O . LEU A 1 284 ? -13.231 7.522 28.440 1.00 87.50 284 LEU A O 1
ATOM 2283 N N . GLU A 1 285 ? -11.533 6.805 27.189 1.00 88.94 285 GLU A N 1
ATOM 2284 C CA . GLU A 1 285 ? -10.460 7.295 28.064 1.00 88.94 285 GLU A CA 1
ATOM 2285 C C . GLU A 1 285 ? -9.754 8.518 27.462 1.00 88.94 285 GLU A C 1
ATOM 2287 O O . GLU A 1 285 ? -9.224 9.362 28.186 1.00 88.94 285 GLU A O 1
ATOM 2292 N N . ASN A 1 286 ? -9.717 8.628 26.128 1.00 91.25 286 ASN A N 1
ATOM 2293 C CA . ASN A 1 286 ? -8.941 9.650 25.436 1.00 91.25 286 ASN A CA 1
ATOM 2294 C C . ASN A 1 286 ? -9.677 10.258 24.240 1.00 91.25 286 ASN A C 1
ATOM 2296 O O . ASN A 1 286 ? -10.175 9.552 23.364 1.00 91.25 286 ASN A O 1
ATOM 2300 N N . ILE A 1 287 ? -9.616 11.581 24.140 1.00 92.75 287 ILE A N 1
ATOM 2301 C CA . ILE A 1 287 ? -10.030 12.357 22.974 1.00 92.75 287 ILE A CA 1
ATOM 2302 C C . ILE A 1 287 ? -8.796 13.007 22.346 1.00 92.75 287 ILE A C 1
ATOM 2304 O O . ILE A 1 287 ? -7.933 13.533 23.051 1.00 92.75 287 ILE A O 1
ATOM 2308 N N . TYR A 1 288 ? -8.723 12.997 21.015 1.00 93.88 288 TYR A N 1
ATOM 2309 C CA . TYR A 1 288 ? -7.621 13.578 20.258 1.00 93.88 288 TYR A CA 1
ATOM 2310 C C . TYR A 1 288 ? -8.100 14.450 19.100 1.00 93.88 288 TYR A C 1
ATOM 2312 O O . TYR A 1 288 ? -8.733 13.964 18.157 1.00 93.88 288 TYR A O 1
ATOM 2320 N N . PHE A 1 289 ? -7.656 15.701 19.085 1.00 93.50 289 PHE A N 1
ATOM 2321 C CA . PHE A 1 289 ? -7.777 16.584 17.928 1.00 93.50 289 PHE A CA 1
ATOM 2322 C C . PHE A 1 289 ? -6.602 16.347 16.964 1.00 93.50 289 PHE A C 1
ATOM 2324 O O . PHE A 1 289 ? -5.430 16.492 17.318 1.00 93.50 289 PHE A O 1
ATOM 2331 N N . GLN A 1 290 ? -6.891 15.893 15.737 1.00 91.06 290 GLN A N 1
ATOM 2332 C CA . GLN A 1 290 ? -5.861 15.525 14.748 1.00 91.06 290 GLN A CA 1
ATOM 2333 C C . GLN A 1 290 ? -5.566 16.625 13.721 1.00 91.06 290 GLN A C 1
ATOM 2335 O O . GLN A 1 290 ? -4.671 16.453 12.883 1.00 91.06 290 GLN A O 1
ATOM 2340 N N . LYS A 1 291 ? -6.314 17.729 13.756 1.00 86.75 291 LYS A N 1
ATOM 2341 C CA . LYS A 1 291 ? -6.157 18.913 12.904 1.00 86.75 291 LYS A CA 1
ATOM 2342 C C . LYS A 1 291 ? -6.232 20.166 13.766 1.00 86.75 291 LYS A C 1
ATOM 2344 O O . LYS A 1 291 ? -6.702 20.088 14.890 1.00 86.75 291 LYS A O 1
ATOM 2349 N N . ASP A 1 292 ? -5.778 21.278 13.203 1.00 84.94 292 ASP A N 1
ATOM 2350 C CA . ASP A 1 292 ? -5.771 22.572 13.879 1.00 84.94 292 ASP A CA 1
ATOM 2351 C C . ASP A 1 292 ? -7.118 23.279 13.692 1.00 84.94 292 ASP A C 1
ATOM 2353 O O . ASP A 1 292 ? -7.692 23.224 12.598 1.00 84.94 292 ASP A O 1
ATOM 2357 N N . ASN A 1 293 ? -7.539 24.038 14.704 1.00 89.69 293 ASN A N 1
ATOM 2358 C CA . ASN A 1 293 ? -8.758 24.854 14.699 1.00 89.69 293 ASN A CA 1
ATOM 2359 C C . ASN A 1 293 ? -10.030 24.023 14.511 1.00 89.69 293 ASN A C 1
ATOM 2361 O O . ASN A 1 293 ? -10.943 24.411 13.776 1.00 89.69 293 ASN A O 1
ATOM 2365 N N . LEU A 1 294 ? -10.062 22.853 15.140 1.00 91.69 294 LEU A N 1
ATOM 2366 C CA . LEU A 1 294 ? -11.245 22.015 15.162 1.00 91.69 294 LEU A CA 1
ATOM 2367 C C . LEU A 1 294 ? -12.223 22.506 16.221 1.00 91.69 294 LEU A C 1
ATOM 2369 O O . LEU A 1 294 ? -11.848 22.755 17.362 1.00 91.69 294 LEU A O 1
ATOM 2373 N N . GLU A 1 295 ? -13.494 22.573 15.848 1.00 93.50 295 GLU A N 1
ATOM 2374 C CA . GLU A 1 295 ? -14.592 22.818 16.777 1.00 93.50 295 GLU A CA 1
ATOM 2375 C C . GLU A 1 295 ? -15.414 21.539 16.935 1.00 93.50 295 GLU A C 1
ATOM 2377 O O . GLU A 1 295 ? -16.022 21.048 15.978 1.00 93.50 295 GLU A O 1
ATOM 2382 N N . VAL A 1 296 ? -15.393 20.975 18.140 1.00 92.06 296 VAL A N 1
ATOM 2383 C CA . VAL A 1 296 ? -16.090 19.733 18.477 1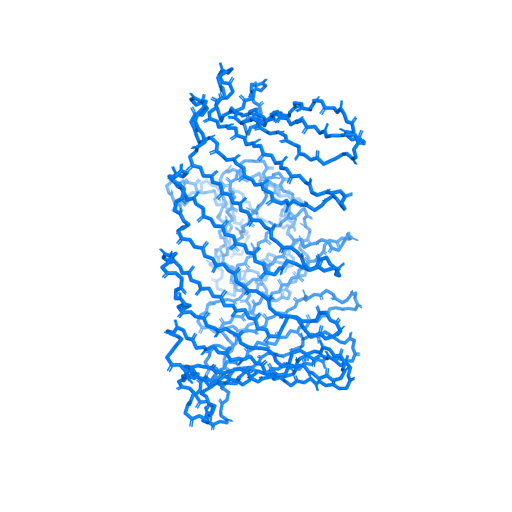.00 92.06 296 VAL A CA 1
ATOM 2384 C C . VAL A 1 296 ? -17.120 20.013 19.553 1.00 92.06 296 VAL A C 1
ATOM 2386 O O . VAL A 1 296 ? -16.818 20.658 20.552 1.00 92.06 296 VAL A O 1
ATOM 2389 N N . THR A 1 297 ? -18.326 19.493 19.356 1.00 91.56 297 THR A N 1
ATOM 2390 C CA . THR A 1 297 ? -19.397 19.542 20.354 1.00 91.56 297 THR A CA 1
ATOM 2391 C C . THR A 1 297 ? -19.690 18.131 20.846 1.00 91.56 297 THR A C 1
ATOM 2393 O O . THR A 1 297 ? -19.874 17.229 20.027 1.00 91.56 297 THR A O 1
ATOM 2396 N N . ILE A 1 298 ? -19.709 17.933 22.163 1.00 87.94 298 ILE A N 1
ATOM 2397 C CA . ILE A 1 298 ? -20.098 16.671 22.803 1.00 87.94 298 ILE A CA 1
ATOM 2398 C C . ILE A 1 298 ? -21.408 16.922 23.549 1.00 87.94 298 ILE A C 1
ATOM 2400 O O . ILE A 1 298 ? -21.462 17.819 24.392 1.00 87.94 298 ILE A O 1
ATOM 2404 N N . SER A 1 299 ? -22.451 16.166 23.198 1.00 86.38 299 SER A N 1
ATOM 2405 C CA . SER A 1 299 ? -23.772 16.290 23.820 1.00 86.38 299 SER A CA 1
ATOM 2406 C C . SER A 1 299 ? -23.791 15.758 25.257 1.00 86.38 299 SER A C 1
ATOM 2408 O O . SER A 1 299 ? -23.031 14.840 25.579 1.00 86.38 299 SER A O 1
ATOM 2410 N N . ASP A 1 300 ? -24.750 16.217 26.062 1.00 81.81 300 ASP A N 1
ATOM 2411 C CA . ASP A 1 300 ? -24.942 15.768 27.454 1.00 81.81 300 ASP A CA 1
ATOM 2412 C C . ASP A 1 300 ? -25.134 14.245 27.528 1.00 81.81 300 ASP A C 1
ATOM 2414 O O . ASP A 1 300 ? -24.442 13.561 28.272 1.00 81.81 300 ASP A O 1
ATOM 2418 N N . ASP A 1 301 ? -25.929 13.677 26.611 1.00 79.38 301 ASP A N 1
ATOM 2419 C CA . ASP A 1 301 ? -26.151 12.224 26.494 1.00 79.38 301 ASP A CA 1
ATOM 2420 C C . ASP A 1 301 ? -24.853 11.402 26.325 1.00 79.38 301 ASP A C 1
ATOM 2422 O O . ASP A 1 301 ? -24.787 10.227 26.699 1.00 79.38 301 ASP A O 1
ATOM 2426 N N . VAL A 1 302 ? -23.822 11.987 25.705 1.00 79.31 302 VAL A N 1
ATOM 2427 C CA . VAL A 1 302 ? -22.518 11.339 25.494 1.00 79.31 302 VAL A CA 1
ATOM 2428 C C . VAL A 1 302 ? -21.663 11.485 26.739 1.00 79.31 302 VAL A C 1
ATOM 2430 O O . VAL A 1 302 ? -21.034 10.511 27.150 1.00 79.31 302 VAL A O 1
ATOM 2433 N N . LEU A 1 303 ? -21.686 12.657 27.372 1.00 77.88 303 LEU A N 1
ATOM 2434 C CA . LEU A 1 303 ? -21.007 12.898 28.642 1.00 77.88 303 LEU A CA 1
ATOM 2435 C C . LEU A 1 303 ? -21.550 11.986 29.755 1.00 77.88 303 LEU A C 1
ATOM 2437 O O . LEU A 1 303 ? -20.759 11.354 30.453 1.00 77.88 303 LEU A O 1
ATOM 2441 N N . ASP A 1 304 ? -22.869 11.806 29.824 1.00 75.19 304 ASP A N 1
ATOM 2442 C CA . ASP A 1 304 ? -23.564 10.907 30.756 1.00 75.19 304 ASP A CA 1
ATOM 2443 C C . ASP A 1 304 ? -23.200 9.428 30.577 1.00 75.19 304 ASP A C 1
ATOM 2445 O O . ASP A 1 304 ? -23.342 8.632 31.500 1.00 75.19 304 ASP A O 1
ATOM 2449 N N . LYS A 1 305 ? -22.752 9.019 29.387 1.00 70.06 305 LYS A N 1
ATOM 2450 C CA . LYS A 1 305 ? -22.336 7.630 29.127 1.00 70.06 305 LYS A CA 1
ATOM 2451 C C . LYS A 1 305 ? -20.850 7.396 29.294 1.00 70.06 305 LYS A C 1
ATOM 2453 O O . LYS A 1 305 ? -20.445 6.275 29.576 1.00 70.06 305 LYS A O 1
ATOM 2458 N N . ILE A 1 306 ? -20.056 8.441 29.108 1.00 68.69 306 ILE A N 1
ATOM 2459 C CA . ILE A 1 306 ? -18.653 8.466 29.515 1.00 68.69 306 ILE A CA 1
ATOM 2460 C C . ILE A 1 306 ? -18.566 8.410 31.052 1.00 68.69 306 ILE A C 1
ATOM 2462 O O . ILE A 1 306 ? -17.604 7.882 31.606 1.00 68.69 306 ILE A O 1
ATOM 2466 N N . ALA A 1 307 ? -19.583 8.913 31.753 1.00 60.53 307 ALA A N 1
ATOM 2467 C CA . ALA A 1 307 ? -19.754 8.746 33.186 1.00 60.53 307 ALA A CA 1
ATOM 2468 C C . ALA A 1 307 ? -20.043 7.279 33.550 1.00 60.53 307 ALA A C 1
ATOM 2470 O O . ALA A 1 307 ? -21.182 6.819 33.526 1.00 60.53 307 ALA A O 1
ATOM 2471 N N . ASN A 1 308 ? -19.009 6.513 33.893 1.00 55.47 308 ASN A N 1
ATOM 2472 C CA . ASN A 1 308 ? -19.206 5.171 34.439 1.00 55.47 308 ASN A CA 1
ATOM 2473 C C . ASN A 1 308 ? -19.896 5.230 35.819 1.00 55.47 308 ASN A C 1
ATOM 2475 O O . ASN A 1 308 ? -19.695 6.174 36.584 1.00 55.47 308 ASN A O 1
ATOM 2479 N N . ASP A 1 309 ? -20.653 4.178 36.167 1.00 50.16 309 ASP A N 1
ATOM 2480 C CA . ASP A 1 309 ? -21.458 4.026 37.402 1.00 50.16 309 ASP A CA 1
ATOM 2481 C C . ASP A 1 309 ? -20.684 4.218 38.738 1.00 50.16 309 ASP A C 1
ATOM 2483 O O . ASP A 1 309 ? -21.277 4.160 39.820 1.00 50.16 309 ASP A O 1
ATOM 2487 N N . ASP A 1 310 ? -19.358 4.403 38.699 1.00 54.53 310 ASP A N 1
ATOM 2488 C CA . ASP A 1 310 ? -18.484 4.576 39.865 1.00 54.53 310 ASP A CA 1
ATOM 2489 C C . ASP A 1 310 ? -18.110 6.035 40.193 1.00 54.53 310 ASP A C 1
ATOM 2491 O O . ASP A 1 310 ? -17.423 6.270 41.195 1.00 54.53 310 ASP A O 1
ATOM 2495 N N . ASN A 1 311 ? -18.597 7.009 39.410 1.00 54.00 311 ASN A N 1
ATOM 2496 C CA . ASN A 1 311 ? -18.396 8.450 39.621 1.00 54.00 311 ASN A CA 1
ATOM 2497 C C . ASN A 1 311 ? -16.913 8.880 39.697 1.00 54.00 311 ASN A C 1
ATOM 2499 O O . ASN A 1 311 ? -16.561 9.819 40.419 1.00 54.00 311 ASN A O 1
ATOM 2503 N N . SER A 1 312 ? -16.018 8.184 38.986 1.00 59.06 312 SER A N 1
ATOM 2504 C CA . SER A 1 312 ? -14.578 8.481 38.992 1.00 59.06 312 SER A CA 1
ATOM 2505 C C . SER A 1 312 ? -13.913 8.487 37.613 1.00 59.06 312 SER A C 1
ATOM 2507 O O . SER A 1 312 ? -12.690 8.651 37.523 1.00 59.06 312 SER A O 1
ATOM 2509 N N . HIS A 1 313 ? -14.700 8.341 36.542 1.00 70.44 313 HIS A N 1
ATOM 2510 C CA . HIS A 1 313 ? -14.174 8.221 35.187 1.00 70.44 313 HIS A CA 1
ATOM 2511 C C . HIS A 1 313 ? -13.527 9.523 34.712 1.00 70.44 313 HIS A C 1
ATOM 2513 O O . HIS A 1 313 ? -14.070 10.621 34.883 1.00 70.44 313 HIS A O 1
ATOM 2519 N N . LYS A 1 314 ? -12.330 9.394 34.134 1.00 80.94 314 LYS A N 1
ATOM 2520 C CA . LYS A 1 314 ? -11.540 10.516 33.628 1.00 80.94 314 LYS A CA 1
ATOM 2521 C C . LYS A 1 314 ? -11.292 10.346 32.142 1.00 80.94 314 LYS A C 1
ATOM 2523 O O . LYS A 1 314 ? -10.716 9.339 31.740 1.00 80.94 314 LYS A O 1
ATOM 2528 N N . VAL A 1 315 ? -11.622 11.371 31.361 1.00 85.62 315 VAL A N 1
ATOM 2529 C CA . VAL A 1 315 ? -11.252 11.431 29.942 1.00 85.62 315 VAL A CA 1
ATOM 2530 C C . VAL A 1 315 ? -10.204 12.497 29.726 1.00 85.62 315 VAL A C 1
ATOM 2532 O O . VAL A 1 315 ? -10.379 13.650 30.122 1.00 85.62 315 VAL A O 1
ATOM 2535 N N . ILE A 1 316 ? -9.113 12.110 29.076 1.00 89.19 316 ILE A N 1
ATOM 2536 C CA . ILE A 1 316 ? -8.034 13.023 28.723 1.00 89.19 316 ILE A CA 1
ATOM 2537 C C . ILE A 1 316 ? -8.314 13.584 27.332 1.00 89.19 316 ILE A C 1
ATOM 2539 O O . ILE A 1 316 ? -8.396 12.844 26.352 1.00 89.19 316 ILE A O 1
ATOM 2543 N N . VAL A 1 317 ? -8.433 14.902 27.233 1.00 91.88 317 VAL A N 1
ATOM 2544 C CA . VAL A 1 317 ? -8.626 15.612 25.970 1.00 91.88 317 VAL A CA 1
ATOM 2545 C C . VAL A 1 317 ? -7.295 16.204 25.542 1.00 91.88 317 VAL A C 1
ATOM 2547 O O . VAL A 1 317 ? -6.782 17.110 26.190 1.00 91.88 317 VAL A O 1
ATOM 2550 N N . ASN A 1 318 ? -6.749 15.695 24.443 1.00 91.50 318 ASN A N 1
ATOM 2551 C CA . ASN A 1 318 ? -5.437 16.059 23.926 1.00 91.50 318 ASN A CA 1
ATOM 2552 C C . ASN A 1 318 ? -5.582 16.856 22.629 1.00 91.50 318 ASN A C 1
ATOM 2554 O O . ASN A 1 318 ? -6.303 16.436 21.714 1.00 91.50 318 ASN A O 1
ATOM 2558 N N . SER A 1 319 ? -4.812 17.933 22.500 1.00 88.88 319 SER A N 1
ATOM 2559 C CA . SER A 1 319 ? -4.623 18.618 21.224 1.00 88.88 319 SER A CA 1
ATOM 2560 C C . SER A 1 319 ? -3.156 18.593 20.799 1.00 88.88 319 SER A C 1
ATOM 2562 O O . SER A 1 319 ? -2.245 18.425 21.604 1.00 88.88 319 SER A O 1
ATOM 2564 N N . LYS A 1 320 ? -2.922 18.700 19.489 1.00 79.12 320 LYS A N 1
ATOM 2565 C CA . LYS A 1 320 ? -1.580 18.857 18.923 1.00 79.12 320 LYS A CA 1
ATOM 2566 C C . LYS A 1 320 ? -1.170 20.321 18.773 1.00 79.12 320 LYS A C 1
ATOM 2568 O O . LYS A 1 320 ? 0.030 20.564 18.640 1.00 79.12 320 LYS A O 1
ATOM 2573 N N . LYS A 1 321 ? -2.124 21.261 18.708 1.00 76.00 321 LYS A N 1
ATOM 2574 C CA . LYS A 1 321 ? -1.883 22.694 18.468 1.00 76.00 321 LYS A CA 1
ATOM 2575 C C . LYS A 1 321 ? -2.976 23.556 19.102 1.00 76.00 321 LYS A C 1
ATOM 2577 O O . LYS A 1 321 ? -4.094 23.112 19.305 1.00 76.00 321 LYS A O 1
ATOM 2582 N N . SER A 1 322 ? -2.674 24.827 19.339 1.00 76.12 322 SER A N 1
ATOM 2583 C CA . SER A 1 322 ? -3.659 25.784 19.841 1.00 76.12 322 SER A CA 1
ATOM 2584 C C . SER A 1 322 ? -4.748 26.118 18.815 1.00 76.12 322 SER A C 1
ATOM 2586 O O . SER A 1 322 ? -4.533 26.050 17.604 1.00 76.12 322 SER A O 1
ATOM 2588 N N . GLY A 1 323 ? -5.917 26.521 19.321 1.00 86.19 323 GLY A N 1
ATOM 2589 C CA . GLY A 1 323 ? -7.053 26.980 18.511 1.00 86.19 323 GLY A CA 1
ATOM 2590 C C . GLY A 1 323 ? -8.215 25.993 18.423 1.00 86.19 323 GLY A C 1
ATOM 2591 O O . GLY A 1 323 ? -9.255 26.345 17.870 1.00 86.19 323 GLY A O 1
ATOM 2592 N N . ASP A 1 324 ? -8.067 24.794 18.987 1.00 93.75 324 ASP A N 1
ATOM 2593 C CA . ASP A 1 324 ? -9.167 23.839 19.087 1.00 93.75 324 ASP A CA 1
ATOM 2594 C C . ASP A 1 324 ? -10.193 24.281 20.134 1.00 93.75 324 ASP A C 1
ATOM 2596 O O . ASP A 1 324 ? -9.859 24.877 21.165 1.00 93.75 324 ASP A O 1
ATOM 2600 N N . VAL A 1 325 ? -11.458 23.980 19.857 1.00 94.38 325 VAL A N 1
ATOM 2601 C CA . VAL A 1 325 ? -12.608 24.335 20.683 1.00 94.38 325 VAL A CA 1
ATOM 2602 C C . VAL A 1 325 ? -13.388 23.071 21.026 1.00 94.38 325 VAL A C 1
ATOM 2604 O O . VAL A 1 325 ? -13.765 22.300 20.142 1.00 94.38 325 VAL A O 1
ATOM 2607 N N . LEU A 1 326 ? -13.650 22.881 22.317 1.00 93.69 326 LEU A N 1
ATOM 2608 C CA . LEU A 1 326 ? -14.504 21.831 22.852 1.00 93.69 326 LEU A CA 1
ATOM 2609 C C . LEU A 1 326 ? -15.747 22.466 23.479 1.00 93.69 326 LEU A C 1
ATOM 2611 O O . LEU A 1 326 ? -15.667 23.099 24.531 1.00 93.69 326 LEU A O 1
ATOM 2615 N N . ASN A 1 327 ? -16.893 22.286 22.835 1.00 93.69 327 ASN A N 1
ATOM 2616 C CA . ASN A 1 327 ? -18.191 22.674 23.365 1.00 93.69 327 ASN A CA 1
ATOM 2617 C C . ASN A 1 327 ? -18.796 21.482 24.125 1.00 93.69 327 ASN A C 1
ATOM 2619 O O . ASN A 1 327 ? -18.910 20.386 23.572 1.00 93.69 327 ASN A O 1
ATOM 2623 N N . LEU A 1 328 ? -19.169 21.695 25.383 1.00 89.69 328 LEU A N 1
ATOM 2624 C CA . LEU A 1 328 ? -19.787 20.699 26.254 1.00 89.69 328 LEU A CA 1
ATOM 2625 C C . LEU A 1 328 ? -21.223 21.131 26.540 1.00 89.69 328 LEU A C 1
ATOM 2627 O O . LEU A 1 328 ? -21.436 22.151 27.197 1.00 89.69 328 LEU A O 1
ATOM 2631 N N . ASP A 1 329 ? -22.180 20.370 26.024 1.00 83.06 329 ASP A N 1
ATOM 2632 C CA . ASP A 1 329 ? -23.593 20.471 26.391 1.00 83.06 329 ASP A CA 1
ATOM 2633 C C . ASP A 1 329 ? -23.755 19.653 27.674 1.00 83.06 329 ASP A C 1
ATOM 2635 O O . ASP A 1 329 ? -23.621 18.439 27.630 1.00 83.06 329 ASP A O 1
ATOM 2639 N N . GLY A 1 330 ? -23.860 20.310 28.828 1.00 77.31 330 GLY A N 1
ATOM 2640 C CA . GLY A 1 330 ? -23.902 19.628 30.123 1.00 77.31 330 GLY A CA 1
ATOM 2641 C C . GLY A 1 330 ? -23.508 20.513 31.301 1.00 77.31 330 GLY A C 1
ATOM 2642 O O . GLY A 1 330 ? -23.226 21.704 31.166 1.00 77.31 330 GLY A O 1
ATOM 2643 N N . ASN A 1 331 ? -23.478 19.936 32.500 1.00 84.12 331 ASN A N 1
ATOM 2644 C CA . ASN A 1 331 ? -23.230 20.655 33.758 1.00 84.12 331 ASN A CA 1
ATOM 2645 C C . ASN A 1 331 ? -21.755 20.654 34.207 1.00 84.12 331 ASN A C 1
ATOM 2647 O O . ASN A 1 331 ? -21.472 20.884 35.386 1.00 84.12 331 ASN A O 1
ATOM 2651 N N . PHE A 1 332 ? -20.804 20.429 33.295 1.00 87.12 332 PHE A N 1
ATOM 2652 C CA . PHE A 1 332 ? -19.379 20.484 33.623 1.00 87.12 332 PHE A CA 1
ATOM 2653 C C . PHE A 1 332 ? -18.955 21.895 34.036 1.00 87.12 332 PHE A C 1
ATOM 2655 O O . PHE A 1 332 ? -19.245 22.893 33.377 1.00 87.12 332 PHE A O 1
ATOM 2662 N N . VAL A 1 333 ? -18.187 21.982 35.117 1.00 90.06 333 VAL A N 1
ATOM 2663 C CA . VAL A 1 333 ? -17.638 23.231 35.639 1.00 90.06 333 VAL A CA 1
ATOM 2664 C C . VAL A 1 333 ? -16.122 23.134 35.696 1.00 90.06 333 VAL A C 1
ATOM 2666 O O . VAL A 1 333 ? -15.553 22.152 36.172 1.00 90.06 333 VAL A O 1
ATOM 2669 N N . LYS A 1 334 ? -15.451 24.190 35.235 1.00 92.56 334 LYS A N 1
ATOM 2670 C CA . LYS A 1 334 ? -13.999 24.334 35.363 1.00 92.56 334 LYS A CA 1
ATOM 2671 C C . LYS A 1 334 ? -13.592 24.383 36.834 1.00 92.56 334 LYS A C 1
ATOM 2673 O O . LYS A 1 334 ? -14.094 25.223 37.583 1.00 92.56 334 LYS A O 1
ATOM 2678 N N . THR A 1 335 ? -12.635 23.553 37.231 1.00 90.69 335 THR A N 1
ATOM 2679 C CA . THR A 1 335 ? -12.081 23.568 38.588 1.00 90.69 335 THR A CA 1
ATOM 2680 C C . THR A 1 335 ? -10.760 24.344 38.640 1.00 90.69 335 THR A C 1
ATOM 2682 O O . THR A 1 335 ? -10.253 24.842 37.631 1.00 90.69 335 THR A O 1
ATOM 2685 N N . THR A 1 336 ? -10.205 24.500 39.844 1.00 90.19 336 THR A N 1
ATOM 2686 C CA . THR A 1 336 ? -8.846 25.031 40.047 1.00 90.19 336 THR A CA 1
ATOM 2687 C C . THR A 1 336 ? -7.768 23.953 39.989 1.00 90.19 336 THR A C 1
ATOM 2689 O O . THR A 1 336 ? -6.589 24.278 40.120 1.00 90.19 336 THR A O 1
ATOM 2692 N N . ASP A 1 337 ? -8.161 22.688 39.852 1.00 90.25 337 ASP A N 1
ATOM 2693 C CA . ASP A 1 337 ? -7.243 21.558 39.880 1.00 90.25 337 ASP A CA 1
ATOM 2694 C C . ASP A 1 337 ? -6.598 21.362 38.507 1.00 90.25 337 ASP A C 1
ATOM 2696 O O . ASP A 1 337 ? -7.233 21.548 37.462 1.00 90.25 337 ASP A O 1
ATOM 2700 N N . THR A 1 338 ? -5.336 20.941 38.522 1.00 91.06 338 THR A N 1
ATOM 2701 C CA . THR A 1 338 ? -4.598 20.552 37.323 1.00 91.06 338 THR A CA 1
ATOM 2702 C C . THR A 1 338 ? -3.978 19.169 37.480 1.00 91.06 338 THR A C 1
ATOM 2704 O O . THR A 1 338 ? -3.671 18.733 38.592 1.00 91.06 338 THR A O 1
ATOM 2707 N N . GLU A 1 339 ? -3.792 18.472 36.359 1.00 91.00 339 GLU A N 1
ATOM 2708 C CA . GLU A 1 339 ? -3.121 17.169 36.300 1.00 91.00 339 GLU A CA 1
ATOM 2709 C C . GLU A 1 339 ? -1.994 17.214 35.259 1.00 91.00 339 GLU A C 1
ATOM 2711 O O . GLU A 1 339 ? -2.186 17.689 34.143 1.00 91.00 339 GLU A O 1
ATOM 2716 N N . ALA A 1 340 ? -0.796 16.757 35.627 1.00 90.06 340 ALA A N 1
ATOM 2717 C CA . ALA A 1 340 ? 0.367 16.822 34.748 1.00 90.06 340 ALA A CA 1
ATOM 2718 C C . ALA A 1 340 ? 0.388 15.636 33.771 1.00 90.06 340 ALA A C 1
ATOM 2720 O O . ALA A 1 340 ? 0.521 14.484 34.190 1.00 90.06 340 ALA A O 1
ATOM 2721 N N . HIS A 1 341 ? 0.353 15.922 32.470 1.00 83.88 341 HIS A N 1
ATOM 2722 C CA . HIS A 1 341 ? 0.474 14.938 31.393 1.00 83.88 341 HIS A CA 1
ATOM 2723 C C . HIS A 1 341 ? 1.544 15.395 30.398 1.00 83.88 341 HIS A C 1
ATOM 2725 O O . HIS A 1 341 ? 1.523 16.520 29.911 1.00 83.88 341 HIS A O 1
ATOM 2731 N N . GLY A 1 342 ? 2.543 14.547 30.127 1.00 79.06 342 GLY A N 1
ATOM 2732 C CA . GLY A 1 342 ? 3.581 14.855 29.130 1.00 79.06 342 GLY A CA 1
ATOM 2733 C C . GLY A 1 342 ? 4.443 16.096 29.423 1.00 79.06 342 GLY A C 1
ATOM 2734 O O . GLY A 1 342 ? 5.110 16.587 28.520 1.00 79.06 342 GLY A O 1
ATOM 2735 N N . GLY A 1 343 ? 4.457 16.594 30.666 1.00 83.00 343 GLY A N 1
ATOM 2736 C CA . GLY A 1 343 ? 5.172 17.820 31.054 1.00 83.00 343 GLY A CA 1
ATOM 2737 C C . GLY A 1 343 ? 4.350 19.111 30.941 1.00 83.00 343 GLY A C 1
ATOM 2738 O O . GLY A 1 343 ? 4.910 20.187 31.138 1.00 83.00 343 GLY A O 1
ATOM 2739 N N . GLN A 1 344 ? 3.051 19.003 30.656 1.00 87.38 344 GLN A N 1
ATOM 2740 C CA . GLN A 1 344 ? 2.085 20.099 30.589 1.00 87.38 344 GLN A CA 1
ATOM 2741 C C . GLN A 1 344 ? 0.982 19.885 31.632 1.00 87.38 344 GLN A C 1
ATOM 2743 O O . GLN A 1 344 ? 0.586 18.750 31.901 1.00 87.38 344 GLN A O 1
ATOM 2748 N N . ASP A 1 345 ? 0.506 20.973 32.237 1.00 92.06 345 ASP A N 1
ATOM 2749 C CA . ASP A 1 345 ? -0.553 20.931 33.248 1.00 92.06 345 ASP A CA 1
ATOM 2750 C C . ASP A 1 345 ? -1.920 21.063 32.571 1.00 92.06 345 ASP A C 1
ATOM 2752 O O . ASP A 1 345 ? -2.267 22.117 32.034 1.00 92.06 345 ASP A O 1
ATOM 2756 N N . TYR A 1 346 ? -2.694 19.983 32.601 1.00 94.50 346 TYR A N 1
ATOM 2757 C CA . TYR A 1 346 ? -4.037 19.910 32.041 1.00 94.50 346 TYR A CA 1
ATOM 2758 C C . TYR A 1 346 ? -5.046 20.470 33.040 1.00 94.50 346 TYR A C 1
ATOM 2760 O O . TYR A 1 346 ? -4.881 20.329 34.251 1.00 94.50 346 TYR A O 1
ATOM 2768 N N . VAL A 1 347 ? -6.101 21.106 32.535 1.00 93.62 347 VAL A N 1
ATOM 2769 C CA . VAL A 1 347 ? -7.159 21.731 33.336 1.00 93.62 347 VAL A CA 1
ATOM 2770 C C . VAL A 1 347 ? -8.287 20.737 33.565 1.00 93.62 347 VAL A C 1
ATOM 2772 O O . VAL A 1 347 ? -8.794 20.139 32.617 1.00 93.62 347 VAL A O 1
ATOM 2775 N N . LYS A 1 348 ? -8.726 20.599 34.816 1.00 92.50 348 LYS A N 1
ATOM 2776 C CA . LYS A 1 348 ? -9.831 19.711 35.173 1.00 92.50 348 LYS A CA 1
ATOM 2777 C C . LYS A 1 348 ? -11.192 20.416 35.085 1.00 92.50 348 LYS A C 1
ATOM 2779 O O . LYS A 1 348 ? -11.368 21.528 35.585 1.00 92.50 348 LYS A O 1
ATOM 2784 N N . TYR A 1 349 ? -12.166 19.736 34.489 1.00 91.38 349 TYR A N 1
ATOM 2785 C CA . TYR A 1 349 ? -13.587 20.096 34.485 1.00 91.38 349 TYR A CA 1
ATOM 2786 C C . TYR A 1 349 ? -14.377 18.952 35.116 1.00 91.38 349 TYR A C 1
ATOM 2788 O O . TYR A 1 349 ? -14.078 17.798 34.822 1.00 91.38 349 TYR A O 1
ATOM 2796 N N . THR A 1 350 ? -15.355 19.251 35.970 1.00 88.88 350 THR A N 1
ATOM 2797 C CA . THR A 1 350 ? -16.161 18.233 36.669 1.00 88.88 350 THR A CA 1
ATOM 2798 C C . THR A 1 350 ? -17.644 18.532 36.614 1.00 88.88 350 THR A C 1
ATOM 2800 O O . THR A 1 350 ? -18.021 19.697 36.724 1.00 88.88 350 THR A O 1
ATOM 2803 N N . ASP A 1 351 ? -18.464 17.494 36.533 1.00 86.12 351 ASP A N 1
ATOM 2804 C CA . ASP A 1 351 ? -19.916 17.582 36.694 1.00 86.12 351 ASP A CA 1
ATOM 2805 C C . ASP A 1 351 ? -20.361 17.326 38.150 1.00 86.12 351 ASP A C 1
ATOM 2807 O O . ASP A 1 351 ? -19.547 17.091 39.051 1.00 86.12 351 ASP A O 1
ATOM 2811 N N . ASP A 1 352 ? -21.676 17.372 38.385 1.00 82.38 352 ASP A N 1
ATOM 2812 C CA . ASP A 1 352 ? -22.281 17.087 39.693 1.00 82.38 352 ASP A CA 1
ATOM 2813 C C . ASP A 1 352 ? -22.175 15.606 40.106 1.00 82.38 352 ASP A C 1
ATOM 2815 O O . ASP A 1 352 ? -22.312 15.282 41.291 1.00 82.38 352 ASP A O 1
ATOM 2819 N N . ALA A 1 353 ? -21.945 14.703 39.148 1.00 76.81 353 ALA A N 1
ATOM 2820 C CA . ALA A 1 353 ? -21.768 13.278 39.403 1.00 76.81 353 ALA A CA 1
ATOM 2821 C C . ALA A 1 353 ? -20.334 12.946 39.853 1.00 76.81 353 ALA A C 1
ATOM 2823 O O . ALA A 1 353 ? -20.134 11.947 40.540 1.00 76.81 353 ALA A O 1
ATOM 2824 N N . GLY A 1 354 ? -19.359 13.817 39.585 1.00 76.19 354 GLY A N 1
ATOM 2825 C CA . GLY A 1 354 ? -17.954 13.645 39.958 1.00 76.19 354 GLY A CA 1
ATOM 2826 C C . GLY A 1 354 ? -17.060 13.152 38.819 1.00 76.19 354 GLY A C 1
ATOM 2827 O O . GLY A 1 354 ? -15.870 12.916 39.051 1.00 76.19 354 GLY A O 1
ATOM 2828 N N . ASN A 1 355 ? -17.591 13.045 37.599 1.00 79.75 355 ASN A N 1
ATOM 2829 C CA . ASN A 1 355 ? -16.805 12.724 36.411 1.00 79.75 355 ASN A CA 1
ATOM 2830 C C . ASN A 1 355 ? -15.856 13.868 36.087 1.00 79.75 355 ASN A C 1
ATOM 2832 O O . ASN A 1 355 ? -16.090 15.020 36.464 1.00 79.75 355 ASN A O 1
ATOM 2836 N N . ALA A 1 356 ? -14.765 13.558 35.388 1.00 87.00 356 ALA A N 1
ATOM 2837 C CA . ALA A 1 356 ? -13.773 14.564 35.054 1.00 87.00 356 ALA A CA 1
ATOM 2838 C C . ALA A 1 356 ? -13.342 14.519 33.589 1.00 87.00 356 ALA A C 1
ATOM 2840 O O . ALA A 1 356 ? -12.951 13.479 33.063 1.00 87.00 356 ALA A O 1
ATOM 2841 N N . LEU A 1 357 ? -13.295 15.696 32.970 1.00 89.94 357 LEU A N 1
ATOM 2842 C CA . LEU A 1 357 ? -12.531 15.924 31.750 1.00 89.94 357 LEU A CA 1
ATOM 2843 C C . LEU A 1 357 ? -11.213 16.598 32.125 1.00 89.94 357 LEU A C 1
ATOM 2845 O O . LEU A 1 357 ? -11.200 17.643 32.780 1.00 89.94 357 LEU A O 1
ATOM 2849 N N . ILE A 1 358 ? -10.106 15.986 31.721 1.00 92.62 358 ILE A N 1
ATOM 2850 C CA . ILE A 1 358 ? -8.750 16.494 31.917 1.00 92.62 358 ILE A CA 1
ATOM 2851 C C . ILE A 1 358 ? -8.293 17.049 30.576 1.00 92.62 358 ILE A C 1
ATOM 2853 O O . ILE A 1 358 ? -7.970 16.296 29.660 1.00 92.62 358 ILE A O 1
ATOM 2857 N N . VAL A 1 359 ? -8.343 18.369 30.431 1.00 93.56 359 VAL A N 1
ATOM 2858 C CA . VAL A 1 359 ? -8.278 19.031 29.128 1.00 93.56 359 VAL A CA 1
ATOM 2859 C C . VAL A 1 359 ? -6.955 19.751 28.942 1.00 93.56 359 VAL A C 1
ATOM 2861 O O . VAL A 1 359 ? -6.533 20.527 29.802 1.00 93.56 359 VAL A O 1
ATOM 2864 N N . ASP A 1 360 ? -6.319 19.504 27.802 1.00 93.38 360 ASP A N 1
ATOM 2865 C CA . ASP A 1 360 ? -5.127 20.222 27.372 1.00 93.38 360 ASP A CA 1
ATOM 2866 C C . ASP A 1 360 ? -5.384 21.744 27.396 1.00 93.38 360 ASP A C 1
ATOM 2868 O O . ASP A 1 360 ? -6.396 22.194 26.850 1.00 93.38 360 ASP A O 1
ATOM 2872 N N . PRO A 1 361 ? -4.520 22.565 28.026 1.00 90.44 361 PRO A N 1
ATOM 2873 C CA . PRO A 1 361 ? -4.740 24.006 28.119 1.00 90.44 361 PRO A CA 1
ATOM 2874 C C . PRO A 1 361 ? -4.747 24.733 26.763 1.00 90.44 361 PRO A C 1
ATOM 2876 O O . PRO A 1 361 ? -5.192 25.881 26.721 1.00 90.44 361 PRO A O 1
ATOM 2879 N N . ASP A 1 362 ? -4.297 24.095 25.677 1.00 89.88 362 ASP A N 1
ATOM 2880 C CA . ASP A 1 362 ? -4.403 24.630 24.313 1.00 89.88 362 ASP A CA 1
ATOM 2881 C C . ASP A 1 362 ? -5.816 24.500 23.706 1.00 89.88 362 ASP A C 1
ATOM 2883 O O . ASP A 1 362 ? -6.106 25.122 22.677 1.00 89.88 362 ASP A O 1
ATOM 2887 N N . VAL A 1 363 ? -6.711 23.742 24.353 1.00 92.56 363 VAL A N 1
ATOM 2888 C CA . VAL A 1 363 ? -8.119 23.592 23.964 1.00 92.56 363 VAL A CA 1
ATOM 2889 C C . VAL A 1 363 ? -8.982 24.613 24.704 1.00 92.56 363 VAL A C 1
ATOM 2891 O O . VAL A 1 363 ? -9.033 24.669 25.936 1.00 92.56 363 VAL A O 1
ATOM 2894 N N . THR A 1 364 ? -9.728 25.412 23.945 1.00 94.31 364 THR A N 1
ATOM 2895 C CA . THR A 1 364 ? -10.741 26.316 24.500 1.00 94.31 364 THR A CA 1
ATOM 2896 C C . THR A 1 364 ? -12.005 25.527 24.817 1.00 94.31 364 THR A C 1
ATOM 2898 O O . THR A 1 364 ? -12.628 24.980 23.915 1.00 94.31 364 THR A O 1
ATOM 2901 N N . VAL A 1 365 ? -12.411 25.485 26.087 1.00 93.69 365 VAL A N 1
ATOM 2902 C CA . VAL A 1 365 ? -13.643 24.798 26.504 1.00 93.69 365 VAL A CA 1
ATOM 2903 C C . VAL A 1 365 ? -14.778 25.801 26.682 1.00 93.69 365 VAL A C 1
ATOM 2905 O O . VAL A 1 365 ? -14.647 26.744 27.468 1.00 93.69 365 VAL A O 1
ATOM 2908 N N . ASN A 1 366 ? -15.897 25.563 26.001 1.00 94.19 366 ASN A N 1
ATOM 2909 C CA . ASN A 1 366 ? -17.153 26.276 26.206 1.00 94.19 366 ASN A CA 1
ATOM 2910 C C . ASN A 1 366 ? -18.167 25.331 26.856 1.00 94.19 366 ASN A C 1
ATOM 2912 O O . ASN A 1 366 ? -18.370 24.222 26.373 1.00 94.19 366 ASN A O 1
ATOM 2916 N N . ILE A 1 367 ? -18.818 25.784 27.923 1.00 89.62 367 ILE A N 1
ATOM 2917 C CA . ILE A 1 367 ? -19.998 25.116 28.486 1.00 89.62 367 ILE A CA 1
ATOM 2918 C C . ILE A 1 367 ? -21.206 25.825 27.878 1.00 89.62 367 ILE A C 1
ATOM 2920 O O . ILE A 1 367 ? -21.322 27.045 28.059 1.00 89.62 367 ILE A O 1
ATOM 2924 N N . ILE A 1 368 ? -22.003 25.113 27.080 1.00 85.75 368 ILE A N 1
ATOM 2925 C CA . ILE A 1 368 ? -23.053 25.703 26.228 1.00 85.75 368 ILE A CA 1
ATOM 2926 C C . ILE A 1 368 ? -24.465 25.471 26.751 1.00 85.75 368 ILE A C 1
ATOM 2928 O O . ILE A 1 368 ? -24.683 24.464 27.452 1.00 85.75 368 ILE A O 1
#

Organism: NCBI:txid97481

Nearest PDB structures (foldseek):
  8qjc-assembly1_A  TM=5.128E-01  e=3.015E-11  Salmonella bongori N268-08
  8qjd-assembly1_A  TM=3.211E-01  e=1.039E-12  Salmonella bongori N268-08
  8qjd-assembly2_B  TM=3.297E-01  e=2.289E-12  Salmonella bongori N268-08
  6suf-assembly1_F  TM=4.938E-01  e=6.456E-09  Photorhabdus luminescens
  8cp6-assembly1_B  TM=2.691E-01  e=1.603E-11  Pseudomonas aeruginosa

InterPro domains:
  IPR018247 EF-Hand 1, calcium-binding site [PS00018] (93-105)
  IPR018247 EF-Hand 1, calcium-binding site [PS00018] (228-240)